Protein AF-A0AAP2W5N2-F1 (afdb_monomer)

Foldseek 3Di:
DDDDDDDDDDPDDDPPPQWDDDDDWDFDADAFDDDDPPDGQGFRGKTKAFDQKTKGFALWKWKDFNLGRLFTFTAFAAKDWAAFGWMWIWGHQQKIKIKTWGATWIWHDDHRIIMIGRPPPRTMIMIGIHHAQAAEAEAAQQLQQLLQLLLAQLLPDFDFFLCLLPLSRFGFTYFYDHDPPVPHDRHHHDPDDQKEWEEASFLQLSQQLSLVSNSLSYGYHYDPFTWMHGHPDDIGGADDPPVRSVVSLLLLVQLSQVSLQLSCCVSPVFGALNDDPCVLQVDHSVVLRPDGSRVVSRRSVPDDSCVVCVSAAWAAAEEADQSGSRSSSCSSPCNSLSHRYHFWWWAFDDPVVLLVVLVPVPDDPDDPVPRVDGTDTQDDAQATEIETPDDTHNAYEYCGGHAYFPHAPEVLAPVRVDPCVSNDPPLALEEEEEAADPVQPVLVVLLVVLVVVFPGHYHYHYQAAPVSVLCVQQVAHQEYEYHAEADPQAGDGNHGHDALVRRPHGRHQEYEYNYAQCPVSQSSSNHRPHQKYKDFNGGDDSVQSSQLSNQLSNCLSVWAANLVSLVLSLLLGSSSSRMHMYHDSLRTRSGHRTGWAKEWEWDDDPQFIKIWIATDDSRWNRWDDDDDLDVSYIYINRGTMDTRDGLVRQLVSFVVDAAWYDYPSDIDRTSNVRSVCVNPPDPPPD

Secondary structure (DSSP, 8-state):
--------------GGGSS-S--PPEE---S-S--SSS-----SEEEEEEESEEEEE-SEEEEEETTEEEEEEEE-SEEEEEEEEEEEEEEESSSEEEEEEEEEEEEEEETTEEEEE-TT--EEEEEEEE-----EEEE-S-HHHHHHHHHHHH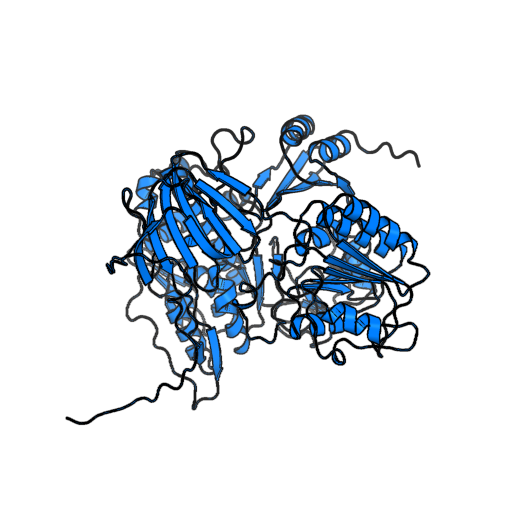TSS---SGGGGSGGGPPP--EEEE--TTT--PPPPPS--SEEEEE-S-HHHHHHHHHHHHHHTPEEEE-SS-EEEETTSPPEE-PPTTHHHHHHHHHHHHHHHHHHHHHHHHHHS-EETTB-HHHHHSS-HHHHHTS-HHHHHHHHTTS-HHHHHTTSPPPSEEEEE-SSGGGGGGHHHHTTTT-EEEE-EEEE--HHHHHHHHGGGG-TT---TT--SPPEES---TT-EEEE---S-SEEEE-SSSEESSSEE-S--TTTT-GGGTT-----SEEEEEE--GGGHHHHHHHHHHHTTSS-EEEEEES--HHHHHHHHHTT-SEEEEES-EETTEEE-SSSEE-GGG-S----SEEEEESTT-HHHHHHHHHHT-SEEEEESS---HHHHHHHHHHHHHHHHTT-BHHHHHHHHHTTSTTGGGEEEEE-TT-B-TT--SSPPEEEEEEEETTEEEEEEEE--SS---EE---TTSTTEEEETTBEEEEEE-HHHHHHHHHH--S-EEETTEEESSHHHHHHHHHH------

Structure (mmCIF, N/CA/C/O backbone):
data_AF-A0AAP2W5N2-F1
#
_entry.id   AF-A0AAP2W5N2-F1
#
loop_
_atom_site.group_PDB
_atom_site.id
_atom_site.type_symbol
_atom_site.label_atom_id
_atom_site.label_alt_id
_atom_site.label_comp_id
_atom_site.label_asym_id
_atom_site.label_entity_id
_atom_site.label_seq_id
_atom_site.pdbx_PDB_ins_code
_atom_site.Cartn_x
_atom_site.Cartn_y
_atom_site.Cartn_z
_atom_site.occupancy
_atom_site.B_iso_or_equiv
_atom_site.auth_seq_id
_atom_site.auth_comp_id
_atom_site.auth_asym_id
_atom_site.auth_atom_id
_atom_site.pdbx_PDB_model_num
ATOM 1 N N . MET A 1 1 ? 23.471 -3.272 49.413 1.00 31.80 1 MET A N 1
ATOM 2 C CA . MET A 1 1 ? 24.845 -3.014 48.924 1.00 31.80 1 MET A CA 1
ATOM 3 C C . MET A 1 1 ? 25.202 -4.093 47.916 1.00 31.80 1 MET A C 1
ATOM 5 O O . MET A 1 1 ? 24.844 -5.231 48.180 1.00 31.80 1 MET A O 1
ATOM 9 N N . LEU A 1 2 ? 25.918 -3.707 46.846 1.00 20.62 2 LEU A N 1
ATOM 10 C CA . LEU A 1 2 ? 26.403 -4.492 45.686 1.00 20.62 2 LEU A CA 1
ATOM 11 C C . LEU A 1 2 ? 25.379 -4.590 44.532 1.00 20.62 2 LEU A C 1
ATOM 13 O O . LEU A 1 2 ? 24.443 -5.374 44.596 1.00 20.62 2 LEU A O 1
ATOM 17 N N . ASN A 1 3 ? 25.330 -3.601 43.629 1.00 23.66 3 ASN A N 1
ATOM 18 C CA . ASN A 1 3 ? 26.130 -3.397 42.397 1.00 23.66 3 ASN A CA 1
ATOM 19 C C . ASN A 1 3 ? 25.965 -4.490 41.325 1.00 23.66 3 ASN A C 1
ATOM 21 O O . ASN A 1 3 ? 26.647 -5.506 41.370 1.00 23.66 3 ASN A O 1
ATOM 25 N N . PHE A 1 4 ? 25.173 -4.181 40.293 1.00 21.83 4 PHE A N 1
ATOM 26 C CA . PHE A 1 4 ? 25.331 -4.719 38.940 1.00 21.83 4 PHE A CA 1
ATOM 27 C C . PHE A 1 4 ? 25.299 -3.553 37.949 1.00 21.83 4 PHE A C 1
ATOM 29 O O . PHE A 1 4 ? 24.250 -2.971 37.682 1.00 21.83 4 PHE A O 1
ATOM 36 N N . GLY A 1 5 ? 26.483 -3.181 37.460 1.00 19.94 5 GLY A N 1
ATOM 37 C CA . GLY A 1 5 ? 26.650 -2.251 36.352 1.00 19.94 5 GLY A CA 1
ATOM 38 C C . GLY A 1 5 ? 26.419 -2.971 35.027 1.00 19.94 5 GLY A C 1
ATOM 39 O O . GLY A 1 5 ? 27.005 -4.024 34.781 1.00 19.94 5 GLY A O 1
ATOM 40 N N . ILE A 1 6 ? 25.574 -2.392 34.178 1.00 23.05 6 ILE A N 1
ATOM 41 C CA . ILE A 1 6 ? 25.467 -2.743 32.762 1.00 23.05 6 ILE A CA 1
ATOM 42 C C . ILE A 1 6 ? 26.085 -1.578 31.993 1.00 23.05 6 ILE A C 1
ATOM 44 O O . ILE A 1 6 ? 25.613 -0.445 32.079 1.00 23.05 6 ILE A O 1
ATOM 48 N N . TYR A 1 7 ? 27.179 -1.869 31.294 1.00 20.64 7 TYR A N 1
ATOM 49 C CA . TYR A 1 7 ? 27.900 -0.939 30.434 1.00 20.64 7 TYR A CA 1
ATOM 50 C C . TYR A 1 7 ? 27.013 -0.517 29.254 1.00 20.64 7 TYR A C 1
ATOM 52 O O . TYR A 1 7 ? 26.678 -1.337 28.401 1.00 20.64 7 TYR A O 1
ATOM 60 N N . TYR A 1 8 ? 26.659 0.767 29.200 1.00 22.66 8 TYR A N 1
ATOM 61 C CA . TYR A 1 8 ? 26.212 1.433 27.980 1.00 22.66 8 TYR A CA 1
ATOM 62 C C . TYR A 1 8 ? 27.451 1.941 27.242 1.00 22.66 8 TYR A C 1
ATOM 64 O O . TYR A 1 8 ? 28.116 2.850 27.727 1.00 22.66 8 TYR A O 1
ATOM 72 N N . ASN A 1 9 ? 27.740 1.381 26.069 1.00 21.56 9 ASN A N 1
ATOM 73 C CA . ASN A 1 9 ? 28.490 2.090 25.036 1.00 21.56 9 ASN A CA 1
ATOM 74 C C . ASN A 1 9 ? 27.492 2.431 23.926 1.00 21.56 9 ASN A C 1
ATOM 76 O O . ASN A 1 9 ? 27.152 1.581 23.107 1.00 21.56 9 ASN A O 1
ATOM 80 N N . GLN A 1 10 ? 26.993 3.664 23.954 1.00 25.28 10 GLN A N 1
ATOM 81 C CA . GLN A 1 10 ? 26.313 4.319 22.840 1.00 25.28 10 GLN A CA 1
ATOM 82 C C . GLN A 1 10 ? 26.896 5.728 22.727 1.00 25.28 10 GLN A C 1
ATOM 84 O O . GLN A 1 10 ? 26.523 6.628 23.475 1.00 25.28 10 GLN A O 1
ATOM 89 N N . GLU A 1 11 ? 27.835 5.898 21.800 1.00 24.34 11 GLU A N 1
ATOM 90 C CA . GLU A 1 11 ? 28.009 7.173 21.113 1.00 24.34 11 GLU A CA 1
ATOM 91 C C . GLU A 1 11 ? 26.897 7.254 20.063 1.00 24.34 11 GLU A C 1
ATOM 93 O O . GLU A 1 11 ? 27.041 6.750 18.958 1.00 24.34 11 GLU A O 1
ATOM 98 N N . ASP A 1 12 ? 25.758 7.824 20.449 1.00 25.17 12 ASP A N 1
ATOM 99 C CA . ASP A 1 12 ? 24.734 8.346 19.544 1.00 25.17 12 ASP A CA 1
ATOM 100 C C . ASP A 1 12 ? 24.106 9.554 20.251 1.00 25.17 12 ASP A C 1
ATOM 102 O O . ASP A 1 12 ? 23.610 9.456 21.377 1.00 25.17 12 ASP A O 1
ATOM 106 N N . MET A 1 13 ? 24.219 10.726 19.626 1.00 23.44 13 MET A N 1
ATOM 107 C CA . MET A 1 13 ? 23.827 12.011 20.209 1.00 23.44 13 MET A CA 1
ATOM 108 C C . MET A 1 13 ? 22.323 12.065 20.558 1.00 23.44 13 MET A C 1
ATOM 110 O O . MET A 1 13 ? 21.494 11.545 19.807 1.00 23.44 13 MET A O 1
ATOM 114 N N . PRO A 1 14 ? 21.928 12.733 21.658 1.00 25.28 14 PRO A N 1
ATOM 115 C CA . PRO A 1 14 ? 20.528 12.849 22.053 1.00 25.28 14 PRO A CA 1
ATOM 116 C C . PRO A 1 14 ? 19.699 13.734 21.101 1.00 25.28 14 PRO A C 1
ATOM 118 O O . PRO A 1 14 ? 20.113 14.805 20.673 1.00 25.28 14 PRO A O 1
ATOM 121 N N . VAL A 1 15 ? 18.449 13.318 20.867 1.00 39.53 15 VAL A N 1
ATOM 122 C CA . VAL A 1 15 ? 17.390 13.979 20.061 1.00 39.53 15 VAL A CA 1
ATOM 123 C C . VAL A 1 15 ? 16.904 15.324 20.663 1.00 39.53 15 VAL A C 1
ATOM 125 O O . VAL A 1 15 ? 15.916 15.899 20.215 1.00 39.53 15 VAL A O 1
ATOM 128 N N . SER A 1 16 ? 17.576 15.874 21.681 1.00 33.97 16 SER A N 1
ATOM 129 C CA . SER A 1 16 ? 17.204 17.158 22.302 1.00 33.97 16 SER A CA 1
ATOM 130 C C . SER A 1 16 ? 17.522 18.386 21.442 1.00 33.97 16 SER A C 1
ATOM 132 O O . SER A 1 16 ? 16.949 19.444 21.690 1.00 33.97 16 SER A O 1
ATOM 134 N N . ASP A 1 17 ? 18.364 18.245 20.415 1.00 31.11 17 ASP A N 1
ATOM 135 C CA . ASP A 1 17 ? 18.854 19.374 19.606 1.00 31.11 17 ASP A CA 1
ATOM 136 C C . ASP A 1 17 ? 18.034 19.642 18.329 1.00 31.11 17 ASP A C 1
ATOM 138 O O . ASP A 1 17 ? 18.317 20.576 17.585 1.00 31.11 17 ASP A O 1
ATOM 142 N N . GLN A 1 18 ? 16.954 18.893 18.076 1.00 39.72 18 GLN A N 1
ATOM 143 C CA . GLN A 1 18 ? 16.118 19.089 16.876 1.00 39.72 18 GLN A CA 1
ATOM 144 C C . GLN A 1 18 ? 15.151 20.288 16.951 1.00 39.72 18 GLN A C 1
ATOM 146 O O . GLN A 1 18 ? 14.358 20.498 16.035 1.00 39.72 18 GLN A O 1
ATOM 151 N N . VAL A 1 19 ? 15.205 21.089 18.022 1.00 37.03 19 VAL A N 1
ATOM 152 C CA . VAL A 1 19 ? 14.393 22.305 18.188 1.00 37.03 19 VAL A CA 1
ATOM 153 C C . VAL A 1 19 ? 15.283 23.472 18.635 1.00 37.03 19 VAL A C 1
ATOM 155 O O . VAL A 1 19 ? 15.241 23.904 19.788 1.00 37.03 19 VAL A O 1
ATOM 158 N N . HIS A 1 20 ? 16.089 24.024 17.729 1.00 34.38 20 HIS A N 1
ATOM 159 C CA . HIS A 1 20 ? 16.928 25.183 18.048 1.00 34.38 20 HIS A CA 1
ATOM 160 C C . HIS A 1 20 ? 16.119 26.491 18.115 1.00 34.38 20 HIS A C 1
ATOM 162 O O . HIS A 1 20 ? 15.598 26.977 17.114 1.00 34.38 20 HIS A O 1
ATOM 168 N N . THR A 1 21 ? 16.004 27.061 19.320 1.00 32.94 21 THR A N 1
ATOM 169 C CA . THR A 1 21 ? 15.756 28.496 19.612 1.00 32.94 21 THR A CA 1
ATOM 170 C C . THR A 1 21 ? 15.869 28.733 21.132 1.00 32.94 21 THR A C 1
ATOM 172 O O . THR A 1 21 ? 15.434 27.866 21.894 1.00 32.94 21 THR A O 1
ATOM 175 N N . PRO A 1 22 ? 16.426 29.867 21.606 1.00 27.20 22 PRO A N 1
ATOM 176 C CA . PRO A 1 22 ? 16.646 30.122 23.032 1.00 27.20 22 PRO A CA 1
ATOM 177 C C . PRO A 1 22 ? 15.330 30.471 23.747 1.00 27.20 22 PRO A C 1
ATOM 179 O O . PRO A 1 22 ? 14.724 31.504 23.482 1.00 27.20 22 PRO A O 1
ATOM 182 N N . GLY A 1 23 ? 14.880 29.620 24.673 1.00 33.06 23 GLY A N 1
ATOM 183 C CA . GLY A 1 23 ? 13.684 29.868 25.483 1.00 33.06 23 GLY A CA 1
ATOM 184 C C . GLY A 1 23 ? 13.454 28.784 26.539 1.00 33.06 23 GLY A C 1
ATOM 185 O O . GLY A 1 23 ? 13.801 27.624 26.326 1.00 33.06 23 GLY A O 1
ATOM 186 N N . LYS A 1 24 ? 12.902 29.166 27.699 1.00 28.44 24 LYS A N 1
ATOM 187 C CA . LYS A 1 24 ? 12.670 28.280 28.856 1.00 28.44 24 LYS A CA 1
ATOM 188 C C . LYS A 1 24 ? 11.714 27.132 28.493 1.00 28.44 24 LYS A C 1
ATOM 190 O O . LYS A 1 24 ? 10.571 27.379 28.121 1.00 28.44 24 LYS A O 1
ATOM 195 N N . VAL A 1 25 ? 12.175 25.892 28.651 1.00 33.34 25 VAL A N 1
ATOM 196 C CA . VAL A 1 25 ? 11.381 24.666 28.471 1.00 33.34 25 VAL A CA 1
ATOM 197 C C . VAL A 1 25 ? 10.793 24.257 29.823 1.00 33.34 25 VAL A C 1
ATOM 199 O O . VAL A 1 25 ? 11.533 24.095 30.791 1.00 33.34 25 VAL A O 1
ATOM 202 N N . ALA A 1 26 ? 9.471 24.095 29.902 1.00 32.06 26 ALA A N 1
ATOM 203 C CA . ALA A 1 26 ? 8.802 23.471 31.042 1.00 32.06 26 ALA A CA 1
ATOM 204 C C . ALA A 1 26 ? 8.433 22.027 30.668 1.00 32.06 26 ALA A C 1
ATOM 206 O O . ALA A 1 26 ? 7.755 21.795 29.664 1.00 32.06 26 ALA A O 1
ATOM 207 N N . HIS A 1 27 ? 8.907 21.059 31.453 1.00 30.19 27 HIS A N 1
ATOM 208 C CA . HIS A 1 27 ? 8.626 19.638 31.259 1.00 30.19 27 HIS A CA 1
ATOM 209 C C . HIS A 1 27 ? 7.431 19.220 32.126 1.00 30.19 27 HIS A C 1
ATOM 211 O O . HIS A 1 27 ? 7.521 19.256 33.349 1.00 30.19 27 HIS A O 1
ATOM 217 N N . GLU A 1 28 ? 6.339 18.781 31.501 1.00 31.19 28 GLU A N 1
ATOM 218 C CA . GLU A 1 28 ? 5.216 18.112 32.172 1.00 31.19 28 GLU A CA 1
ATOM 219 C C . GLU A 1 28 ? 5.007 16.742 31.520 1.00 31.19 28 GLU A C 1
ATOM 221 O O . GLU A 1 28 ? 4.767 16.646 30.318 1.00 31.19 28 GLU A O 1
ATOM 226 N N . VAL A 1 29 ? 5.110 15.666 32.302 1.00 29.58 29 VAL A N 1
ATOM 227 C CA . VAL A 1 29 ? 4.830 14.301 31.836 1.00 29.58 29 VAL A CA 1
ATOM 228 C C . VAL A 1 29 ? 3.319 14.070 31.918 1.00 29.58 29 VAL A C 1
ATOM 230 O O . VAL A 1 29 ? 2.814 13.549 32.905 1.00 29.58 29 VAL A O 1
ATOM 233 N N . GLU A 1 30 ? 2.583 14.495 30.893 1.00 35.34 30 GLU A N 1
ATOM 234 C CA . GLU A 1 30 ? 1.161 14.170 30.719 1.00 35.34 30 GLU A CA 1
ATOM 235 C C . GLU A 1 30 ? 0.956 13.220 29.530 1.00 35.34 30 GLU A C 1
ATOM 237 O O . GLU A 1 30 ? 1.479 13.448 28.436 1.00 35.34 30 GLU A O 1
ATOM 242 N N . ASN A 1 31 ? 0.130 12.187 29.720 1.00 40.38 31 ASN A N 1
ATOM 243 C CA . ASN A 1 31 ? -0.287 11.277 28.654 1.00 40.38 31 ASN A CA 1
ATOM 244 C C . ASN A 1 31 ? -1.365 11.947 27.783 1.00 40.38 31 ASN A C 1
ATOM 246 O O . ASN A 1 31 ? -2.470 12.200 28.254 1.00 40.38 31 ASN A O 1
ATOM 250 N N . GLY A 1 32 ? -1.059 12.198 26.505 1.00 52.16 32 GLY A N 1
ATOM 251 C CA . GLY A 1 32 ? -2.059 12.540 25.484 1.00 52.16 32 GLY A CA 1
ATOM 252 C C . GLY A 1 32 ? -2.101 14.007 25.022 1.00 52.16 32 GLY A C 1
ATOM 253 O O . GLY A 1 32 ? -2.000 14.942 25.817 1.00 52.16 32 GLY A O 1
ATOM 254 N N . LEU A 1 33 ? -2.262 14.219 23.705 1.00 48.44 33 LEU A N 1
ATOM 255 C CA . LEU A 1 33 ? -2.183 15.545 23.057 1.00 48.44 33 LEU A CA 1
ATOM 256 C C . LEU A 1 33 ? -3.541 16.233 22.760 1.00 48.44 33 LEU A C 1
ATOM 258 O O . LEU A 1 33 ? -3.563 17.395 22.352 1.00 48.44 33 LEU A O 1
ATOM 262 N N . ILE A 1 34 ? -4.683 15.566 22.965 1.00 50.25 34 ILE A N 1
ATOM 263 C CA . ILE A 1 34 ? -6.019 16.143 22.716 1.00 50.25 34 ILE A CA 1
ATOM 264 C C . ILE A 1 34 ? -6.961 15.790 23.869 1.00 50.25 34 ILE A C 1
ATOM 266 O O . ILE A 1 34 ? -7.093 14.615 24.193 1.00 50.25 34 ILE A O 1
ATOM 270 N N . ASP A 1 35 ? -7.656 16.790 24.424 1.00 38.50 35 ASP A N 1
ATOM 271 C CA . ASP A 1 35 ? -8.895 16.573 25.173 1.00 38.50 35 ASP A CA 1
ATOM 272 C C . ASP A 1 35 ? -9.972 17.624 24.836 1.00 38.50 35 ASP A C 1
ATOM 274 O O . ASP A 1 35 ? -9.693 18.820 24.704 1.00 38.50 35 ASP A O 1
ATOM 278 N N . LYS A 1 36 ? -11.183 17.087 24.645 1.00 37.66 36 LYS A N 1
ATOM 279 C CA . LYS A 1 36 ? -12.532 17.595 24.962 1.00 37.66 36 LYS A CA 1
ATOM 280 C C . LYS A 1 36 ? -13.618 16.583 24.535 1.00 37.66 36 LYS A C 1
ATOM 282 O O . LYS A 1 36 ? -14.792 16.803 24.813 1.00 37.66 36 LYS A O 1
ATOM 287 N N . LYS A 1 37 ? -13.241 15.473 23.875 1.00 41.47 37 LYS A N 1
ATOM 288 C CA . LYS A 1 37 ? -14.121 14.344 23.497 1.00 41.47 37 LYS A CA 1
ATOM 289 C C . LYS A 1 37 ? -13.445 12.957 23.603 1.00 41.47 37 LYS A C 1
ATOM 291 O O . LYS A 1 37 ? -13.738 12.072 22.809 1.00 41.47 37 LYS A O 1
ATOM 296 N N . GLY A 1 38 ? -12.536 12.756 24.563 1.00 44.28 38 GLY A N 1
ATOM 297 C CA . GLY A 1 38 ? -12.161 11.399 24.998 1.00 44.28 38 GLY A CA 1
ATOM 298 C C . GLY A 1 38 ? -11.176 10.597 24.133 1.00 44.28 38 GLY A C 1
ATOM 299 O O . GLY A 1 38 ? -11.036 9.402 24.362 1.00 44.28 38 GLY A O 1
ATOM 300 N N . SER A 1 39 ? -10.452 11.207 23.189 1.00 51.44 39 SER A N 1
ATOM 301 C CA . SER A 1 39 ? -9.322 10.536 22.527 1.00 51.44 39 SER A CA 1
ATOM 302 C C . SER A 1 39 ? -8.118 11.443 22.385 1.00 51.44 39 SER A C 1
ATOM 304 O O . SER A 1 39 ? -8.186 12.492 21.741 1.00 51.44 39 SER A O 1
ATOM 306 N N . SER A 1 40 ? -6.997 10.990 22.926 1.00 67.31 40 SER A N 1
ATOM 307 C CA . SER A 1 40 ? -5.709 11.650 22.814 1.00 67.31 40 SER A CA 1
ATOM 308 C C . SER A 1 40 ? -4.764 10.782 21.996 1.00 67.31 40 SER A C 1
ATOM 310 O O . SER A 1 40 ? -4.667 9.585 22.266 1.00 67.31 40 SER A O 1
ATOM 312 N N . PHE A 1 41 ? -4.018 11.363 21.053 1.00 75.25 41 PHE A N 1
ATOM 313 C CA . PHE A 1 41 ? -2.901 10.640 20.445 1.00 75.25 41 PHE A CA 1
ATOM 314 C C . PHE A 1 41 ? -1.940 10.195 21.549 1.00 75.25 41 PHE A C 1
ATOM 316 O O . PHE A 1 41 ? -1.436 11.033 22.303 1.00 75.25 41 PHE A O 1
ATOM 323 N N . SER A 1 42 ? -1.710 8.886 21.659 1.00 76.38 42 SER A N 1
ATOM 324 C CA . SER A 1 42 ? -0.752 8.334 22.611 1.00 76.38 42 SER A CA 1
ATOM 325 C C . SER A 1 42 ? 0.647 8.812 22.239 1.00 76.38 42 SER A C 1
ATOM 327 O O . SER A 1 42 ? 1.119 8.567 21.128 1.00 76.38 42 SER A O 1
ATOM 329 N N . VAL A 1 43 ? 1.301 9.505 23.164 1.00 82.12 43 VAL A N 1
ATOM 330 C CA . VAL A 1 43 ? 2.656 10.044 23.006 1.00 82.12 43 VAL A CA 1
ATOM 331 C C . VAL A 1 43 ? 3.496 9.607 24.197 1.00 82.12 43 VAL A C 1
ATOM 333 O O . VAL A 1 43 ? 2.988 9.500 25.308 1.00 82.12 43 VAL A O 1
ATOM 336 N N . ASN A 1 44 ? 4.780 9.342 23.967 1.00 84.75 44 ASN A N 1
ATOM 337 C CA . ASN A 1 44 ? 5.720 8.970 25.025 1.00 84.75 44 ASN A CA 1
ATOM 338 C C . ASN A 1 44 ? 6.177 10.191 25.825 1.00 84.75 44 ASN A C 1
ATOM 340 O O . ASN A 1 44 ? 6.525 10.075 26.996 1.00 84.75 44 ASN A O 1
ATOM 344 N N . ARG A 1 45 ? 6.228 11.356 25.172 1.00 84.31 45 ARG A N 1
ATOM 345 C CA . ARG A 1 45 ? 6.644 12.630 25.762 1.00 84.31 45 ARG A CA 1
ATOM 346 C C . ARG A 1 45 ? 5.702 13.731 25.303 1.00 84.31 45 ARG A C 1
ATOM 348 O O . ARG A 1 45 ? 5.302 13.743 24.141 1.00 84.31 45 ARG A O 1
ATOM 355 N N . LYS A 1 46 ? 5.399 14.666 26.198 1.00 86.38 46 LYS A N 1
ATOM 356 C CA . LYS A 1 46 ? 4.603 15.865 25.934 1.00 86.38 46 LYS A CA 1
ATOM 357 C C . LYS A 1 46 ? 5.279 17.060 26.600 1.00 86.38 46 LYS A C 1
ATOM 359 O O . LYS A 1 46 ? 5.875 16.910 27.659 1.00 86.38 46 LYS A O 1
ATOM 364 N N . TYR A 1 47 ? 5.238 18.226 25.971 1.00 86.06 47 TYR A N 1
ATOM 365 C CA . TYR A 1 47 ? 5.669 19.487 26.579 1.00 86.06 47 TYR A CA 1
ATOM 366 C C . TYR A 1 47 ? 5.029 20.675 25.858 1.00 86.06 47 TYR A C 1
ATOM 368 O O . TYR A 1 47 ? 4.479 20.533 24.763 1.00 86.06 47 TYR A O 1
ATOM 376 N N . LYS A 1 48 ? 5.086 21.858 26.474 1.00 89.44 48 LYS A N 1
ATOM 377 C CA . LYS A 1 48 ? 4.636 23.114 25.863 1.00 89.44 48 LYS A CA 1
ATOM 378 C C . LYS A 1 48 ? 5.837 23.988 25.523 1.00 89.44 48 LYS A C 1
ATOM 380 O O . LYS A 1 48 ? 6.795 24.058 26.291 1.00 89.44 48 LYS A O 1
ATOM 385 N N . LYS A 1 49 ? 5.773 24.671 24.384 1.00 88.75 49 LYS A N 1
ATOM 386 C CA . LYS A 1 49 ? 6.765 25.659 23.953 1.00 88.75 49 LYS A CA 1
ATOM 387 C C . LYS A 1 49 ? 6.049 26.898 23.428 1.00 88.75 49 LYS A C 1
ATOM 389 O O . LYS A 1 49 ? 5.030 26.772 22.762 1.00 88.75 49 LYS A O 1
ATOM 394 N N . ILE A 1 50 ? 6.585 28.076 23.726 1.00 91.69 50 ILE A N 1
ATOM 395 C CA . ILE A 1 50 ? 6.162 29.333 23.103 1.00 91.69 50 ILE A CA 1
ATOM 396 C C . ILE A 1 50 ? 7.146 29.631 21.978 1.00 91.69 50 ILE A C 1
ATOM 398 O O . ILE A 1 50 ? 8.358 29.566 22.201 1.00 91.69 50 ILE A O 1
ATOM 402 N N . ALA A 1 51 ? 6.642 29.898 20.778 1.00 89.44 51 ALA A N 1
ATOM 403 C CA . ALA A 1 51 ? 7.483 30.249 19.644 1.00 89.44 51 ALA A CA 1
ATOM 404 C C . ALA A 1 51 ? 6.751 31.167 18.661 1.00 89.44 51 ALA A C 1
ATOM 406 O O . ALA A 1 51 ? 5.570 30.975 18.374 1.00 89.44 51 ALA A O 1
ATOM 407 N N . ASP A 1 52 ? 7.495 32.120 18.104 1.00 90.75 52 ASP A N 1
ATOM 408 C CA . ASP A 1 52 ? 7.090 32.866 16.908 1.00 90.75 52 ASP A CA 1
ATOM 409 C C . ASP A 1 52 ? 7.393 32.081 15.635 1.00 90.75 52 ASP A C 1
ATOM 411 O O . ASP A 1 52 ? 6.706 32.222 14.631 1.00 90.75 52 ASP A O 1
ATOM 415 N N . LYS A 1 53 ? 8.431 31.244 15.683 1.00 92.00 53 LYS A N 1
ATOM 416 C CA . LYS A 1 53 ? 8.917 30.479 14.545 1.00 92.00 53 LYS A CA 1
ATOM 417 C C . LYS A 1 53 ? 9.487 29.142 14.999 1.00 92.00 53 LYS A C 1
ATOM 419 O O . LYS A 1 53 ? 10.162 29.070 16.028 1.00 92.00 53 LYS A O 1
ATOM 424 N N . LEU A 1 54 ? 9.221 28.081 14.244 1.00 92.06 54 LEU A N 1
ATOM 425 C CA . LEU A 1 54 ? 9.794 26.754 14.459 1.00 92.06 54 LEU A CA 1
ATOM 426 C C . LEU A 1 54 ? 10.504 26.272 13.200 1.00 92.06 54 LEU A C 1
ATOM 428 O O . LEU A 1 54 ? 9.955 26.360 12.107 1.00 92.06 54 LEU A O 1
ATOM 432 N N . HIS A 1 55 ? 11.685 25.693 13.391 1.00 91.38 55 HIS A N 1
ATOM 433 C CA . HIS A 1 55 ? 12.404 24.941 12.371 1.00 91.38 55 HIS A CA 1
ATOM 434 C C . HIS A 1 55 ? 12.505 23.493 12.828 1.00 91.38 55 HIS A C 1
ATOM 436 O O . HIS A 1 55 ? 12.895 23.219 13.965 1.00 91.38 55 HIS A O 1
ATOM 442 N N . LEU A 1 56 ? 12.102 22.581 11.956 1.00 89.62 56 LEU A N 1
ATOM 443 C CA . LEU A 1 56 ? 11.991 21.156 12.222 1.00 89.62 56 LEU A CA 1
ATOM 444 C C . LEU A 1 56 ? 12.522 20.386 11.020 1.00 89.62 56 LEU A C 1
ATOM 446 O O . LEU A 1 56 ? 12.608 20.918 9.912 1.00 89.62 56 LEU A O 1
ATOM 450 N N . THR A 1 57 ? 12.841 19.115 11.240 1.00 85.38 57 THR A N 1
ATOM 451 C CA . THR A 1 57 ? 13.158 18.193 10.152 1.00 85.38 57 THR A CA 1
ATOM 452 C C . THR A 1 57 ? 12.131 17.072 10.090 1.00 85.38 57 THR A C 1
ATOM 454 O O . THR A 1 57 ? 11.619 16.628 11.118 1.00 85.38 57 THR A O 1
ATOM 457 N N . GLY A 1 58 ? 11.784 16.641 8.882 1.00 78.38 58 GLY A N 1
ATOM 458 C CA . GLY A 1 58 ? 10.719 15.682 8.624 1.00 78.38 58 GLY A CA 1
ATOM 459 C C . GLY A 1 58 ? 10.754 15.146 7.207 1.00 78.38 58 GLY A C 1
ATOM 460 O O . GLY A 1 58 ? 11.248 15.786 6.297 1.00 78.38 58 GLY A O 1
ATOM 461 N N . ASN A 1 59 ? 10.206 13.956 7.015 1.00 73.38 59 ASN A N 1
ATOM 462 C CA . ASN A 1 59 ? 10.128 13.274 5.724 1.00 73.38 59 ASN A CA 1
ATOM 463 C C . ASN A 1 59 ? 8.717 13.312 5.144 1.00 73.38 59 ASN A C 1
ATOM 465 O O . ASN A 1 59 ? 8.522 13.183 3.936 1.00 73.38 59 ASN A O 1
ATOM 469 N N . ARG A 1 60 ? 7.717 13.438 6.017 1.00 78.81 60 ARG A N 1
ATOM 470 C CA . ARG A 1 60 ? 6.306 13.590 5.670 1.00 78.81 60 ARG A CA 1
ATOM 471 C C . ARG A 1 60 ? 5.654 14.507 6.685 1.00 78.81 60 ARG A C 1
ATOM 473 O O . ARG A 1 60 ? 5.977 14.449 7.871 1.00 78.81 60 ARG A O 1
ATOM 480 N N . VAL A 1 61 ? 4.729 15.318 6.193 1.00 84.44 61 VAL A N 1
ATOM 481 C CA . VAL A 1 61 ? 3.950 16.245 7.003 1.00 84.44 61 VAL A CA 1
ATOM 482 C C . VAL A 1 61 ? 2.479 15.994 6.726 1.00 84.44 61 VAL A C 1
ATOM 484 O O . VAL A 1 61 ? 2.056 15.922 5.571 1.00 84.44 61 VAL A O 1
ATOM 487 N N . PHE A 1 62 ? 1.697 15.864 7.787 1.00 87.25 62 PHE A N 1
ATOM 488 C CA . PHE A 1 62 ? 0.248 15.787 7.717 1.00 87.25 62 PHE A CA 1
ATOM 489 C C . PHE A 1 62 ? -0.362 16.902 8.548 1.00 87.25 62 PHE A C 1
ATOM 491 O O . PHE A 1 62 ? 0.100 17.198 9.646 1.00 87.25 62 PHE A O 1
ATOM 498 N N . LEU A 1 63 ? -1.426 17.498 8.033 1.00 88.31 63 LEU A N 1
ATOM 499 C CA . LEU A 1 63 ? -2.196 18.524 8.709 1.00 88.31 63 LEU A CA 1
ATOM 500 C C . LEU A 1 63 ? -3.579 17.979 9.049 1.00 88.31 63 LEU A C 1
ATOM 502 O O . LEU A 1 63 ? -4.274 17.430 8.192 1.00 88.31 63 LEU A O 1
ATOM 506 N N . LEU A 1 64 ? -3.985 18.185 10.295 1.00 89.56 64 LEU A N 1
ATOM 507 C CA . LEU A 1 64 ? -5.322 17.901 10.786 1.00 89.56 64 LEU A CA 1
ATOM 508 C C . LEU A 1 64 ? -5.902 19.164 11.414 1.00 89.56 64 LEU A C 1
ATOM 510 O O . LEU A 1 64 ? -5.178 19.983 11.984 1.00 89.56 64 LEU A O 1
ATOM 514 N N . LYS A 1 65 ? -7.226 19.293 11.364 1.00 85.81 65 LYS A N 1
ATOM 515 C CA . LYS A 1 65 ? -7.940 20.243 12.219 1.00 85.81 65 LYS A CA 1
ATOM 516 C C . LYS A 1 65 ? -8.294 19.536 13.517 1.00 85.81 65 LYS A C 1
ATOM 518 O O . LYS A 1 65 ? -8.838 18.438 13.478 1.00 85.81 65 LYS A O 1
ATOM 523 N N . ALA A 1 66 ? -8.060 20.157 14.669 1.00 82.62 66 ALA A N 1
ATOM 524 C CA . ALA A 1 66 ? -8.317 19.509 15.959 1.00 82.62 66 ALA A CA 1
ATOM 525 C C . ALA A 1 66 ? -9.799 19.126 16.157 1.00 82.62 66 ALA A C 1
ATOM 527 O O . ALA A 1 66 ? -10.103 18.182 16.881 1.00 82.62 66 ALA A O 1
ATOM 528 N N . ARG A 1 67 ? -10.719 19.837 15.488 1.00 79.19 67 ARG A N 1
ATOM 529 C CA . ARG A 1 67 ? -12.162 19.536 15.465 1.00 79.19 67 ARG A CA 1
ATOM 530 C C . ARG A 1 67 ? -12.567 18.372 14.553 1.00 79.19 67 ARG A C 1
ATOM 532 O O . ARG A 1 67 ? -13.671 17.865 14.708 1.00 79.19 67 ARG A O 1
ATOM 539 N N . ASP A 1 68 ? -11.714 17.984 13.609 1.00 77.75 68 ASP A N 1
ATOM 540 C CA . ASP A 1 68 ? -11.959 16.908 12.643 1.00 77.75 68 ASP A CA 1
ATOM 541 C C . ASP A 1 68 ? -10.648 16.163 12.372 1.00 77.75 68 ASP A C 1
ATOM 543 O O . ASP A 1 68 ? -9.955 16.376 11.374 1.00 77.75 68 ASP A O 1
ATOM 547 N N . ILE A 1 69 ? -10.293 15.297 13.318 1.00 79.06 69 ILE A N 1
ATOM 548 C CA . ILE A 1 69 ? -9.067 14.502 13.245 1.00 79.06 69 ILE A CA 1
ATOM 549 C C . ILE A 1 69 ? -9.174 13.326 12.271 1.00 79.06 69 ILE A C 1
ATOM 551 O O . ILE A 1 69 ? -8.184 12.642 12.060 1.00 79.06 69 ILE A O 1
ATOM 555 N N . ASN A 1 70 ? -10.341 13.072 11.673 1.00 77.06 70 ASN A N 1
ATOM 556 C CA . ASN A 1 70 ? -10.497 12.005 10.684 1.00 77.06 70 ASN A CA 1
ATOM 557 C C . ASN A 1 70 ? -9.925 12.388 9.322 1.00 77.06 70 ASN A C 1
ATOM 559 O O . ASN A 1 70 ? -9.527 11.516 8.539 1.00 77.06 70 ASN A O 1
ATOM 563 N N . ARG A 1 71 ? -9.906 13.691 9.044 1.00 76.12 71 ARG A N 1
ATOM 564 C CA . ARG A 1 71 ? -9.406 14.252 7.804 1.00 76.12 71 ARG A CA 1
ATOM 565 C C . ARG A 1 71 ? -7.923 14.564 7.936 1.00 76.12 71 ARG A C 1
ATOM 567 O O . ARG A 1 71 ? -7.521 15.637 8.382 1.00 76.12 71 ARG A O 1
ATOM 574 N N . VAL A 1 72 ? -7.112 13.614 7.489 1.00 79.69 72 VAL A N 1
ATOM 575 C CA . VAL A 1 72 ? -5.659 13.764 7.402 1.00 79.69 72 VAL A CA 1
ATOM 576 C C . VAL A 1 72 ? -5.306 14.351 6.046 1.00 79.69 72 VAL A C 1
ATOM 578 O O . VAL A 1 72 ? -5.569 13.747 5.008 1.00 79.69 72 VAL A O 1
ATOM 581 N N . ILE A 1 73 ? -4.717 15.542 6.040 1.00 80.19 73 ILE A N 1
ATOM 582 C CA . ILE A 1 73 ? -4.300 16.208 4.809 1.00 80.19 73 ILE A CA 1
ATOM 583 C C . ILE A 1 73 ? -2.789 16.024 4.668 1.00 80.19 73 ILE A C 1
ATOM 585 O O . ILE A 1 73 ? -2.047 16.638 5.434 1.00 80.19 73 ILE A O 1
ATOM 589 N N . PRO A 1 74 ? -2.297 15.206 3.721 1.00 76.94 74 PRO A N 1
ATOM 590 C CA . PRO A 1 74 ? -0.873 15.187 3.420 1.00 76.94 74 PRO A CA 1
ATOM 591 C C . PRO A 1 74 ? -0.465 16.559 2.876 1.00 76.94 74 PRO A C 1
ATOM 593 O O . PRO A 1 74 ? -1.090 17.079 1.947 1.00 76.94 74 PRO A O 1
ATOM 596 N N . VAL A 1 75 ? 0.567 17.148 3.471 1.00 80.12 75 VAL A N 1
ATOM 597 C CA . VAL A 1 75 ? 1.107 18.443 3.060 1.00 80.12 75 VAL A CA 1
ATOM 598 C C . VAL A 1 75 ? 2.361 18.196 2.234 1.00 80.12 75 VAL A C 1
ATOM 600 O O . VAL A 1 75 ? 3.256 17.451 2.639 1.00 80.12 75 VAL A O 1
ATOM 603 N N . GLY A 1 76 ? 2.383 18.771 1.036 1.00 73.56 76 GLY A N 1
ATOM 604 C CA . GLY A 1 76 ? 3.546 18.731 0.162 1.00 73.56 76 GLY A CA 1
ATOM 605 C C . GLY A 1 76 ? 4.533 19.853 0.418 1.00 73.56 76 GLY A C 1
ATOM 606 O O . GLY A 1 76 ? 4.299 20.719 1.255 1.00 73.56 76 GLY A O 1
ATOM 607 N N . GLU A 1 77 ? 5.626 19.816 -0.337 1.00 76.31 77 GLU A N 1
ATOM 608 C CA . GLU A 1 77 ? 6.580 20.919 -0.400 1.00 76.31 77 GLU A CA 1
ATOM 609 C C . GLU A 1 77 ? 5.928 22.179 -0.978 1.00 76.31 77 GLU A C 1
ATOM 611 O O . GLU A 1 77 ? 5.015 22.108 -1.808 1.00 76.31 77 GLU A O 1
ATOM 616 N N . GLY A 1 78 ? 6.425 23.331 -0.544 1.00 83.38 78 GLY A N 1
ATOM 617 C CA . GLY A 1 78 ? 5.907 24.647 -0.879 1.00 83.38 78 GLY A CA 1
ATOM 618 C C . GLY A 1 78 ? 5.418 25.410 0.347 1.00 83.38 78 GLY A C 1
ATOM 619 O O . GLY A 1 78 ? 5.680 25.043 1.494 1.00 83.38 78 GLY A O 1
ATOM 620 N N . ILE A 1 79 ? 4.704 26.500 0.074 1.00 89.19 79 ILE A N 1
ATOM 621 C CA . ILE A 1 79 ? 4.207 27.424 1.091 1.00 89.19 79 ILE A CA 1
ATOM 622 C C . ILE A 1 79 ? 2.700 27.230 1.250 1.00 89.19 79 ILE A C 1
ATOM 624 O O . ILE A 1 79 ? 1.949 27.280 0.274 1.00 89.19 79 ILE A O 1
ATOM 628 N N . LEU A 1 80 ? 2.253 27.025 2.487 1.00 91.38 80 LEU A N 1
ATOM 629 C CA . LEU A 1 80 ? 0.848 26.899 2.848 1.00 91.38 80 LEU A CA 1
ATOM 630 C C . LEU A 1 80 ? 0.500 27.902 3.948 1.00 91.38 80 LEU A C 1
ATOM 632 O O . LEU A 1 80 ? 1.030 27.835 5.054 1.00 91.38 80 LEU A O 1
ATOM 636 N N . HIS A 1 81 ? -0.442 28.794 3.656 1.00 93.44 81 HIS A N 1
ATOM 637 C CA . HIS A 1 81 ? -0.991 29.720 4.641 1.00 93.44 81 HIS A CA 1
ATOM 638 C C . HIS A 1 81 ? -2.201 29.093 5.336 1.00 93.44 81 HIS A C 1
ATOM 640 O O . HIS A 1 81 ? -3.169 28.687 4.686 1.00 93.44 81 HIS A O 1
ATOM 646 N N . LEU A 1 82 ? -2.147 29.021 6.662 1.00 92.94 82 LEU A N 1
ATOM 647 C CA . LEU A 1 82 ? -3.220 28.536 7.516 1.00 92.94 82 LEU A CA 1
ATOM 648 C C . LEU A 1 82 ? -3.874 29.717 8.225 1.00 92.94 82 LEU A C 1
ATOM 650 O O . LEU A 1 82 ? -3.234 30.414 9.005 1.00 92.94 82 LEU A O 1
ATOM 654 N N . ALA A 1 83 ? -5.165 29.922 7.968 1.00 92.94 83 ALA A N 1
ATOM 655 C CA . ALA A 1 83 ? -5.973 30.886 8.711 1.00 92.94 83 ALA A CA 1
ATOM 656 C C . ALA A 1 83 ? -6.150 30.440 10.168 1.00 92.94 83 ALA A C 1
ATOM 658 O O . ALA A 1 83 ? -6.078 29.245 10.450 1.00 92.94 83 ALA A O 1
ATOM 659 N N . HIS A 1 84 ? -6.454 31.376 11.064 1.00 92.44 84 HIS A N 1
ATOM 660 C CA . HIS A 1 84 ? -6.618 31.108 12.492 1.00 92.44 84 HIS A CA 1
ATOM 661 C C . HIS A 1 84 ? -7.654 29.999 12.775 1.00 92.44 84 HIS A C 1
ATOM 663 O O . HIS A 1 84 ? -8.847 30.156 12.513 1.00 92.44 84 HIS A O 1
ATOM 669 N N . ASP A 1 85 ? -7.189 28.863 13.297 1.00 91.81 85 ASP A N 1
ATOM 670 C CA . ASP A 1 85 ? -7.987 27.699 13.709 1.00 91.81 85 ASP A CA 1
ATOM 671 C C . ASP A 1 85 ? -7.127 26.836 14.659 1.00 91.81 85 ASP A C 1
ATOM 673 O O . ASP A 1 85 ? -5.947 27.120 14.889 1.00 91.81 85 ASP A O 1
ATOM 677 N N . SER A 1 86 ? -7.708 25.762 15.192 1.00 90.62 86 SER A N 1
ATOM 678 C CA . SER A 1 86 ? -6.978 24.759 15.972 1.00 90.62 86 SER A CA 1
ATOM 679 C C . SER A 1 86 ? -6.442 23.662 15.056 1.00 90.62 86 SER A C 1
ATOM 681 O O . SER A 1 86 ? -7.217 22.893 14.467 1.00 90.62 86 SER A O 1
ATOM 683 N N . TYR A 1 87 ? -5.119 23.563 14.943 1.00 91.44 87 TYR A N 1
ATOM 684 C CA . TYR A 1 87 ? -4.446 22.609 14.065 1.00 91.44 87 TYR A CA 1
ATOM 685 C C . TYR A 1 87 ? -3.612 21.599 14.837 1.00 91.44 87 TYR A C 1
ATOM 687 O O . TYR A 1 87 ? -3.139 21.850 15.946 1.00 91.44 87 TYR A O 1
ATOM 695 N N . ILE A 1 88 ? -3.411 20.447 14.202 1.00 92.69 88 ILE A N 1
ATOM 696 C CA . ILE A 1 88 ? -2.429 19.450 14.605 1.00 92.69 88 ILE A CA 1
ATOM 697 C C . ILE A 1 88 ? -1.573 19.136 13.386 1.00 92.69 88 ILE A C 1
ATOM 699 O O . ILE A 1 88 ? -2.066 18.586 12.399 1.00 92.69 88 ILE A O 1
ATOM 703 N N . LEU A 1 89 ? -0.295 19.490 13.457 1.00 92.50 89 LEU A N 1
ATOM 704 C CA . LEU A 1 89 ? 0.702 19.097 12.474 1.00 92.50 89 LEU A CA 1
ATOM 705 C C . LEU A 1 89 ? 1.370 17.803 12.936 1.00 92.50 89 LEU A C 1
ATOM 707 O O . LEU A 1 89 ? 1.808 17.706 14.080 1.00 92.50 89 LEU A O 1
ATOM 711 N N . VAL A 1 90 ? 1.448 16.813 12.057 1.00 90.88 90 VAL A N 1
ATOM 712 C CA . VAL A 1 90 ? 2.103 15.529 12.317 1.00 90.88 90 VAL A CA 1
ATOM 713 C C . VAL A 1 90 ? 3.296 15.407 11.393 1.00 90.88 90 VAL A C 1
ATOM 715 O O . VAL A 1 90 ? 3.147 15.503 10.178 1.00 90.88 90 VAL A O 1
ATOM 718 N N . ILE A 1 91 ? 4.474 15.211 11.971 1.00 88.88 91 ILE A N 1
ATOM 719 C CA . ILE A 1 91 ? 5.747 15.161 11.259 1.00 88.88 91 ILE A CA 1
ATOM 720 C C . ILE A 1 91 ? 6.387 13.797 11.500 1.00 88.88 91 ILE A C 1
ATOM 722 O O . ILE A 1 91 ? 6.537 13.371 12.646 1.00 88.88 91 ILE A O 1
ATOM 726 N N . GLU A 1 92 ? 6.777 13.131 10.416 1.00 83.50 92 GLU A N 1
ATOM 727 C CA . GLU A 1 92 ? 7.486 11.848 10.450 1.00 83.50 92 GLU A CA 1
ATOM 728 C C . GLU A 1 92 ? 8.985 12.065 10.200 1.00 83.50 92 GLU A C 1
ATOM 730 O O . GLU A 1 92 ? 9.382 12.316 9.062 1.00 83.50 92 GLU A O 1
ATOM 735 N N . SER A 1 93 ? 9.835 11.945 11.221 1.00 70.62 93 SER A N 1
ATOM 736 C CA . SER A 1 93 ? 11.305 12.115 11.118 1.00 70.62 93 SER A CA 1
ATOM 737 C C . SER A 1 93 ? 12.107 10.956 11.720 1.00 70.62 93 SER A C 1
ATOM 739 O O . SER A 1 93 ? 13.308 11.071 11.949 1.00 70.62 93 SER A O 1
ATOM 741 N N . GLY A 1 94 ? 11.454 9.815 11.941 1.00 72.44 94 GLY A N 1
ATOM 742 C CA . GLY A 1 94 ? 11.981 8.652 12.659 1.00 72.44 94 GLY A CA 1
ATOM 743 C C . GLY A 1 94 ? 11.056 8.335 13.824 1.00 72.44 94 GLY A C 1
ATOM 744 O O . GLY A 1 94 ? 10.410 7.290 13.821 1.00 72.44 94 GLY A O 1
ATOM 745 N N . ASP A 1 95 ? 10.911 9.302 14.725 1.00 82.12 95 ASP A N 1
ATOM 746 C CA . ASP A 1 95 ? 9.780 9.399 15.645 1.00 82.12 95 ASP A CA 1
ATOM 747 C C . ASP A 1 95 ? 8.629 10.175 14.982 1.00 82.12 95 ASP A C 1
ATOM 749 O O . ASP A 1 95 ? 8.830 10.941 14.031 1.00 82.12 95 ASP A O 1
ATOM 753 N N . ARG A 1 96 ? 7.412 9.997 15.504 1.00 87.62 96 ARG A N 1
ATOM 754 C CA . ARG A 1 96 ? 6.234 10.757 15.075 1.00 87.62 96 ARG A CA 1
ATOM 755 C C . ARG A 1 96 ? 6.017 11.926 16.023 1.00 87.62 96 ARG A C 1
ATOM 757 O O . ARG A 1 96 ? 5.703 11.730 17.199 1.00 87.62 96 ARG A O 1
ATOM 764 N N . THR A 1 97 ? 6.155 13.139 15.504 1.00 90.00 97 THR A N 1
ATOM 765 C CA . THR A 1 97 ? 5.967 14.374 16.269 1.00 90.00 97 THR A CA 1
ATOM 766 C C . THR A 1 97 ? 4.611 14.986 15.956 1.00 90.00 97 THR A C 1
ATOM 768 O O . THR A 1 97 ? 4.262 15.168 14.796 1.00 90.00 97 THR A O 1
ATOM 771 N N . PHE A 1 98 ? 3.857 15.330 16.993 1.00 91.81 98 PHE A N 1
ATOM 772 C CA . PHE A 1 98 ? 2.577 16.020 16.921 1.00 91.81 98 PHE A CA 1
ATOM 773 C C . PHE A 1 98 ? 2.741 17.432 17.483 1.00 91.81 98 PHE A C 1
ATOM 775 O O . PHE A 1 98 ? 3.185 17.597 18.619 1.00 91.81 98 PHE A O 1
ATOM 782 N N . LEU A 1 99 ? 2.352 18.443 16.716 1.00 92.62 99 LEU A N 1
ATOM 783 C CA . LEU A 1 99 ? 2.352 19.843 17.128 1.00 92.62 99 LEU A CA 1
ATOM 784 C C . LEU A 1 99 ? 0.922 20.350 17.104 1.00 92.62 99 LEU A C 1
ATOM 786 O O . LEU A 1 99 ? 0.343 20.499 16.031 1.00 92.62 99 LEU A O 1
ATOM 790 N N . LYS A 1 100 ? 0.355 20.623 18.275 1.00 92.56 100 LYS A N 1
ATOM 791 C CA . LYS A 1 100 ? -0.949 21.272 18.388 1.00 92.56 100 LYS A CA 1
ATOM 792 C C . LYS A 1 100 ? -0.770 22.750 18.700 1.00 92.56 100 LYS A C 1
ATOM 794 O O . LYS A 1 100 ? -0.062 23.092 19.648 1.00 92.56 100 LYS A O 1
ATOM 799 N N . PHE A 1 101 ? -1.448 23.596 17.938 1.00 91.88 101 PHE A N 1
ATOM 800 C CA . PHE A 1 101 ? -1.450 25.044 18.115 1.00 91.88 101 PHE A CA 1
ATOM 801 C C . PHE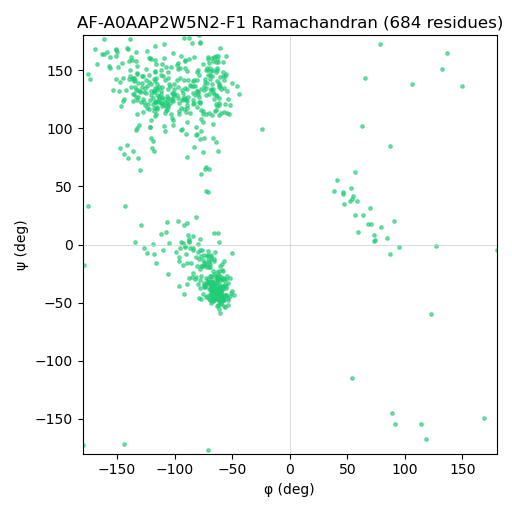 A 1 101 ? -2.790 25.641 17.674 1.00 91.88 101 PHE A C 1
ATOM 803 O O . PHE A 1 101 ? -3.471 25.087 16.810 1.00 91.88 101 PHE A O 1
ATOM 810 N N . ASP A 1 102 ? -3.141 26.778 18.270 1.00 92.62 102 ASP A N 1
ATOM 811 C CA . ASP A 1 102 ? -4.369 27.530 18.004 1.00 92.62 102 ASP A CA 1
ATOM 812 C C . ASP A 1 102 ? -3.978 28.908 17.457 1.00 92.62 102 ASP A C 1
ATOM 814 O O . ASP A 1 102 ? -3.842 29.874 18.208 1.00 92.62 102 ASP A O 1
ATOM 818 N N . SER A 1 103 ? -3.661 28.978 16.164 1.00 92.12 103 SER A N 1
ATOM 819 C CA . SER A 1 103 ? -3.122 30.196 15.551 1.00 92.12 103 SER A CA 1
ATOM 820 C C . SER A 1 103 ? -3.226 30.165 14.030 1.00 92.12 103 SER A C 1
ATOM 822 O O . SER A 1 103 ? -3.416 29.107 13.425 1.00 92.12 103 SER A O 1
ATOM 824 N N . GLU A 1 104 ? -3.085 31.337 13.415 1.00 93.62 104 GLU A N 1
ATOM 825 C CA . GLU A 1 104 ? -2.710 31.418 12.005 1.00 93.62 104 GLU A CA 1
ATOM 826 C C . GLU A 1 104 ? -1.204 31.184 11.868 1.00 93.62 104 GLU A C 1
ATOM 828 O O . GLU A 1 104 ? -0.423 31.548 12.750 1.00 93.62 104 GLU A O 1
ATOM 833 N N . CYS A 1 105 ? -0.783 30.555 10.777 1.00 94.31 105 CYS A N 1
ATOM 834 C CA . CYS A 1 105 ? 0.637 30.381 10.503 1.00 94.31 105 CYS A CA 1
ATOM 835 C C . CYS A 1 105 ? 0.913 30.193 9.015 1.00 94.31 105 CYS A C 1
ATOM 837 O O . CYS A 1 105 ? 0.033 29.838 8.227 1.00 94.31 105 CYS A O 1
ATOM 839 N N . THR A 1 106 ? 2.166 30.407 8.638 1.00 95.12 106 THR A N 1
ATOM 840 C CA . THR A 1 106 ? 2.692 30.032 7.331 1.00 95.12 106 THR A CA 1
ATOM 841 C C . THR A 1 106 ? 3.591 28.816 7.501 1.00 95.12 106 THR A C 1
ATOM 843 O O . THR A 1 106 ? 4.562 28.851 8.252 1.00 95.12 106 THR A O 1
ATOM 846 N N . LEU A 1 107 ? 3.257 27.731 6.808 1.00 93.56 107 LEU A N 1
ATOM 847 C CA . LEU A 1 107 ? 4.097 26.546 6.697 1.00 93.56 107 LEU A CA 1
ATOM 848 C C . LEU A 1 107 ? 4.935 26.667 5.429 1.00 93.56 107 LEU A C 1
ATOM 850 O O . LEU A 1 107 ? 4.375 26.812 4.345 1.00 93.56 107 LEU A O 1
ATOM 854 N N . ASN A 1 108 ? 6.252 26.576 5.556 1.00 92.12 108 ASN A N 1
ATOM 855 C CA . ASN A 1 108 ? 7.174 26.475 4.434 1.00 92.12 108 ASN A CA 1
ATOM 856 C C . ASN A 1 108 ? 7.883 25.119 4.513 1.00 92.12 108 ASN A C 1
ATOM 858 O O . ASN A 1 108 ? 8.621 24.844 5.459 1.00 92.12 108 ASN A O 1
ATOM 862 N N . ILE A 1 109 ? 7.590 24.243 3.556 1.00 86.19 109 ILE A N 1
ATOM 863 C CA . ILE A 1 109 ? 8.049 22.856 3.552 1.00 86.19 109 ILE A CA 1
ATOM 864 C C . ILE A 1 109 ? 8.986 22.662 2.363 1.00 86.19 109 ILE A C 1
ATOM 866 O O . ILE A 1 109 ? 8.561 22.744 1.214 1.00 86.19 109 ILE A O 1
ATOM 870 N N . ASP A 1 110 ? 10.243 22.353 2.653 1.00 84.12 110 ASP A N 1
ATOM 871 C CA . ASP A 1 110 ? 11.275 21.972 1.689 1.00 84.12 110 ASP A CA 1
ATOM 872 C C . ASP A 1 110 ? 12.029 20.770 2.265 1.00 84.12 110 ASP A C 1
ATOM 874 O O . ASP A 1 110 ? 13.045 20.910 2.951 1.00 84.12 110 ASP A O 1
ATOM 878 N N . LEU A 1 111 ? 11.436 19.582 2.109 1.00 77.31 111 LEU A N 1
ATOM 879 C CA . LEU A 1 111 ? 11.828 18.399 2.867 1.00 77.31 111 LEU A CA 1
ATOM 880 C C . LEU A 1 111 ? 13.328 18.072 2.659 1.00 77.31 111 LEU A C 1
ATOM 882 O O . LEU A 1 111 ? 13.813 18.044 1.530 1.00 77.31 111 LEU A O 1
ATOM 886 N N . PRO A 1 112 ? 14.073 17.765 3.737 1.00 75.88 112 PRO A N 1
ATOM 887 C CA . PRO A 1 112 ? 13.548 17.468 5.059 1.00 75.88 112 PRO A CA 1
ATOM 888 C C . PRO A 1 112 ? 13.251 18.694 5.930 1.00 75.88 112 PRO A C 1
ATOM 890 O O . PRO A 1 112 ? 12.764 18.521 7.038 1.00 75.88 112 PRO A O 1
ATOM 893 N N . ASN A 1 113 ? 13.530 19.914 5.479 1.00 86.19 113 ASN A N 1
ATOM 894 C CA . ASN A 1 113 ? 13.365 21.127 6.272 1.00 86.19 113 ASN A CA 1
ATOM 895 C C . ASN A 1 113 ? 11.898 21.578 6.308 1.00 86.19 113 ASN A C 1
ATOM 897 O O . ASN A 1 113 ? 11.219 21.668 5.286 1.00 86.19 113 ASN A O 1
ATOM 901 N N . ILE A 1 114 ? 11.403 21.873 7.507 1.00 90.56 114 ILE A N 1
ATOM 902 C CA . ILE A 1 114 ? 10.045 22.360 7.742 1.00 90.56 114 ILE A CA 1
ATOM 903 C C . ILE A 1 114 ? 10.146 23.606 8.606 1.00 90.56 114 ILE A C 1
ATOM 905 O O . ILE A 1 114 ? 10.677 23.565 9.716 1.00 90.56 114 ILE A O 1
ATOM 909 N N . GLU A 1 115 ? 9.605 24.705 8.110 1.00 94.25 115 GLU A N 1
ATOM 910 C CA . GLU A 1 115 ? 9.522 25.970 8.816 1.00 94.25 115 GLU A CA 1
ATOM 911 C C . GLU A 1 115 ? 8.056 26.326 9.076 1.00 94.25 115 GLU A C 1
ATOM 913 O O . GLU A 1 115 ? 7.198 26.194 8.203 1.00 94.25 115 GLU A O 1
ATOM 918 N N . ILE A 1 116 ? 7.768 26.764 10.299 1.00 94.62 116 ILE A N 1
ATOM 919 C CA . ILE A 1 116 ? 6.451 27.239 10.722 1.00 94.62 116 ILE A CA 1
ATOM 920 C C . ILE A 1 116 ? 6.629 28.650 11.257 1.00 94.62 116 ILE A C 1
ATOM 922 O O . ILE A 1 116 ? 7.318 28.830 12.259 1.00 94.62 116 ILE A O 1
ATOM 926 N N . ASP A 1 117 ? 6.003 29.627 10.614 1.00 94.50 117 ASP A N 1
ATOM 927 C CA . ASP A 1 117 ? 6.019 31.029 11.026 1.00 94.50 117 ASP A CA 1
ATOM 928 C C . ASP A 1 117 ? 4.642 31.432 11.568 1.00 94.50 117 ASP A C 1
ATOM 930 O O . ASP A 1 117 ? 3.635 31.325 10.867 1.00 94.50 117 ASP A O 1
ATOM 934 N N . PHE A 1 118 ? 4.591 31.862 12.827 1.00 93.19 118 PHE A N 1
ATOM 935 C CA . PHE A 1 118 ? 3.384 32.307 13.526 1.00 93.19 118 PHE A CA 1
ATOM 936 C C . PHE A 1 118 ? 3.217 33.833 13.502 1.00 93.19 118 PHE A C 1
ATOM 938 O O . PHE A 1 118 ? 2.509 34.375 14.352 1.00 93.19 118 PHE A O 1
ATOM 945 N N . ASN A 1 119 ? 3.871 34.541 12.575 1.00 87.50 119 ASN A N 1
ATOM 946 C CA . ASN A 1 119 ? 3.726 35.986 12.367 1.00 87.50 119 ASN A CA 1
ATOM 947 C C . ASN A 1 119 ? 3.960 36.816 13.651 1.00 87.50 119 ASN A C 1
ATOM 949 O O . ASN A 1 119 ? 3.250 37.786 13.903 1.00 87.50 119 ASN A O 1
ATOM 953 N N . HIS A 1 120 ? 4.940 36.432 14.479 1.00 79.12 120 HIS A N 1
ATOM 954 C CA . HIS A 1 120 ? 5.271 37.087 15.762 1.00 79.12 120 HIS A CA 1
ATOM 955 C C . HIS A 1 120 ? 4.175 37.047 16.852 1.00 79.12 120 HIS A C 1
ATOM 957 O O . HIS A 1 120 ? 4.150 37.891 17.751 1.00 79.12 120 HIS A O 1
ATOM 963 N N . ASN A 1 121 ? 3.274 36.060 16.806 1.00 79.19 121 ASN A N 1
ATOM 964 C CA . ASN A 1 121 ? 2.162 35.939 17.755 1.00 79.19 121 ASN A CA 1
ATOM 965 C C . ASN A 1 121 ? 2.499 35.227 19.087 1.00 79.19 121 ASN A C 1
ATOM 967 O O . ASN A 1 121 ? 1.579 34.946 19.853 1.00 79.19 121 ASN A O 1
ATOM 971 N N . ASN A 1 122 ? 3.765 34.897 19.384 1.00 84.31 122 ASN A N 1
ATOM 972 C CA . ASN A 1 122 ? 4.206 34.137 20.568 1.00 84.31 122 ASN A CA 1
ATOM 973 C C . ASN A 1 122 ? 3.271 32.959 20.890 1.00 84.31 122 ASN A C 1
ATOM 975 O O . ASN A 1 122 ? 2.706 32.841 21.981 1.00 84.31 122 ASN A O 1
ATOM 979 N N . THR A 1 123 ? 3.067 32.087 19.903 1.00 89.75 123 THR A N 1
ATOM 980 C CA . THR A 1 123 ? 2.041 31.044 19.976 1.00 89.75 123 THR A CA 1
ATOM 981 C C . THR A 1 123 ? 2.458 29.945 20.956 1.00 89.75 123 THR A C 1
ATOM 983 O O . THR A 1 123 ? 3.594 29.469 20.925 1.00 89.75 123 THR A O 1
ATOM 986 N N . VAL A 1 124 ? 1.530 29.515 21.820 1.00 91.38 124 VAL A N 1
ATOM 987 C CA . VAL A 1 124 ? 1.713 28.338 22.683 1.00 91.38 124 VAL A CA 1
ATOM 988 C C . VAL A 1 124 ? 1.479 27.075 21.858 1.00 91.38 124 VAL A C 1
ATOM 990 O O . VAL A 1 124 ? 0.402 26.864 21.304 1.00 91.38 124 VAL A O 1
ATOM 993 N N . ILE A 1 125 ? 2.480 26.206 21.820 1.00 91.69 125 ILE A N 1
ATOM 994 C CA . ILE A 1 125 ? 2.498 24.986 21.019 1.00 91.69 125 ILE A CA 1
ATOM 995 C C . ILE A 1 125 ? 2.629 23.804 21.970 1.00 91.69 125 ILE A C 1
ATOM 997 O O . ILE A 1 125 ? 3.548 23.748 22.789 1.00 91.69 125 ILE A O 1
ATOM 1001 N N . THR A 1 126 ? 1.712 22.847 21.864 1.00 92.31 126 THR A N 1
ATOM 1002 C CA . THR A 1 126 ? 1.825 21.563 22.562 1.00 92.31 126 THR A CA 1
ATOM 1003 C C . THR A 1 126 ? 2.528 20.578 21.645 1.00 92.31 126 THR A C 1
ATOM 1005 O O . THR A 1 126 ? 2.008 20.239 20.582 1.00 92.31 126 THR A O 1
ATOM 1008 N N . VAL A 1 127 ? 3.697 20.113 22.066 1.00 91.00 127 VAL A N 1
ATOM 1009 C CA . VAL A 1 127 ? 4.495 19.127 21.343 1.00 91.00 127 VAL A CA 1
ATOM 1010 C C . VAL A 1 127 ? 4.305 17.771 21.996 1.00 91.00 127 VAL A C 1
ATOM 1012 O O . VAL A 1 127 ? 4.456 17.639 23.210 1.00 91.00 127 VAL A O 1
ATOM 1015 N N . GLY A 1 128 ? 3.990 16.759 21.198 1.00 90.88 128 GLY A N 1
ATOM 1016 C CA . GLY A 1 128 ? 3.955 15.369 21.624 1.00 90.88 128 GLY A CA 1
ATOM 1017 C C . GLY A 1 128 ? 4.830 14.523 20.723 1.00 90.88 128 GLY A C 1
ATOM 1018 O O . GLY A 1 128 ? 4.773 14.651 19.506 1.00 90.88 128 GLY A O 1
ATOM 1019 N N . ILE A 1 129 ? 5.639 13.657 21.315 1.00 87.75 129 ILE A N 1
ATOM 1020 C CA . ILE A 1 129 ? 6.549 12.776 20.587 1.00 87.75 129 ILE A CA 1
ATOM 1021 C C . ILE A 1 129 ? 6.130 11.346 20.870 1.00 87.75 129 ILE A C 1
ATOM 1023 O O . ILE A 1 129 ? 6.088 10.914 22.027 1.00 87.75 129 ILE A O 1
ATOM 1027 N N . ARG A 1 130 ? 5.828 10.611 19.803 1.00 86.81 130 ARG A N 1
ATOM 1028 C CA . ARG A 1 130 ? 5.682 9.165 19.844 1.00 86.81 130 ARG A CA 1
ATOM 1029 C C . ARG A 1 130 ? 6.933 8.529 19.262 1.00 86.81 130 ARG A C 1
ATOM 1031 O O . ARG A 1 130 ? 7.196 8.644 18.065 1.00 86.81 130 ARG A O 1
ATOM 1038 N N . ASN A 1 131 ? 7.674 7.863 20.134 1.00 83.56 131 ASN A N 1
ATOM 1039 C CA . ASN A 1 131 ? 8.898 7.179 19.783 1.00 83.56 131 ASN A CA 1
ATOM 1040 C C . ASN A 1 131 ? 8.588 5.961 18.912 1.00 83.56 131 ASN A C 1
ATOM 1042 O O . ASN A 1 131 ? 7.591 5.260 19.115 1.00 83.56 131 ASN A O 1
ATOM 1046 N N . LYS A 1 132 ? 9.486 5.676 17.981 1.00 79.06 132 LYS A N 1
ATOM 1047 C CA . LYS A 1 132 ? 9.482 4.422 17.237 1.00 79.06 132 LYS A CA 1
ATOM 1048 C C . LYS A 1 132 ? 9.970 3.256 18.102 1.00 79.06 132 LYS A C 1
ATOM 1050 O O . LYS A 1 132 ? 10.916 3.405 18.878 1.00 79.06 132 LYS A O 1
ATOM 1055 N N . ASP A 1 133 ? 9.363 2.079 17.947 1.00 81.31 133 ASP A N 1
ATOM 1056 C CA . ASP A 1 133 ? 9.850 0.864 18.600 1.00 81.31 133 ASP A CA 1
ATOM 1057 C C . ASP A 1 133 ? 11.030 0.257 17.827 1.00 81.31 133 ASP A C 1
ATOM 1059 O O . ASP A 1 133 ? 10.865 -0.504 16.878 1.00 81.31 133 ASP A O 1
ATOM 1063 N N . ASN A 1 134 ? 12.248 0.604 18.244 1.00 81.12 134 ASN A N 1
ATOM 1064 C CA . ASN A 1 134 ? 13.481 0.090 17.642 1.00 81.12 134 ASN A CA 1
ATOM 1065 C C . ASN A 1 134 ? 13.966 -1.225 18.281 1.00 81.12 134 ASN A C 1
ATOM 1067 O O . ASN A 1 134 ? 15.081 -1.676 18.000 1.00 81.12 134 ASN A O 1
ATOM 1071 N N . ARG A 1 135 ? 13.176 -1.853 19.164 1.00 87.50 135 ARG A N 1
ATOM 1072 C CA . ARG A 1 135 ? 13.560 -3.130 19.777 1.00 87.50 135 ARG A CA 1
ATOM 1073 C C . ARG A 1 135 ? 13.566 -4.236 18.725 1.00 87.50 135 ARG A C 1
ATOM 1075 O O . ARG A 1 135 ? 12.781 -4.233 17.782 1.00 87.50 135 ARG A O 1
ATOM 1082 N N . THR A 1 136 ? 14.443 -5.217 18.926 1.00 89.81 136 THR A N 1
ATOM 1083 C CA . THR A 1 136 ? 14.439 -6.472 18.166 1.00 89.81 136 THR A CA 1
ATOM 1084 C C . THR A 1 136 ? 14.194 -7.628 19.120 1.00 89.81 136 THR A C 1
ATOM 1086 O O . THR A 1 136 ? 14.993 -7.884 20.024 1.00 89.81 136 THR A O 1
ATOM 1089 N N . ILE A 1 137 ? 13.083 -8.320 18.913 1.00 91.50 137 ILE A N 1
ATOM 1090 C CA . ILE A 1 137 ? 12.736 -9.558 19.588 1.00 91.50 137 ILE A CA 1
ATOM 1091 C C . ILE A 1 137 ? 13.411 -10.710 18.843 1.00 91.50 137 ILE A C 1
ATOM 1093 O O . ILE A 1 137 ? 13.212 -10.878 17.644 1.00 91.50 137 ILE A O 1
ATOM 1097 N N . ARG A 1 138 ? 14.209 -11.505 19.559 1.00 92.62 138 ARG A N 1
ATOM 1098 C CA . ARG A 1 138 ? 14.894 -12.679 19.007 1.00 92.62 138 ARG A CA 1
ATOM 1099 C C . ARG A 1 138 ? 14.247 -13.953 19.527 1.00 92.62 138 ARG A C 1
ATOM 1101 O O . ARG A 1 138 ? 14.254 -14.184 20.737 1.00 92.62 138 ARG A O 1
ATOM 1108 N N . ILE A 1 139 ? 13.725 -14.766 18.619 1.00 93.31 139 ILE A N 1
ATOM 1109 C CA . ILE A 1 139 ? 13.033 -16.028 18.916 1.00 93.31 139 ILE A CA 1
ATOM 1110 C C . ILE A 1 139 ? 13.682 -17.202 18.187 1.00 93.31 139 ILE A C 1
ATOM 1112 O O . ILE A 1 139 ? 14.515 -17.004 17.300 1.00 93.31 139 ILE A O 1
ATOM 1116 N N . SER A 1 140 ? 13.324 -18.420 18.589 1.00 93.19 140 SER A N 1
ATOM 1117 C CA . SER A 1 140 ? 13.722 -19.627 17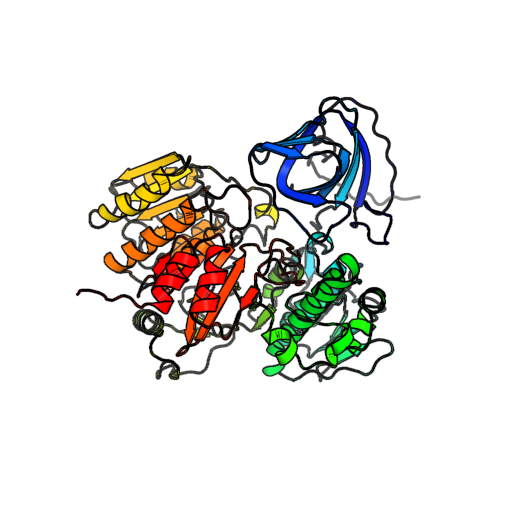.867 1.00 93.19 140 SER A CA 1
ATOM 1118 C C . SER A 1 140 ? 12.849 -19.835 16.620 1.00 93.19 140 SER A C 1
ATOM 1120 O O . SER A 1 140 ? 11.869 -19.125 16.397 1.00 93.19 140 SER A O 1
ATOM 1122 N N . GLU A 1 141 ? 13.201 -20.824 15.801 1.00 93.75 141 GLU A N 1
ATOM 1123 C CA . GLU A 1 141 ? 12.398 -21.249 14.648 1.00 93.75 141 GLU A CA 1
ATOM 1124 C C . GLU A 1 141 ? 11.206 -22.153 15.017 1.00 93.75 141 GLU A C 1
ATOM 1126 O O . GLU A 1 141 ? 10.459 -22.574 14.134 1.00 93.75 141 GLU A O 1
ATOM 1131 N N . ASN A 1 142 ? 11.014 -22.457 16.307 1.00 93.69 142 ASN A N 1
ATOM 1132 C CA . ASN A 1 142 ? 9.900 -23.271 16.781 1.00 93.69 142 ASN A CA 1
ATOM 1133 C C . ASN A 1 142 ? 8.561 -22.537 16.572 1.00 93.69 142 ASN A C 1
ATOM 1135 O O . ASN A 1 142 ? 8.414 -21.366 16.926 1.00 93.69 142 ASN A O 1
ATOM 1139 N N . THR A 1 143 ? 7.563 -23.248 16.041 1.00 95.50 143 THR A N 1
ATOM 1140 C CA . THR A 1 143 ? 6.225 -22.701 15.765 1.00 95.50 143 THR A CA 1
ATOM 1141 C C . THR A 1 143 ? 5.550 -22.153 17.026 1.00 95.50 143 THR A C 1
ATOM 1143 O O . THR A 1 143 ? 4.928 -21.094 16.956 1.00 95.50 143 THR A O 1
ATOM 1146 N N . ALA A 1 144 ? 5.725 -22.797 18.183 1.00 92.69 144 ALA A N 1
ATOM 1147 C CA . ALA A 1 144 ? 5.198 -22.314 19.457 1.00 92.69 144 ALA A CA 1
ATOM 1148 C C . ALA A 1 144 ? 5.830 -20.977 19.888 1.00 92.69 144 ALA A C 1
ATOM 1150 O O . ALA A 1 144 ? 5.117 -20.066 20.308 1.00 92.69 144 ALA A O 1
ATOM 1151 N N . ASP A 1 145 ? 7.149 -20.815 19.729 1.00 93.31 145 ASP A N 1
ATOM 1152 C CA . ASP A 1 145 ? 7.834 -19.551 20.044 1.00 93.31 145 ASP A CA 1
ATOM 1153 C C . ASP A 1 145 ? 7.392 -18.423 19.098 1.00 93.31 145 ASP A C 1
ATOM 1155 O O . ASP A 1 145 ? 7.213 -17.280 19.529 1.00 93.31 145 ASP A O 1
ATOM 1159 N N . ILE A 1 146 ? 7.163 -18.740 17.820 1.00 95.44 146 ILE A N 1
ATOM 1160 C CA . ILE A 1 146 ? 6.617 -17.801 16.831 1.00 95.44 146 ILE A CA 1
ATOM 1161 C C . ILE A 1 146 ? 5.191 -17.389 17.203 1.00 95.44 146 ILE A C 1
ATOM 1163 O O . ILE A 1 146 ? 4.895 -16.193 17.226 1.00 95.44 146 ILE A O 1
ATOM 1167 N N . LEU A 1 147 ? 4.322 -18.349 17.534 1.00 95.94 147 LEU A N 1
ATOM 1168 C CA . LEU A 1 147 ? 2.952 -18.081 17.971 1.00 95.94 147 LEU A CA 1
ATOM 1169 C C . LEU A 1 147 ? 2.940 -17.181 19.206 1.00 95.94 147 LEU A C 1
ATOM 1171 O O . LEU A 1 147 ? 2.240 -16.172 19.210 1.00 95.94 147 LEU A O 1
ATOM 1175 N N . ASN A 1 148 ? 3.754 -17.491 20.216 1.00 93.88 148 ASN A N 1
ATOM 1176 C CA . ASN A 1 148 ? 3.842 -16.695 21.437 1.00 93.88 148 ASN A CA 1
ATOM 1177 C C . ASN A 1 148 ? 4.364 -15.279 21.174 1.00 93.88 148 ASN A C 1
ATOM 1179 O O . ASN A 1 148 ? 3.853 -14.313 21.742 1.00 93.88 148 ASN A O 1
ATOM 1183 N N . CYS A 1 149 ? 5.351 -15.133 20.287 1.00 94.75 149 CYS A N 1
ATOM 1184 C CA . CYS A 1 149 ? 5.853 -13.826 19.880 1.00 94.75 149 CYS A CA 1
ATOM 1185 C C . CYS A 1 149 ? 4.762 -12.991 19.205 1.00 94.75 149 CYS A C 1
ATOM 1187 O O . CYS A 1 149 ? 4.561 -11.838 19.587 1.00 94.75 149 CYS A O 1
ATOM 1189 N N . ILE A 1 150 ? 4.031 -13.578 18.251 1.00 95.50 150 ILE A N 1
ATOM 1190 C CA . ILE A 1 150 ? 2.928 -12.914 17.545 1.00 95.50 150 ILE A CA 1
ATOM 1191 C C . ILE A 1 150 ? 1.799 -12.568 18.517 1.00 95.50 150 ILE A C 1
ATOM 1193 O O . ILE A 1 150 ? 1.306 -11.443 18.493 1.00 95.50 150 ILE A O 1
ATOM 1197 N N . SER A 1 151 ? 1.437 -13.496 19.404 1.00 95.31 151 SER A N 1
ATOM 1198 C CA . SER A 1 151 ? 0.463 -13.288 20.477 1.00 95.31 151 SER A CA 1
ATOM 1199 C C . SER A 1 151 ? 0.840 -12.060 21.312 1.00 95.31 151 SER A C 1
ATOM 1201 O O . SER A 1 151 ? 0.059 -11.116 21.407 1.00 95.31 151 SER A O 1
ATOM 1203 N N . TYR A 1 152 ? 2.088 -12.004 21.792 1.00 93.50 152 TYR A N 1
ATOM 1204 C CA . TYR A 1 152 ? 2.620 -10.892 22.580 1.00 93.50 152 TYR A CA 1
ATOM 1205 C C . TYR A 1 152 ? 2.586 -9.549 21.841 1.00 93.50 152 TYR A C 1
ATOM 1207 O O . TYR A 1 152 ? 2.133 -8.554 22.410 1.00 93.50 152 TYR A O 1
ATOM 1215 N N . ILE A 1 153 ? 3.058 -9.490 20.586 1.00 92.06 153 ILE A N 1
ATOM 1216 C CA . ILE A 1 153 ? 3.091 -8.224 19.833 1.00 92.06 153 ILE A CA 1
ATOM 1217 C C . ILE A 1 153 ? 1.690 -7.735 19.444 1.00 92.06 153 ILE A C 1
ATOM 1219 O O . ILE A 1 153 ? 1.460 -6.526 19.417 1.00 92.06 153 ILE A O 1
ATOM 1223 N N . CYS A 1 154 ? 0.748 -8.647 19.183 1.00 93.00 154 CYS A N 1
ATOM 1224 C CA . CYS A 1 154 ? -0.634 -8.301 18.859 1.00 93.00 154 CYS A CA 1
ATOM 1225 C C . CYS A 1 154 ? -1.408 -7.839 20.096 1.00 93.00 154 CYS A C 1
ATOM 1227 O O . CYS A 1 154 ? -2.242 -6.947 19.985 1.00 93.00 154 CYS A O 1
ATOM 1229 N N . SER A 1 155 ? -1.111 -8.388 21.276 1.00 89.31 155 SER A N 1
ATOM 1230 C CA . SER A 1 155 ? -1.795 -8.052 22.527 1.00 89.31 155 SER A CA 1
ATOM 1231 C C . SER A 1 155 ? -1.203 -6.856 23.279 1.00 89.31 155 SER A C 1
ATOM 1233 O O . SER A 1 155 ? -1.649 -6.559 24.390 1.00 89.31 155 SER A O 1
ATOM 1235 N N . MET A 1 156 ? -0.182 -6.183 22.737 1.00 86.75 156 MET A N 1
ATOM 1236 C CA . MET A 1 156 ? 0.404 -5.006 23.385 1.00 86.75 156 MET A CA 1
ATOM 1237 C C . MET A 1 156 ? -0.666 -3.931 23.657 1.00 86.75 156 MET A C 1
ATOM 1239 O O . MET A 1 156 ? -1.583 -3.752 22.843 1.00 86.75 156 MET A O 1
ATOM 1243 N N . PRO A 1 157 ? -0.558 -3.182 24.776 1.00 82.62 157 PRO A N 1
ATOM 1244 C CA . PRO A 1 157 ? -1.458 -2.071 25.059 1.00 82.62 157 PRO A CA 1
ATOM 1245 C C . PRO A 1 157 ? -1.534 -1.108 23.871 1.00 82.62 157 PRO A C 1
ATOM 1247 O O . PRO A 1 157 ? -0.527 -0.551 23.434 1.00 82.62 157 PRO A O 1
ATOM 1250 N N . SER A 1 158 ? -2.738 -0.939 23.335 1.00 84.44 158 SER A N 1
ATOM 1251 C CA . SER A 1 158 ? -3.001 -0.176 22.117 1.00 84.44 158 SER A CA 1
ATOM 1252 C C . SER A 1 158 ? -4.400 0.432 22.150 1.00 84.44 158 SER A C 1
ATOM 1254 O O . SER A 1 158 ? -5.219 0.078 22.999 1.00 84.44 158 SER A O 1
ATOM 1256 N N . GLU A 1 159 ? -4.674 1.358 21.229 1.00 89.19 159 GLU A N 1
ATOM 1257 C CA . GLU A 1 159 ? -6.022 1.882 20.998 1.00 89.19 159 GLU A CA 1
ATOM 1258 C C . GLU A 1 159 ? -7.001 0.726 20.724 1.00 89.19 159 GLU A C 1
ATOM 1260 O O . GLU A 1 159 ? -6.707 -0.159 19.918 1.00 89.19 159 GLU A O 1
ATOM 1265 N N . ARG A 1 160 ? -8.158 0.728 21.398 1.00 88.88 160 ARG A N 1
ATOM 1266 C CA . ARG A 1 160 ? -9.192 -0.323 21.293 1.00 88.88 160 ARG A CA 1
ATOM 1267 C C . ARG A 1 160 ? -10.571 0.214 20.899 1.00 88.88 160 ARG A C 1
ATOM 1269 O O . ARG A 1 160 ? -11.484 -0.574 20.640 1.00 88.88 160 ARG A O 1
ATOM 1276 N N . SER A 1 161 ? -10.745 1.528 20.831 1.00 91.38 161 SER A N 1
ATOM 1277 C CA . SER A 1 161 ? -11.941 2.154 20.263 1.00 91.38 161 SER A CA 1
ATOM 1278 C C . SER A 1 161 ? -11.894 2.128 18.724 1.00 91.38 161 SER A C 1
ATOM 1280 O O . SER A 1 161 ? -10.859 1.776 18.141 1.00 91.38 161 SER A O 1
ATOM 1282 N N . PRO A 1 162 ? -12.967 2.555 18.030 1.00 94.00 162 PRO A N 1
ATOM 1283 C CA . PRO A 1 162 ? -12.951 2.702 16.574 1.00 94.00 162 PRO A CA 1
ATOM 1284 C C . PRO A 1 162 ? -11.850 3.631 16.037 1.00 94.00 162 PRO A C 1
ATOM 1286 O O . PRO A 1 162 ? -11.543 3.590 14.843 1.00 94.00 162 PRO A O 1
ATOM 1289 N N . PHE A 1 163 ? -11.201 4.439 16.889 1.00 91.38 163 PHE A N 1
ATOM 1290 C CA . PHE A 1 163 ? -10.012 5.203 16.505 1.00 91.38 163 PHE A CA 1
ATOM 1291 C C . PHE A 1 163 ? -8.859 4.340 16.010 1.00 91.38 163 PHE A C 1
ATOM 1293 O O . PHE A 1 163 ? -8.047 4.844 15.240 1.00 91.38 163 PHE A O 1
ATOM 1300 N N . LYS A 1 164 ? -8.797 3.049 16.353 1.00 91.69 164 LYS A N 1
ATOM 1301 C CA . LYS A 1 164 ? -7.754 2.152 15.837 1.00 91.69 164 LYS A CA 1
ATOM 1302 C C . LYS A 1 164 ? -7.757 2.047 14.306 1.00 91.69 164 LYS A C 1
ATOM 1304 O O . LYS A 1 164 ? -6.700 1.854 13.707 1.00 91.69 164 LYS A O 1
ATOM 1309 N N . SER A 1 165 ? -8.919 2.233 13.669 1.00 93.06 165 SER A N 1
ATOM 1310 C CA . SER A 1 165 ? -9.036 2.318 12.206 1.00 93.06 165 SER A CA 1
ATOM 1311 C C . SER A 1 165 ? -8.291 3.521 11.619 1.00 93.06 165 SER A C 1
ATOM 1313 O O . SER A 1 165 ? -7.910 3.496 10.456 1.00 93.06 165 SER A O 1
ATOM 1315 N N . HIS A 1 166 ? -8.044 4.573 12.404 1.00 89.94 166 HIS A N 1
ATOM 1316 C CA . HIS A 1 166 ? -7.329 5.760 11.962 1.00 89.94 166 HIS A CA 1
ATOM 1317 C C . HIS A 1 166 ? -5.803 5.536 12.025 1.00 89.94 166 HIS A C 1
ATOM 1319 O O . HIS A 1 166 ? -5.270 5.196 13.088 1.00 89.94 166 HIS A O 1
ATOM 1325 N N . PRO A 1 167 ? -5.047 5.806 10.941 1.00 85.88 167 PRO A N 1
ATOM 1326 C CA . PRO A 1 167 ? -3.628 5.454 10.839 1.00 85.88 167 PRO A CA 1
ATOM 1327 C C . PRO A 1 167 ? -2.760 6.032 11.962 1.00 85.88 167 PRO A C 1
ATOM 1329 O O . PRO A 1 167 ? -1.831 5.380 12.437 1.00 85.88 167 PRO A O 1
ATOM 1332 N N . LEU A 1 168 ? -3.095 7.230 12.447 1.00 85.75 168 LEU A N 1
ATOM 1333 C CA . LEU A 1 168 ? -2.343 7.885 13.517 1.00 85.75 168 LEU A CA 1
ATOM 1334 C C . LEU A 1 168 ? -2.479 7.240 14.904 1.00 85.75 168 LEU A C 1
ATOM 1336 O O . LEU A 1 168 ? -1.642 7.522 15.757 1.00 85.75 168 LEU A O 1
ATOM 1340 N N . PHE A 1 169 ? -3.459 6.367 15.141 1.00 87.12 169 PHE A N 1
ATOM 1341 C CA . PHE A 1 169 ? -3.647 5.687 16.434 1.00 87.12 169 PHE A CA 1
ATOM 1342 C C . PHE A 1 169 ? -3.012 4.295 16.485 1.00 87.12 169 PHE A C 1
ATOM 1344 O O . PHE A 1 169 ? -2.873 3.717 17.561 1.00 87.12 169 PHE A O 1
ATOM 1351 N N . ARG A 1 170 ? -2.575 3.767 15.338 1.00 86.31 170 ARG A N 1
ATOM 1352 C CA . ARG A 1 170 ? -1.841 2.501 15.276 1.00 86.31 170 ARG A CA 1
ATOM 1353 C C . ARG A 1 170 ? -0.414 2.701 15.786 1.00 86.31 170 ARG A C 1
ATOM 1355 O O . ARG A 1 170 ? 0.211 3.734 15.519 1.00 86.31 170 ARG A O 1
ATOM 1362 N N . HIS A 1 171 ? 0.079 1.730 16.549 1.00 78.69 171 HIS A N 1
ATOM 1363 C CA . HIS A 1 171 ? 1.437 1.740 17.087 1.00 78.69 171 HIS A CA 1
ATOM 1364 C C . HIS A 1 171 ? 2.386 0.953 16.182 1.00 78.69 171 HIS A C 1
ATOM 1366 O O . HIS A 1 171 ? 1.971 0.010 15.506 1.00 78.69 171 HIS A O 1
ATOM 1372 N N . SER A 1 172 ? 3.662 1.334 16.197 1.00 81.62 172 SER A N 1
ATOM 1373 C CA . SER A 1 172 ? 4.725 0.538 15.589 1.00 81.62 172 SER A CA 1
ATOM 1374 C C . SER A 1 172 ? 4.967 -0.739 16.391 1.00 81.62 172 SER A C 1
ATOM 1376 O O . SER A 1 172 ? 4.629 -0.833 17.576 1.00 81.62 172 SER A O 1
ATOM 1378 N N . LEU A 1 173 ? 5.518 -1.740 15.714 1.00 88.75 173 LEU A N 1
ATOM 1379 C CA . LEU A 1 173 ? 5.844 -3.035 16.290 1.00 88.75 173 LEU A CA 1
ATOM 1380 C C . LEU A 1 173 ? 7.362 -3.209 16.355 1.00 88.75 173 LEU A C 1
ATOM 1382 O O . LEU A 1 173 ? 8.059 -2.737 15.455 1.00 88.75 173 LEU A O 1
ATOM 1386 N N . PRO A 1 174 ? 7.885 -3.902 17.380 1.00 90.12 174 PRO A N 1
ATOM 1387 C CA . PRO A 1 174 ? 9.299 -4.240 17.417 1.00 90.12 174 PRO A CA 1
ATOM 1388 C C . PRO A 1 174 ? 9.649 -5.166 16.248 1.00 90.12 174 PRO A C 1
ATOM 1390 O O . PRO A 1 174 ? 8.828 -5.971 15.797 1.00 90.12 174 PRO A O 1
ATOM 1393 N N . ARG A 1 175 ? 10.902 -5.109 15.793 1.00 90.44 175 ARG A N 1
ATOM 1394 C CA . ARG A 1 175 ? 11.418 -6.073 14.814 1.00 90.44 175 ARG A CA 1
ATOM 1395 C C . ARG A 1 175 ? 11.428 -7.470 15.420 1.00 90.44 175 ARG A C 1
ATOM 1397 O O . ARG A 1 175 ? 11.677 -7.629 16.615 1.00 90.44 175 ARG A O 1
ATOM 1404 N N . ILE A 1 176 ? 11.222 -8.479 14.583 1.00 91.25 176 ILE A N 1
ATOM 1405 C CA . ILE A 1 176 ? 11.347 -9.885 14.969 1.00 91.25 176 ILE A CA 1
ATOM 1406 C C . ILE A 1 176 ? 12.480 -10.485 14.154 1.00 91.25 176 ILE A C 1
ATOM 1408 O O . ILE A 1 176 ? 12.545 -10.273 12.944 1.00 91.25 176 ILE A O 1
ATOM 1412 N N . ASP A 1 177 ? 13.354 -11.236 14.812 1.00 90.81 177 ASP A N 1
ATOM 1413 C CA . ASP A 1 177 ? 14.422 -11.982 14.167 1.00 90.81 177 ASP A CA 1
ATOM 1414 C C . ASP A 1 177 ? 14.491 -13.427 14.686 1.00 90.81 177 ASP A C 1
ATOM 1416 O O . ASP A 1 177 ? 14.212 -13.704 15.856 1.00 90.81 177 ASP A O 1
ATOM 1420 N N . ILE A 1 178 ? 14.871 -14.344 13.795 1.00 89.00 178 ILE A N 1
ATOM 1421 C CA . ILE A 1 178 ? 15.118 -15.750 14.117 1.00 89.00 178 ILE A CA 1
ATOM 1422 C C . ILE A 1 178 ? 16.585 -15.890 14.515 1.00 89.00 178 ILE A C 1
ATOM 1424 O O . ILE A 1 178 ? 17.484 -15.614 13.717 1.00 89.00 178 ILE A O 1
ATOM 1428 N N . ALA A 1 179 ? 16.826 -16.339 15.743 1.00 86.19 179 ALA A N 1
ATOM 1429 C CA . ALA A 1 179 ? 18.154 -16.515 16.309 1.00 86.19 179 ALA A CA 1
ATOM 1430 C C . ALA A 1 179 ? 18.386 -17.961 16.766 1.00 86.19 179 ALA A C 1
ATOM 1432 O O . ALA A 1 179 ? 17.454 -18.727 17.004 1.00 86.19 179 ALA A O 1
ATOM 1433 N N . LYS A 1 180 ? 19.664 -18.325 16.924 1.00 79.75 180 LYS A N 1
ATOM 1434 C CA . LYS A 1 180 ? 20.059 -19.591 17.555 1.00 79.75 180 LYS A CA 1
ATOM 1435 C C . LYS A 1 180 ? 19.588 -19.644 19.016 1.00 79.75 180 LYS A C 1
ATOM 1437 O O . LYS A 1 180 ? 19.400 -18.604 19.648 1.00 79.75 180 LYS A O 1
ATOM 1442 N N . ALA A 1 181 ? 19.445 -20.862 19.543 1.00 72.38 181 ALA A N 1
ATOM 1443 C CA . ALA A 1 181 ? 18.857 -21.138 20.858 1.00 72.38 181 ALA A CA 1
ATOM 1444 C C . ALA A 1 181 ? 19.505 -20.365 22.028 1.00 72.38 181 ALA A C 1
ATOM 1446 O O . ALA A 1 181 ? 18.821 -19.970 22.966 1.00 72.38 181 ALA A O 1
ATOM 1447 N N . ASP A 1 182 ? 20.811 -20.097 21.958 1.00 72.25 182 ASP A N 1
ATOM 1448 C CA . ASP A 1 182 ? 21.576 -19.341 22.960 1.00 72.25 182 ASP A CA 1
ATOM 1449 C C . ASP A 1 182 ? 21.228 -17.841 23.002 1.00 72.25 182 ASP A C 1
ATOM 1451 O O . ASP A 1 182 ? 21.516 -17.156 23.985 1.00 72.25 182 ASP A O 1
ATOM 1455 N N . ARG A 1 183 ? 20.614 -17.318 21.935 1.00 69.12 183 ARG A N 1
ATOM 1456 C CA . ARG A 1 183 ? 20.256 -15.900 21.759 1.00 69.12 183 ARG A CA 1
ATOM 1457 C C . ARG A 1 183 ? 18.752 -15.666 21.631 1.00 69.12 183 ARG A C 1
ATOM 1459 O O . ARG A 1 183 ? 18.329 -14.508 21.614 1.00 69.12 183 ARG A O 1
ATOM 1466 N N . SER A 1 184 ? 17.960 -16.730 21.529 1.00 64.75 184 SER A N 1
ATOM 1467 C CA . SER A 1 184 ? 16.500 -16.669 21.538 1.00 64.75 184 SER A CA 1
ATOM 1468 C C . SER A 1 184 ? 15.960 -16.546 22.959 1.00 64.75 184 SER A C 1
ATOM 1470 O O . SER A 1 184 ? 16.532 -17.096 23.900 1.00 64.75 184 SER A O 1
ATOM 1472 N N . ARG A 1 185 ? 14.830 -15.860 23.121 1.00 72.25 185 ARG A N 1
ATOM 1473 C CA . ARG A 1 185 ? 14.073 -15.848 24.376 1.00 72.25 185 ARG A CA 1
ATOM 1474 C C . ARG A 1 185 ? 12.677 -16.388 24.118 1.00 72.25 185 ARG A C 1
ATOM 1476 O O . ARG A 1 185 ? 12.024 -15.937 23.181 1.00 72.25 185 ARG A O 1
ATOM 1483 N N . SER A 1 186 ? 12.224 -17.306 24.969 1.00 66.12 186 SER A N 1
ATOM 1484 C CA . SER A 1 186 ? 10.811 -17.669 24.986 1.00 66.12 186 SER A CA 1
ATOM 1485 C C . SER A 1 186 ? 10.025 -16.491 25.551 1.00 66.12 186 SER A C 1
ATOM 1487 O O . SER A 1 186 ? 10.398 -15.908 26.575 1.00 66.12 186 SER A O 1
ATOM 1489 N N . ILE A 1 187 ? 8.987 -16.094 24.829 1.00 75.56 187 ILE A N 1
ATOM 1490 C CA . ILE A 1 187 ? 8.065 -15.044 25.240 1.00 75.56 187 ILE A CA 1
ATOM 1491 C C . ILE A 1 187 ? 6.829 -15.740 25.776 1.00 75.56 187 ILE A C 1
ATOM 1493 O O . ILE A 1 187 ? 6.325 -16.668 25.152 1.00 75.56 187 ILE A O 1
ATOM 1497 N N . LEU A 1 188 ? 6.348 -15.294 26.929 1.00 67.75 188 LEU A N 1
ATOM 1498 C CA . LEU A 1 188 ? 5.038 -15.698 27.409 1.00 67.75 188 LEU A CA 1
ATOM 1499 C C . LEU A 1 188 ? 3.994 -14.765 26.795 1.00 67.75 188 LEU A C 1
ATOM 1501 O O . LEU A 1 188 ? 4.209 -13.551 26.713 1.00 67.75 188 LEU A O 1
ATOM 1505 N N . GLY A 1 189 ? 2.887 -15.348 26.336 1.00 59.91 189 GLY A N 1
ATOM 1506 C CA . GLY A 1 189 ? 1.710 -14.584 25.938 1.00 59.91 189 GLY A CA 1
ATOM 1507 C C . GLY A 1 189 ? 1.145 -13.772 27.113 1.00 59.91 189 GLY A C 1
ATOM 1508 O O . GLY A 1 189 ? 1.566 -13.954 28.256 1.00 59.91 189 GLY A O 1
ATOM 1509 N N . PRO A 1 190 ? 0.211 -12.848 26.854 1.00 65.31 190 PRO A N 1
ATOM 1510 C CA . PRO A 1 190 ? -0.446 -12.093 27.918 1.00 65.31 190 PRO A CA 1
ATOM 1511 C C . PRO A 1 190 ? -1.220 -13.031 28.860 1.00 65.31 190 PRO A C 1
ATOM 1513 O O . PRO A 1 190 ? -1.927 -13.920 28.394 1.00 65.31 190 PRO A O 1
ATOM 1516 N N . ASP A 1 191 ? -1.153 -12.789 30.173 1.00 63.06 191 ASP A N 1
ATOM 1517 C CA . ASP A 1 191 ? -1.844 -13.627 31.170 1.00 63.06 191 ASP A CA 1
ATOM 1518 C C . ASP A 1 191 ? -3.377 -13.589 31.019 1.00 63.06 191 ASP A C 1
ATOM 1520 O O . ASP A 1 191 ? -4.069 -14.560 31.329 1.00 63.06 191 ASP A O 1
ATOM 1524 N N . HIS A 1 192 ? -3.922 -12.470 30.523 1.00 69.38 192 HIS A N 1
ATOM 1525 C CA . HIS A 1 192 ? -5.355 -12.274 30.309 1.00 69.38 192 HIS A CA 1
ATOM 1526 C C . HIS A 1 192 ? -5.626 -11.438 29.049 1.00 69.38 192 HIS A C 1
ATOM 1528 O O . HIS A 1 192 ? -5.161 -10.302 28.937 1.00 69.38 192 HIS A O 1
ATOM 1534 N N . ALA A 1 193 ? -6.435 -11.970 28.129 1.00 84.44 193 ALA A N 1
ATOM 1535 C CA . ALA A 1 193 ? -6.948 -11.253 26.964 1.00 84.44 193 ALA A CA 1
ATOM 1536 C C . ALA A 1 193 ? -8.475 -11.395 26.875 1.00 84.44 193 ALA A C 1
ATOM 1538 O O . ALA A 1 193 ? -9.018 -12.472 27.099 1.00 84.44 193 ALA A O 1
ATOM 1539 N N . ASP A 1 194 ? -9.178 -10.309 26.534 1.00 93.31 194 ASP A N 1
ATOM 1540 C CA . ASP A 1 194 ? -10.639 -10.345 26.338 1.00 93.31 194 ASP A CA 1
ATOM 1541 C C . ASP A 1 194 ? -11.039 -11.027 25.014 1.00 93.31 194 ASP A C 1
ATOM 1543 O O . ASP A 1 194 ? -12.203 -11.385 24.828 1.00 93.31 194 ASP A O 1
ATOM 1547 N N . ILE A 1 195 ? -10.073 -11.185 24.101 1.00 96.38 195 ILE A N 1
ATOM 1548 C CA . ILE A 1 195 ? -10.211 -11.852 22.806 1.00 96.38 195 ILE A CA 1
ATOM 1549 C C . ILE A 1 195 ? -9.034 -12.816 22.639 1.00 96.38 195 ILE A C 1
ATOM 1551 O O . ILE A 1 195 ? -7.874 -12.391 22.695 1.00 96.38 195 ILE A O 1
ATOM 1555 N N . VAL A 1 196 ? -9.334 -14.091 22.396 1.00 97.12 196 VAL A N 1
ATOM 1556 C CA . VAL A 1 196 ? -8.339 -15.142 22.134 1.00 97.12 196 VAL A CA 1
ATOM 1557 C C . VAL A 1 196 ? -8.684 -15.841 20.824 1.00 97.12 196 VAL A C 1
ATOM 1559 O O . VAL A 1 196 ? -9.776 -16.387 20.677 1.00 97.12 196 VAL A O 1
ATOM 1562 N N . ILE A 1 197 ? -7.759 -15.844 19.866 1.00 97.62 197 ILE A N 1
ATOM 1563 C CA . ILE A 1 197 ? -7.890 -16.609 18.623 1.00 97.62 197 ILE A CA 1
ATOM 1564 C C . ILE A 1 197 ? -7.152 -17.935 18.810 1.00 97.62 197 ILE A C 1
ATOM 1566 O O . ILE A 1 197 ? -5.926 -17.979 18.923 1.00 97.62 197 ILE A O 1
ATOM 1570 N N . ARG A 1 198 ? -7.916 -19.024 18.838 1.00 97.62 198 ARG A N 1
ATOM 1571 C CA . ARG A 1 198 ? -7.408 -20.391 18.944 1.00 97.62 198 ARG A CA 1
ATOM 1572 C C . ARG A 1 198 ? -7.132 -20.948 17.553 1.00 97.62 198 ARG A C 1
ATOM 1574 O O . ARG A 1 198 ? -8.024 -20.908 16.707 1.00 97.62 198 ARG A O 1
ATOM 1581 N N . LEU A 1 199 ? -5.926 -21.457 17.311 1.00 97.50 199 LEU A N 1
ATOM 1582 C CA . LEU A 1 199 ? -5.446 -21.867 15.985 1.00 97.50 199 LEU A CA 1
ATOM 1583 C C . LEU A 1 199 ? -4.663 -23.184 16.034 1.00 97.50 199 LEU A C 1
ATOM 1585 O O . LEU A 1 199 ? -3.962 -23.433 17.014 1.00 97.50 199 LEU A O 1
ATOM 1589 N N . PRO A 1 200 ? -4.677 -23.995 14.962 1.00 96.94 200 PRO A N 1
ATOM 1590 C CA . PRO A 1 200 ? -3.718 -25.086 14.817 1.00 96.94 200 PRO A CA 1
ATOM 1591 C C . PRO A 1 200 ? -2.278 -24.576 14.910 1.00 96.94 200 PRO A C 1
ATOM 1593 O O . PRO A 1 200 ? -1.979 -23.474 14.447 1.00 96.94 200 PRO A O 1
ATOM 1596 N N . GLU A 1 201 ? -1.379 -25.393 15.464 1.00 95.19 201 GLU A N 1
ATOM 1597 C CA . GLU A 1 201 ? 0.063 -25.112 15.517 1.00 95.19 201 GLU A CA 1
ATOM 1598 C C . GLU A 1 201 ? 0.698 -25.279 14.122 1.00 95.19 201 GLU A C 1
ATOM 1600 O O . GLU A 1 201 ? 1.442 -26.213 13.839 1.00 95.19 201 GLU A O 1
ATOM 1605 N N . ASP A 1 202 ? 0.317 -24.391 13.207 1.00 96.50 202 ASP A N 1
ATOM 1606 C CA . ASP A 1 202 ? 0.713 -24.379 11.804 1.00 96.50 202 ASP A CA 1
ATOM 1607 C C . ASP A 1 202 ? 0.854 -22.919 11.349 1.00 96.50 202 ASP A C 1
ATOM 1609 O O . ASP A 1 202 ? -0.080 -22.113 11.449 1.00 96.50 202 ASP A O 1
ATOM 1613 N N . LEU A 1 203 ? 2.039 -22.576 10.836 1.00 96.69 203 LEU A N 1
ATOM 1614 C CA . LEU A 1 203 ? 2.408 -21.213 10.455 1.00 96.69 203 LEU A CA 1
ATOM 1615 C C . LEU A 1 203 ? 1.451 -20.592 9.434 1.00 96.69 203 LEU A C 1
ATOM 1617 O O . LEU A 1 203 ? 1.261 -19.377 9.463 1.00 96.69 203 LEU A O 1
ATOM 1621 N N . LYS A 1 204 ? 0.800 -21.386 8.572 1.00 96.38 204 LYS A N 1
ATOM 1622 C CA . LYS A 1 204 ? -0.176 -20.832 7.619 1.00 96.38 204 LYS A CA 1
ATOM 1623 C C . LYS A 1 204 ? -1.412 -20.257 8.319 1.00 96.38 204 LYS A C 1
ATOM 1625 O O . LYS A 1 204 ? -1.908 -19.215 7.908 1.00 96.38 204 LYS A O 1
ATOM 1630 N N . TYR A 1 205 ? -1.871 -20.885 9.406 1.00 98.12 205 TYR A N 1
ATOM 1631 C CA . TYR A 1 205 ? -2.976 -20.362 10.213 1.00 98.12 205 TYR A CA 1
ATOM 1632 C C . TYR A 1 205 ? -2.524 -19.149 11.026 1.00 98.12 205 TYR A C 1
ATOM 1634 O O . TYR A 1 205 ? -3.200 -18.121 11.033 1.00 98.12 205 TYR A O 1
ATOM 1642 N N . ILE A 1 206 ? -1.354 -19.248 11.665 1.00 98.00 206 ILE A N 1
ATOM 1643 C CA . ILE A 1 206 ? -0.795 -18.190 12.516 1.00 98.00 206 ILE A CA 1
ATOM 1644 C C . ILE A 1 206 ? -0.580 -16.900 11.711 1.00 98.00 206 ILE A C 1
ATOM 1646 O O . ILE A 1 206 ? -1.033 -15.828 12.119 1.00 98.00 206 ILE A O 1
ATOM 1650 N N . TYR A 1 207 ? 0.062 -16.985 10.543 1.00 97.62 207 TYR A N 1
ATOM 1651 C CA . TYR A 1 207 ? 0.341 -15.818 9.706 1.00 97.62 207 TYR A CA 1
ATOM 1652 C C . TYR A 1 207 ? -0.932 -15.199 9.123 1.00 97.62 207 TYR A C 1
ATOM 1654 O O . TYR A 1 207 ? -1.075 -13.979 9.185 1.00 97.62 207 TYR A O 1
ATOM 1662 N N . SER A 1 208 ? -1.885 -16.000 8.632 1.00 97.69 208 SER A N 1
ATOM 1663 C CA . SER A 1 208 ? -3.152 -15.470 8.107 1.00 97.69 208 SER A CA 1
ATOM 1664 C C . SER A 1 208 ? -4.029 -14.818 9.181 1.00 97.69 208 SER A C 1
ATOM 1666 O O . SER A 1 208 ? -4.705 -13.836 8.889 1.00 97.69 208 SER A O 1
ATOM 1668 N N . ALA A 1 209 ? -3.990 -15.296 10.430 1.00 98.31 209 ALA A N 1
ATOM 1669 C CA . ALA A 1 209 ? -4.730 -14.694 11.543 1.00 98.31 209 ALA A CA 1
ATOM 1670 C C . ALA A 1 209 ? -4.079 -13.417 12.105 1.00 98.31 209 ALA A C 1
ATOM 1672 O O . ALA A 1 209 ? -4.750 -12.611 12.751 1.00 98.31 209 ALA A O 1
ATOM 1673 N N . SER A 1 210 ? -2.776 -13.220 11.874 1.00 98.06 210 SER A N 1
ATOM 1674 C CA . SER A 1 210 ? -1.993 -12.151 12.507 1.00 98.06 210 SER A CA 1
ATOM 1675 C C . SER A 1 210 ? -2.550 -10.732 12.268 1.00 98.06 210 SER A C 1
ATOM 1677 O O . SER A 1 210 ? -2.619 -9.975 13.238 1.00 98.06 210 SER A O 1
ATOM 1679 N N . PRO A 1 211 ? -2.994 -10.330 11.052 1.00 97.62 211 PRO A N 1
ATOM 1680 C CA . PRO A 1 211 ? -3.555 -8.991 10.821 1.00 97.62 211 PRO A CA 1
ATOM 1681 C C . PRO A 1 211 ? -4.810 -8.721 11.653 1.00 97.62 211 PRO A C 1
ATOM 1683 O O . PRO A 1 211 ? -4.941 -7.656 12.260 1.00 97.62 211 PRO A O 1
ATOM 1686 N N . LEU A 1 212 ? -5.706 -9.711 11.729 1.00 97.88 212 LEU A N 1
ATOM 1687 C CA . LEU A 1 212 ? -6.911 -9.629 12.545 1.00 97.88 212 LEU A CA 1
ATOM 1688 C C . LEU A 1 212 ? -6.555 -9.581 14.036 1.00 97.88 212 LEU A C 1
ATOM 1690 O O . LEU A 1 212 ? -7.068 -8.725 14.753 1.00 97.88 212 LEU A O 1
ATOM 1694 N N . ALA A 1 213 ? -5.631 -10.431 14.494 1.00 97.44 213 ALA A N 1
ATOM 1695 C CA . ALA A 1 213 ? -5.175 -10.444 15.882 1.00 97.44 213 ALA A CA 1
ATOM 1696 C C . ALA A 1 213 ? -4.595 -9.087 16.313 1.00 97.44 213 ALA A C 1
ATOM 1698 O O . ALA A 1 213 ? -4.984 -8.550 17.353 1.00 97.44 213 ALA A O 1
ATOM 1699 N N . TYR A 1 214 ? -3.733 -8.492 15.483 1.00 96.12 214 TYR A N 1
ATOM 1700 C CA . TYR A 1 214 ? -3.166 -7.164 15.721 1.00 96.12 214 TYR A CA 1
ATOM 1701 C C . TYR A 1 214 ? -4.251 -6.087 15.809 1.00 96.12 214 TYR A C 1
ATOM 1703 O O . TYR A 1 214 ? -4.240 -5.264 16.730 1.00 96.12 214 TYR A O 1
ATOM 1711 N N . TYR A 1 215 ? -5.225 -6.095 14.892 1.00 96.50 215 TYR A N 1
ATOM 1712 C CA . TYR A 1 215 ? -6.323 -5.129 14.921 1.00 96.50 215 TYR A CA 1
ATOM 1713 C C . TYR A 1 215 ? -7.204 -5.293 16.164 1.00 96.50 215 TYR A C 1
ATOM 1715 O O . TYR A 1 215 ? -7.519 -4.315 16.836 1.00 96.50 215 TYR A O 1
ATOM 1723 N N . LEU A 1 216 ? -7.532 -6.519 16.553 1.00 95.88 216 LEU A N 1
ATOM 1724 C CA . LEU A 1 216 ? -8.363 -6.779 17.729 1.00 95.88 216 LEU A CA 1
ATOM 1725 C C . LEU A 1 216 ? -7.616 -6.571 19.054 1.00 95.88 216 LEU A C 1
ATOM 1727 O O . LEU A 1 216 ? -8.243 -6.388 20.095 1.00 95.88 216 LEU A O 1
ATOM 1731 N N . GLY A 1 217 ? -6.282 -6.570 19.036 1.00 94.44 217 GLY A N 1
ATOM 1732 C CA . GLY A 1 217 ? -5.507 -6.646 20.272 1.00 94.44 217 GLY A CA 1
ATOM 1733 C C . GLY A 1 217 ? -5.630 -8.020 20.941 1.00 94.44 217 GLY A C 1
ATOM 1734 O O . GLY A 1 217 ? -5.660 -8.091 22.171 1.00 94.44 217 GLY A O 1
ATOM 1735 N N . ALA A 1 218 ? -5.800 -9.075 20.138 1.00 95.25 218 ALA A N 1
ATOM 1736 C CA . ALA A 1 218 ? -6.113 -10.428 20.586 1.00 95.25 218 ALA A CA 1
ATOM 1737 C C . ALA A 1 218 ? -4.852 -11.251 20.872 1.00 95.25 218 ALA A C 1
ATOM 1739 O O . ALA A 1 218 ? -3.829 -11.092 20.201 1.00 95.25 218 ALA A O 1
ATOM 1740 N N . ALA A 1 219 ? -4.962 -12.172 21.828 1.00 95.25 219 ALA A N 1
ATOM 1741 C CA . ALA A 1 219 ? -3.967 -13.220 22.023 1.00 95.25 219 ALA A CA 1
ATOM 1742 C C . ALA A 1 219 ? -4.179 -14.357 21.013 1.00 95.25 219 ALA A C 1
ATOM 1744 O O . ALA A 1 219 ? -5.306 -14.635 20.600 1.00 95.25 219 ALA A O 1
ATOM 1745 N N . LEU A 1 220 ? -3.092 -15.027 20.638 1.00 96.00 220 LEU A N 1
ATOM 1746 C CA . LEU A 1 220 ? -3.121 -16.291 19.906 1.00 96.00 220 LEU A CA 1
ATOM 1747 C C . LEU A 1 220 ? -2.802 -17.446 20.856 1.00 96.00 220 LEU A C 1
ATOM 1749 O O . LEU A 1 220 ? -1.853 -17.351 21.635 1.00 96.00 220 LEU A O 1
ATOM 1753 N N . GLU A 1 221 ? -3.558 -18.536 20.742 1.00 95.56 221 GLU A N 1
ATOM 1754 C CA . GLU A 1 221 ? -3.351 -19.787 21.482 1.00 95.56 221 GLU A CA 1
ATOM 1755 C C . GLU A 1 221 ? -3.532 -21.001 20.560 1.00 95.56 221 GLU A C 1
ATOM 1757 O O . GLU A 1 221 ? -4.182 -20.914 19.516 1.00 95.56 221 GLU A O 1
ATOM 1762 N N . THR A 1 222 ? -2.972 -22.153 20.936 1.00 95.31 222 THR A N 1
ATOM 1763 C CA . THR A 1 222 ? -3.075 -23.380 20.138 1.00 95.31 222 THR A CA 1
ATOM 1764 C C . THR A 1 222 ? -4.375 -24.151 20.405 1.00 95.31 222 THR A C 1
ATOM 1766 O O . THR A 1 222 ? -4.788 -24.342 21.546 1.00 95.31 222 THR A O 1
ATOM 1769 N N . ASP A 1 223 ? -5.025 -24.629 19.342 1.00 96.06 223 ASP A N 1
ATOM 1770 C CA . ASP A 1 223 ? -6.156 -25.570 19.367 1.00 96.06 223 ASP A CA 1
ATOM 1771 C C . ASP A 1 223 ? -6.242 -26.307 18.019 1.00 96.06 223 ASP A C 1
ATOM 1773 O O . ASP A 1 223 ? -5.845 -25.795 16.979 1.00 96.06 223 ASP A O 1
ATOM 1777 N N . LYS A 1 224 ? -6.798 -27.517 17.992 1.00 92.88 224 LYS A N 1
ATOM 1778 C CA . LYS A 1 224 ? -7.021 -28.260 16.742 1.00 92.88 224 LYS A CA 1
ATOM 1779 C C . LYS A 1 224 ? -8.102 -27.631 15.861 1.00 92.88 224 LYS A C 1
ATOM 1781 O O . LYS A 1 224 ? -8.094 -27.856 14.650 1.00 92.88 224 LYS A O 1
ATOM 1786 N N . THR A 1 225 ? -9.059 -26.918 16.454 1.00 94.69 225 THR A N 1
ATOM 1787 C CA . THR A 1 225 ? -10.185 -26.316 15.732 1.00 94.69 225 THR A CA 1
ATOM 1788 C C . THR A 1 225 ? -10.107 -24.795 15.813 1.00 94.69 225 THR A C 1
ATOM 1790 O O . THR A 1 225 ? -10.197 -24.249 16.914 1.00 94.69 225 THR A O 1
ATOM 1793 N N . PRO A 1 226 ? -9.974 -24.097 14.670 1.00 97.56 226 PRO A N 1
ATOM 1794 C CA . PRO A 1 226 ? -9.828 -22.654 14.681 1.00 97.56 226 PRO A CA 1
ATOM 1795 C C . PRO A 1 226 ? -11.108 -21.975 15.188 1.00 97.56 226 PRO A C 1
ATOM 1797 O O . PRO A 1 226 ? -12.222 -22.312 14.775 1.00 97.56 226 PRO A O 1
ATOM 1800 N N . SER A 1 227 ? -10.961 -21.040 16.124 1.00 97.69 227 SER A N 1
ATOM 1801 C CA . SER A 1 227 ? -12.085 -20.298 16.707 1.00 97.69 227 SER A CA 1
ATOM 1802 C C . SER A 1 227 ? -11.642 -19.004 17.385 1.00 97.69 227 SER A C 1
ATOM 1804 O O . SER A 1 227 ? -10.462 -18.825 17.674 1.00 97.69 227 SER A O 1
ATOM 1806 N N . ILE A 1 228 ? -12.593 -18.108 17.652 1.00 97.81 228 ILE A N 1
ATOM 1807 C CA . ILE A 1 228 ? -12.370 -16.889 18.433 1.00 97.81 228 ILE A CA 1
ATOM 1808 C C . ILE A 1 228 ? -13.208 -16.962 19.705 1.00 97.81 228 ILE A C 1
ATOM 1810 O O . ILE A 1 228 ? -14.431 -17.104 19.651 1.00 97.81 228 ILE A O 1
ATOM 1814 N N . GLU A 1 229 ? -12.545 -16.866 20.850 1.00 96.81 229 GLU A N 1
ATOM 1815 C CA . GLU A 1 229 ? -13.173 -16.709 22.155 1.00 96.81 229 GLU A CA 1
ATOM 1816 C C . GLU A 1 229 ? -13.268 -15.231 22.504 1.00 96.81 229 GLU A C 1
ATOM 1818 O O . GLU A 1 229 ? -12.300 -14.479 22.368 1.00 96.81 229 GLU A O 1
ATOM 1823 N N . LEU A 1 230 ? -14.452 -14.832 22.958 1.00 95.94 230 LEU A N 1
ATOM 1824 C CA . LEU A 1 230 ? -14.803 -13.459 23.272 1.00 95.94 230 LEU A CA 1
ATOM 1825 C C . LEU A 1 230 ? -15.360 -13.417 24.686 1.00 95.94 230 LEU A C 1
ATOM 1827 O O . LEU A 1 230 ? -16.318 -14.117 25.016 1.00 95.94 230 LEU A O 1
ATOM 1831 N N . LYS A 1 231 ? -14.777 -12.585 25.541 1.00 94.38 231 LYS A N 1
ATOM 1832 C CA . LYS A 1 231 ? -15.270 -12.432 26.906 1.00 94.38 231 LYS A CA 1
ATOM 1833 C C . LYS A 1 231 ? -16.706 -11.901 26.900 1.00 94.38 231 LYS A C 1
ATOM 1835 O O . LYS A 1 231 ? -16.952 -10.793 26.435 1.00 94.38 231 LYS A O 1
ATOM 1840 N N . GLY A 1 232 ? -17.624 -12.676 27.476 1.00 94.25 232 GLY A N 1
ATOM 1841 C CA . GLY A 1 232 ? -19.039 -12.310 27.590 1.00 94.25 232 GLY A CA 1
ATOM 1842 C C . GLY A 1 232 ? -19.899 -12.642 26.367 1.00 94.25 232 GLY A C 1
ATOM 1843 O O . GLY A 1 232 ? -21.077 -12.303 26.383 1.00 94.25 232 GLY A O 1
ATOM 1844 N N . HIS A 1 233 ? -19.350 -13.319 25.351 1.00 96.31 233 HIS A N 1
ATOM 1845 C CA . HIS A 1 233 ? -20.073 -13.712 24.136 1.00 96.31 233 HIS A CA 1
ATOM 1846 C C . HIS A 1 233 ? -19.812 -15.172 23.771 1.00 96.31 233 HIS A C 1
ATOM 1848 O O . HIS A 1 233 ? -18.872 -15.801 24.264 1.00 96.31 233 HIS A O 1
ATOM 1854 N N . ASP A 1 234 ? -20.639 -15.704 22.875 1.00 95.12 234 ASP A N 1
ATOM 1855 C CA . ASP A 1 234 ? -20.436 -17.035 22.320 1.00 95.12 234 ASP A CA 1
ATOM 1856 C C . ASP A 1 234 ? -19.172 -17.104 21.455 1.00 95.12 234 ASP A C 1
ATOM 1858 O O . ASP A 1 234 ? -18.751 -16.141 20.807 1.00 95.12 234 ASP A O 1
ATOM 1862 N N . ARG A 1 235 ? -18.564 -18.292 21.427 1.00 95.69 235 ARG A N 1
ATOM 1863 C CA . ARG A 1 235 ? -17.389 -18.571 20.599 1.00 95.69 235 ARG A CA 1
ATOM 1864 C C . ARG A 1 235 ? -17.754 -18.491 19.114 1.00 95.69 235 ARG A C 1
ATOM 1866 O O . ARG A 1 235 ? -18.639 -19.211 18.652 1.00 95.69 235 ARG A O 1
ATOM 1873 N N . ILE A 1 236 ? -16.975 -17.734 18.344 1.00 96.06 236 ILE A N 1
ATOM 1874 C CA . ILE A 1 236 ? -17.075 -17.703 16.881 1.00 96.06 236 ILE A CA 1
ATOM 1875 C C . ILE A 1 236 ? -16.287 -18.887 16.314 1.00 96.06 236 ILE A C 1
ATOM 1877 O O . ILE A 1 236 ? -15.089 -19.035 16.571 1.00 96.06 236 ILE A O 1
ATOM 1881 N N . ARG A 1 237 ? -16.950 -19.756 15.544 1.00 95.12 237 ARG A N 1
ATOM 1882 C CA . ARG A 1 237 ? -16.283 -20.848 14.819 1.00 95.12 237 ARG A CA 1
ATOM 1883 C C . ARG A 1 237 ? -15.709 -20.320 13.512 1.00 95.12 237 ARG A C 1
ATOM 1885 O O . ARG A 1 237 ? -16.392 -19.595 12.801 1.00 95.12 237 ARG A O 1
ATOM 1892 N N . LEU A 1 238 ? -14.482 -20.722 13.199 1.00 95.69 238 LEU A N 1
ATOM 1893 C CA . LEU A 1 238 ? -13.817 -20.366 11.951 1.00 95.69 238 LEU A CA 1
ATOM 1894 C C . LEU A 1 238 ? -13.754 -21.583 11.028 1.00 95.69 238 LEU A C 1
ATOM 1896 O O . LEU A 1 238 ? -13.727 -22.730 11.494 1.00 95.69 238 LEU A O 1
ATOM 1900 N N . SER A 1 239 ? -13.706 -21.335 9.722 1.00 96.00 239 SER A N 1
ATOM 1901 C CA . SER A 1 239 ? -13.494 -22.397 8.742 1.00 96.00 239 SER A CA 1
ATOM 1902 C C . SER A 1 239 ? -12.124 -23.046 8.921 1.00 96.00 239 SER A C 1
ATOM 1904 O O . SER A 1 239 ? -11.204 -22.490 9.523 1.00 96.00 239 SER A O 1
ATOM 1906 N N . LYS A 1 240 ? -11.969 -24.259 8.392 1.00 96.00 240 LYS A N 1
ATOM 1907 C CA . LYS A 1 240 ? -10.650 -24.887 8.269 1.00 96.00 240 LYS A CA 1
ATOM 1908 C C . LYS A 1 240 ? -9.974 -24.407 6.984 1.00 96.00 240 LYS A C 1
ATOM 1910 O O . LYS A 1 240 ? -10.555 -23.681 6.188 1.00 96.00 240 LYS A O 1
ATOM 1915 N N . TRP A 1 241 ? -8.716 -24.780 6.802 1.00 94.00 241 TRP A N 1
ATOM 1916 C CA . TRP A 1 241 ? -8.005 -24.548 5.547 1.00 94.00 241 TRP A CA 1
ATOM 1917 C C . TRP A 1 241 ? -8.667 -25.309 4.381 1.00 94.00 241 TRP A C 1
ATOM 1919 O O . TRP A 1 241 ? -8.986 -26.487 4.582 1.00 94.00 241 TRP A O 1
ATOM 1929 N N . PRO A 1 242 ? -8.760 -24.727 3.166 1.00 90.19 242 PRO A N 1
ATOM 1930 C CA . PRO A 1 242 ? -8.203 -23.434 2.735 1.00 90.19 242 PRO A CA 1
ATOM 1931 C C . PRO A 1 242 ? -9.062 -22.193 3.018 1.00 90.19 242 PRO A C 1
ATOM 1933 O O . PRO A 1 242 ? -8.521 -21.093 2.984 1.00 90.19 242 PRO A O 1
ATOM 1936 N N . GLU A 1 243 ? -10.349 -22.333 3.330 1.00 94.31 243 GLU A N 1
ATOM 1937 C CA . GLU A 1 243 ? -11.286 -21.206 3.487 1.00 94.31 243 GLU A CA 1
ATOM 1938 C C . GLU A 1 243 ? -10.893 -20.262 4.637 1.00 94.31 243 GLU A C 1
ATOM 1940 O O . GLU A 1 243 ? -11.136 -19.058 4.583 1.00 94.31 243 GLU A O 1
ATOM 1945 N N . PHE A 1 244 ? -10.189 -20.786 5.644 1.00 96.19 244 PHE A N 1
ATOM 1946 C CA . PHE A 1 244 ? -9.666 -20.009 6.768 1.00 96.19 244 PHE A CA 1
ATOM 1947 C C . PHE A 1 244 ? -8.917 -18.728 6.350 1.00 96.19 244 PHE A C 1
ATOM 1949 O O . PHE A 1 244 ? -9.100 -17.680 6.968 1.00 96.19 244 PHE A O 1
ATOM 1956 N N . GLU A 1 245 ? -8.059 -18.777 5.320 1.00 93.44 245 GLU A N 1
ATOM 1957 C CA . GLU A 1 245 ? -7.250 -17.604 4.949 1.00 93.44 245 GLU A CA 1
ATOM 1958 C C . GLU A 1 245 ? -8.095 -16.482 4.326 1.00 93.44 245 GLU A C 1
ATOM 1960 O O . GLU A 1 245 ? -7.808 -15.301 4.531 1.00 93.44 245 GLU A O 1
ATOM 1965 N N . THR A 1 246 ? -9.154 -16.840 3.595 1.00 93.31 246 THR A N 1
ATOM 1966 C CA . THR A 1 246 ? -10.108 -15.875 3.040 1.00 93.31 246 THR A CA 1
ATOM 1967 C C . THR A 1 246 ? -11.024 -15.312 4.116 1.00 93.31 246 THR A C 1
ATOM 1969 O O . THR A 1 246 ? -11.285 -14.110 4.097 1.00 93.31 246 THR A O 1
ATOM 1972 N N . ASP A 1 247 ? -11.421 -16.125 5.098 1.00 94.31 247 ASP A N 1
ATOM 1973 C CA . ASP A 1 247 ? -12.228 -15.677 6.237 1.00 94.31 247 ASP A CA 1
ATOM 1974 C C . ASP A 1 247 ? -11.468 -14.640 7.071 1.00 94.31 247 ASP A C 1
ATOM 1976 O O . ASP A 1 247 ? -12.002 -13.574 7.369 1.00 94.31 247 ASP A O 1
ATOM 1980 N N . MET A 1 248 ? -10.191 -14.888 7.389 1.00 96.56 248 MET A N 1
ATOM 1981 C CA . MET A 1 248 ? -9.363 -13.924 8.130 1.00 96.56 248 MET A CA 1
ATOM 1982 C C . MET A 1 248 ? -9.213 -12.599 7.382 1.00 96.56 248 MET A C 1
ATOM 1984 O O . MET A 1 248 ? -9.350 -11.533 7.989 1.00 96.56 248 MET A O 1
ATOM 1988 N N . ALA A 1 249 ? -8.986 -12.654 6.065 1.00 95.50 249 ALA A N 1
ATOM 1989 C CA . ALA A 1 249 ? -8.933 -11.467 5.217 1.00 95.50 249 ALA A CA 1
ATOM 1990 C C . ALA A 1 249 ? -10.288 -10.732 5.164 1.00 95.50 249 ALA A C 1
ATOM 1992 O O . ALA A 1 249 ? -10.325 -9.503 5.220 1.00 95.50 249 ALA A O 1
ATOM 1993 N N . GLY A 1 250 ? -11.406 -11.457 5.101 1.00 95.25 250 GLY A N 1
ATOM 1994 C CA . GLY A 1 250 ? -12.755 -10.890 5.146 1.00 95.25 250 GLY A CA 1
ATOM 1995 C C . GLY A 1 250 ? -13.065 -10.212 6.482 1.00 95.25 250 GLY A C 1
ATOM 1996 O O . GLY A 1 250 ? -13.538 -9.076 6.504 1.00 95.25 250 GLY A O 1
ATOM 1997 N N . MET A 1 251 ? -12.722 -10.854 7.600 1.00 96.19 251 MET A N 1
ATOM 1998 C CA . MET A 1 251 ? -12.968 -10.334 8.946 1.00 96.19 251 MET A CA 1
ATOM 1999 C C . MET A 1 251 ? -12.165 -9.065 9.243 1.00 96.19 251 MET A C 1
ATOM 2001 O O . MET A 1 251 ? -12.730 -8.116 9.787 1.00 96.19 251 MET A O 1
ATOM 2005 N N . ILE A 1 252 ? -10.880 -8.987 8.859 1.00 95.81 252 ILE A N 1
ATOM 2006 C CA . ILE A 1 252 ? -10.109 -7.743 9.048 1.00 95.81 252 ILE A CA 1
ATOM 2007 C C . ILE A 1 252 ? -10.680 -6.601 8.202 1.00 95.81 252 ILE A C 1
ATOM 2009 O O . ILE A 1 252 ? -10.805 -5.476 8.690 1.00 95.81 252 ILE A O 1
ATOM 2013 N N . ARG A 1 253 ? -11.099 -6.890 6.961 1.00 95.38 253 ARG A N 1
ATOM 2014 C CA . ARG A 1 253 ? -11.762 -5.916 6.084 1.00 95.38 253 ARG A CA 1
ATOM 2015 C C . ARG A 1 253 ? -13.063 -5.414 6.697 1.00 95.38 253 ARG A C 1
ATOM 2017 O O . ARG A 1 253 ? -13.291 -4.205 6.696 1.00 95.38 253 ARG A O 1
ATOM 2024 N N . LEU A 1 254 ? -13.891 -6.317 7.221 1.00 95.19 254 LEU A N 1
ATOM 2025 C CA . LEU A 1 254 ? -15.144 -5.971 7.886 1.00 95.19 254 LEU A CA 1
ATOM 2026 C C . LEU A 1 254 ? -14.874 -5.086 9.108 1.00 95.19 254 LEU A C 1
ATOM 2028 O O . LEU A 1 254 ? -15.334 -3.948 9.143 1.00 95.19 254 LEU A O 1
ATOM 2032 N N . MET A 1 255 ? -14.081 -5.572 10.068 1.00 96.44 255 MET A N 1
ATOM 2033 C CA . MET A 1 255 ? -13.786 -4.858 11.316 1.00 96.44 255 MET A CA 1
ATOM 2034 C C . MET A 1 255 ? -13.259 -3.445 11.060 1.00 96.44 255 MET A C 1
ATOM 2036 O O . MET A 1 255 ? -13.753 -2.477 11.640 1.00 96.44 255 MET A O 1
ATOM 2040 N N . PHE A 1 256 ? -12.289 -3.316 10.153 1.00 95.69 256 PHE A N 1
ATOM 2041 C CA . PHE A 1 256 ? -11.682 -2.034 9.818 1.00 95.69 256 PHE A CA 1
ATOM 2042 C C . PHE A 1 256 ? -12.684 -1.049 9.204 1.00 95.69 256 PHE A C 1
ATOM 2044 O O . PHE A 1 256 ? -12.722 0.121 9.589 1.00 95.69 256 PHE A O 1
ATOM 2051 N N . ASN A 1 257 ? -13.501 -1.497 8.246 1.00 94.62 257 ASN A N 1
ATOM 2052 C CA . ASN A 1 257 ? -14.453 -0.614 7.574 1.00 94.62 257 ASN A CA 1
ATOM 2053 C C . ASN A 1 257 ? -15.640 -0.240 8.463 1.00 94.62 257 ASN A C 1
ATOM 2055 O O . ASN A 1 257 ? -16.091 0.902 8.405 1.00 94.62 257 AS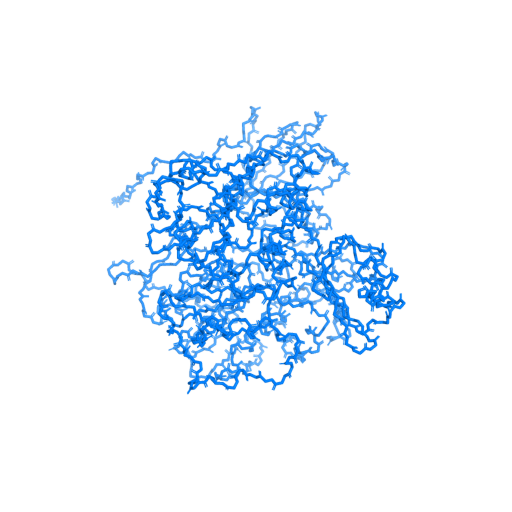N A O 1
ATOM 2059 N N . MET A 1 258 ? -16.109 -1.154 9.313 1.00 95.88 258 MET A N 1
ATOM 2060 C CA . MET A 1 258 ? -17.172 -0.856 10.271 1.00 95.88 258 MET A CA 1
ATOM 2061 C C . MET A 1 258 ? -16.707 0.154 11.321 1.00 95.88 258 MET A C 1
ATOM 2063 O O . MET A 1 258 ? -17.422 1.114 11.599 1.00 95.88 258 MET A O 1
ATOM 2067 N N . ASP A 1 259 ? -15.476 0.039 11.828 1.00 96.00 259 ASP A N 1
ATOM 2068 C CA . ASP A 1 259 ? -14.916 1.054 12.729 1.00 96.00 259 ASP A CA 1
ATOM 2069 C C . ASP A 1 259 ? -14.681 2.405 12.018 1.00 96.00 259 ASP A C 1
ATOM 2071 O O . ASP A 1 259 ? -14.900 3.460 12.621 1.00 96.00 259 ASP A O 1
ATOM 2075 N N . CYS A 1 260 ? -14.313 2.410 10.727 1.00 94.06 260 CYS A N 1
ATOM 2076 C CA . CYS A 1 260 ? -14.312 3.633 9.912 1.00 94.06 260 CYS A CA 1
ATOM 2077 C C . CYS A 1 260 ? -15.717 4.247 9.803 1.00 94.06 260 CYS A C 1
ATOM 2079 O O . CYS A 1 260 ? -15.857 5.460 9.970 1.00 94.06 260 CYS A O 1
ATOM 2081 N N . ALA A 1 261 ? -16.752 3.433 9.573 1.00 94.00 261 ALA A N 1
ATOM 2082 C CA . ALA A 1 261 ? -18.135 3.892 9.487 1.00 94.00 261 ALA A CA 1
ATOM 2083 C C . ALA A 1 261 ? -18.627 4.479 10.812 1.00 94.00 261 ALA A C 1
ATOM 2085 O O . ALA A 1 261 ? -19.169 5.583 10.832 1.00 94.00 261 ALA A O 1
ATOM 2086 N N . VAL A 1 262 ? -18.360 3.798 11.929 1.00 94.88 262 VAL A N 1
ATOM 2087 C CA . VAL A 1 262 ? -18.708 4.265 13.278 1.00 94.88 262 VAL A CA 1
ATOM 2088 C C . VAL A 1 262 ? -18.021 5.590 13.582 1.00 94.88 262 VAL A C 1
ATOM 2090 O O . VAL A 1 262 ? -18.674 6.539 14.012 1.00 94.88 262 VAL A O 1
ATOM 2093 N N . ARG A 1 263 ? -16.721 5.704 13.294 1.00 91.81 263 ARG A N 1
ATOM 2094 C CA . ARG A 1 263 ? -15.965 6.945 13.491 1.00 91.81 263 ARG A CA 1
ATOM 2095 C C . ARG A 1 263 ? -16.449 8.080 12.584 1.00 91.81 263 ARG A C 1
ATOM 2097 O O . ARG A 1 263 ? -16.520 9.220 13.039 1.00 91.81 263 ARG A O 1
ATOM 2104 N N . CYS A 1 264 ? -16.798 7.787 11.332 1.00 89.50 264 CYS A N 1
ATOM 2105 C CA . CYS A 1 264 ? -17.369 8.763 10.407 1.00 89.50 264 CYS A CA 1
ATOM 2106 C C . CYS A 1 264 ? -18.702 9.307 10.933 1.00 89.50 264 CYS A C 1
ATOM 2108 O O . CYS A 1 264 ? -18.847 10.518 11.140 1.00 89.50 264 CYS A O 1
ATOM 2110 N N . ALA A 1 265 ? -19.641 8.406 11.213 1.00 90.44 265 ALA A N 1
ATOM 2111 C CA . ALA A 1 265 ? -21.000 8.747 11.592 1.00 90.44 265 ALA A CA 1
ATOM 2112 C C . ALA A 1 265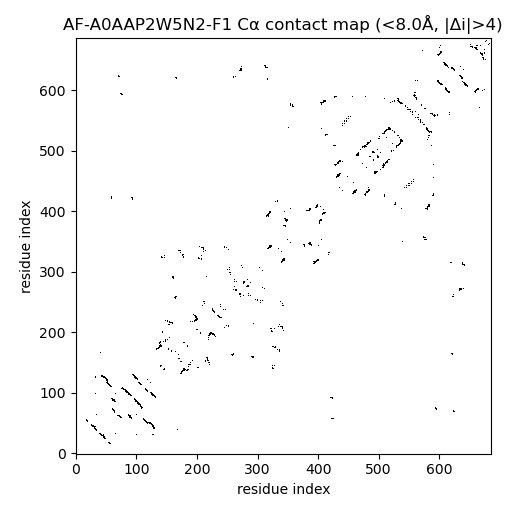 ? -21.057 9.417 12.971 1.00 90.44 265 ALA A C 1
ATOM 2114 O O . ALA A 1 265 ? -21.699 10.454 13.117 1.00 90.44 265 ALA A O 1
ATOM 2115 N N . ALA A 1 266 ? -20.317 8.911 13.964 1.00 88.25 266 ALA A N 1
ATOM 2116 C CA . ALA A 1 266 ? -20.303 9.488 15.311 1.00 88.25 266 ALA A CA 1
ATOM 2117 C C . ALA A 1 266 ? -19.718 10.912 15.360 1.00 88.25 266 ALA A C 1
ATOM 2119 O O . ALA A 1 266 ? -20.071 11.691 16.245 1.00 88.25 266 ALA A O 1
ATOM 2120 N N . MET A 1 267 ? -18.823 11.269 14.431 1.00 82.31 267 MET A N 1
ATOM 2121 C CA . MET A 1 267 ? -18.182 12.589 14.415 1.00 82.31 267 MET A CA 1
ATOM 2122 C C . MET A 1 267 ? -18.851 13.599 13.496 1.00 82.31 267 MET A C 1
ATOM 2124 O O . MET A 1 267 ? -18.855 14.789 13.807 1.00 82.31 267 MET A O 1
ATOM 2128 N N . THR A 1 268 ? -19.363 13.138 12.356 1.00 82.44 268 THR A N 1
ATOM 2129 C CA . THR A 1 268 ? -19.835 14.017 11.276 1.00 82.44 268 THR A CA 1
ATOM 2130 C C . THR A 1 268 ? -21.332 13.898 11.009 1.00 82.44 268 THR A C 1
ATOM 2132 O O . THR A 1 268 ? -21.888 14.767 10.344 1.00 82.44 268 THR A O 1
ATOM 2135 N N . GLY A 1 269 ? -21.984 12.838 11.498 1.00 85.62 269 GLY A N 1
ATOM 2136 C CA . GLY A 1 269 ? -23.373 12.503 11.170 1.00 85.62 269 GLY A CA 1
ATOM 2137 C C . GLY A 1 269 ? -23.579 11.943 9.756 1.00 85.62 269 GLY A C 1
ATOM 2138 O O . GLY A 1 269 ? -24.717 11.691 9.376 1.00 85.62 269 GLY A O 1
ATOM 2139 N N . LYS A 1 270 ? -22.507 11.754 8.977 1.00 87.31 270 LYS A N 1
ATOM 2140 C CA . LYS A 1 270 ? -22.557 11.248 7.599 1.00 87.31 270 LYS A CA 1
ATOM 2141 C C . LYS A 1 270 ? -22.433 9.730 7.544 1.00 87.31 270 LYS A C 1
ATOM 2143 O O . LYS A 1 270 ? -21.844 9.110 8.430 1.00 87.31 270 LYS A O 1
ATOM 2148 N N . TYR A 1 271 ? -22.918 9.152 6.450 1.00 89.19 271 TYR A N 1
ATOM 2149 C CA . TYR A 1 271 ? -22.661 7.757 6.112 1.00 89.19 271 TYR A CA 1
ATOM 2150 C C . TYR A 1 271 ? -21.232 7.574 5.591 1.00 89.19 271 TYR A C 1
ATOM 2152 O O . TYR A 1 271 ? -20.634 8.498 5.040 1.00 89.19 271 TYR A O 1
ATOM 2160 N N . PHE A 1 272 ? -20.686 6.369 5.725 1.00 89.50 272 PHE A N 1
ATOM 2161 C CA . PHE A 1 272 ? -19.390 5.990 5.161 1.00 89.50 272 PHE A CA 1
ATOM 2162 C C . PHE A 1 272 ? -19.610 4.890 4.131 1.00 89.50 272 PHE A C 1
ATOM 2164 O O . PHE A 1 272 ? -20.126 3.836 4.491 1.00 89.50 272 PHE A O 1
ATOM 2171 N N . HIS A 1 273 ? -19.276 5.135 2.860 1.00 87.50 273 HIS A N 1
ATOM 2172 C CA . HIS A 1 273 ? -19.589 4.211 1.751 1.00 87.50 273 HIS A CA 1
ATOM 2173 C C . HIS A 1 273 ? -21.050 3.705 1.752 1.00 87.50 273 HIS A C 1
ATOM 2175 O O . HIS A 1 273 ? -21.328 2.560 1.414 1.00 87.50 273 HIS A O 1
ATOM 2181 N N . GLY A 1 274 ? -21.996 4.554 2.172 1.00 86.31 274 GLY A N 1
ATOM 2182 C CA . GLY A 1 274 ? -23.424 4.220 2.257 1.00 86.31 274 GLY A CA 1
ATOM 2183 C C . GLY A 1 274 ? -23.821 3.281 3.405 1.00 86.31 274 GLY A C 1
ATOM 2184 O O . GLY A 1 274 ? -24.969 2.851 3.454 1.00 86.31 274 GLY A O 1
ATOM 2185 N N . ILE A 1 275 ? -22.910 2.959 4.329 1.00 90.06 275 ILE A N 1
ATOM 2186 C CA . ILE A 1 275 ? -23.196 2.089 5.477 1.00 90.06 275 ILE A CA 1
ATOM 2187 C C . ILE A 1 275 ? -24.075 2.833 6.490 1.00 90.06 275 ILE A C 1
ATOM 2189 O O . ILE A 1 275 ? -23.611 3.766 7.149 1.00 90.06 275 ILE A O 1
ATOM 2193 N N . ASP A 1 276 ? -25.322 2.380 6.645 1.00 91.12 276 ASP A N 1
ATOM 2194 C CA . ASP A 1 276 ? -26.262 2.856 7.665 1.00 91.12 276 ASP A CA 1
ATOM 2195 C C . ASP A 1 276 ? -26.215 1.959 8.912 1.00 91.12 276 ASP A C 1
ATOM 2197 O O . ASP A 1 276 ? -26.814 0.885 8.962 1.00 91.12 276 ASP A O 1
ATOM 2201 N N . LEU A 1 277 ? -25.476 2.407 9.929 1.00 93.56 277 LEU A N 1
ATOM 2202 C CA . LEU A 1 277 ? -25.274 1.662 11.176 1.00 93.56 277 LEU A CA 1
ATOM 2203 C C . LEU A 1 277 ? -26.559 1.483 11.991 1.00 93.56 277 LEU A C 1
ATOM 2205 O O . LEU A 1 277 ? -26.712 0.453 12.646 1.00 93.56 277 LEU A O 1
ATOM 2209 N N . LEU A 1 278 ? -27.467 2.464 11.951 1.00 92.81 278 LEU A N 1
ATOM 2210 C CA . LEU A 1 278 ? -28.723 2.388 12.690 1.00 92.81 278 LEU A CA 1
ATOM 2211 C C . LEU A 1 278 ? -29.620 1.322 12.068 1.00 92.81 278 LEU A C 1
ATOM 2213 O O . LEU A 1 278 ? -30.147 0.481 12.783 1.00 92.81 278 LEU A O 1
ATOM 2217 N N . ASN A 1 279 ? -29.732 1.304 10.740 1.00 92.44 279 ASN A N 1
ATOM 2218 C CA . ASN A 1 279 ? -30.511 0.279 10.050 1.00 92.44 279 ASN A CA 1
ATOM 2219 C C . ASN A 1 279 ? -29.886 -1.125 10.168 1.00 92.44 279 ASN A C 1
ATOM 2221 O O . ASN A 1 279 ? -30.608 -2.115 10.225 1.00 92.44 279 ASN A O 1
ATOM 2225 N N . LEU A 1 280 ? -28.553 -1.225 10.203 1.00 93.19 280 LEU A N 1
ATOM 2226 C CA . LEU A 1 280 ? -27.862 -2.514 10.317 1.00 93.19 280 LEU A CA 1
ATOM 2227 C C . LEU A 1 280 ? -27.945 -3.130 11.719 1.00 93.19 280 LEU A C 1
ATOM 2229 O O . LEU A 1 280 ? -28.008 -4.352 11.830 1.00 93.19 280 LEU A O 1
ATOM 2233 N N . PHE A 1 281 ? -27.911 -2.313 12.776 1.00 95.06 281 PHE A N 1
ATOM 2234 C CA . PHE A 1 281 ? -27.746 -2.808 14.149 1.00 95.06 281 PHE A CA 1
ATOM 2235 C C . PHE A 1 281 ? -28.801 -2.344 15.148 1.00 95.06 281 PHE A C 1
ATOM 2237 O O . PHE A 1 281 ? -28.717 -2.746 16.308 1.00 95.06 281 PHE A O 1
ATOM 2244 N N . ASP A 1 282 ? -29.740 -1.488 14.741 1.00 94.19 282 ASP A N 1
ATOM 2245 C CA . ASP A 1 282 ? -30.696 -0.814 15.631 1.00 94.19 282 ASP A CA 1
ATOM 2246 C C . ASP A 1 282 ? -29.999 -0.101 16.807 1.00 94.19 282 ASP A C 1
ATOM 2248 O O . ASP A 1 282 ? -30.427 -0.131 17.960 1.00 94.19 282 ASP A O 1
ATOM 2252 N N . ARG A 1 283 ? -28.832 0.493 16.524 1.00 95.62 283 ARG A N 1
ATOM 2253 C CA . ARG A 1 283 ? -27.997 1.206 17.498 1.00 95.62 283 ARG A CA 1
ATOM 2254 C C . ARG A 1 283 ? -27.419 2.467 16.886 1.00 95.62 283 ARG A C 1
ATOM 2256 O O . ARG A 1 283 ? -27.005 2.488 15.726 1.00 95.62 283 ARG A O 1
ATOM 2263 N N . SER A 1 284 ? -27.340 3.522 17.684 1.00 94.81 284 SER A N 1
ATOM 2264 C CA . SER A 1 284 ? -26.730 4.773 17.253 1.00 94.81 284 SER A CA 1
ATOM 2265 C C . SER A 1 284 ? -25.207 4.627 17.089 1.00 94.81 284 SER A C 1
ATOM 2267 O O . SER A 1 284 ? -24.561 3.864 17.819 1.00 94.81 284 SER A O 1
ATOM 2269 N N . PRO A 1 285 ? -24.577 5.413 16.195 1.00 93.00 285 PRO A N 1
ATOM 2270 C CA . PRO A 1 285 ? -23.124 5.410 16.043 1.00 93.00 285 PRO A CA 1
ATOM 2271 C C . PRO A 1 285 ? -22.366 5.684 17.348 1.00 93.00 285 PRO A C 1
ATOM 2273 O O . PRO A 1 285 ? -21.316 5.094 17.574 1.00 93.00 285 PRO A O 1
ATOM 2276 N N . THR A 1 286 ? -22.888 6.548 18.226 1.00 91.94 286 THR A N 1
ATOM 2277 C CA . THR A 1 286 ? -22.252 6.892 19.510 1.00 91.94 286 THR A CA 1
ATOM 2278 C C . THR A 1 286 ? -22.290 5.738 20.516 1.00 91.94 286 THR A C 1
ATOM 2280 O O . THR A 1 286 ? -21.332 5.553 21.271 1.00 91.94 286 THR A O 1
ATOM 2283 N N . GLU A 1 287 ? -23.355 4.932 20.507 1.00 94.75 287 GLU A N 1
ATOM 2284 C CA . GLU A 1 287 ? -23.440 3.720 21.331 1.00 94.75 287 GLU A CA 1
ATOM 2285 C C . GLU A 1 287 ? -22.413 2.687 20.877 1.00 94.75 287 GLU A C 1
ATOM 2287 O O . GLU A 1 287 ? -21.645 2.198 21.703 1.00 94.75 287 GLU A O 1
ATOM 2292 N N . ILE A 1 288 ? -22.334 2.415 19.567 1.00 96.75 288 ILE A N 1
ATOM 2293 C CA . ILE A 1 288 ? -21.344 1.481 19.007 1.00 96.75 288 ILE A CA 1
ATOM 2294 C C . ILE A 1 288 ? -19.922 1.995 19.261 1.00 96.75 288 ILE A C 1
ATOM 2296 O O . ILE A 1 288 ? -19.029 1.222 19.602 1.00 96.75 288 ILE A O 1
ATOM 2300 N N . PHE A 1 289 ? -19.706 3.310 19.166 1.00 94.00 289 PHE A N 1
ATOM 2301 C CA . PHE A 1 289 ? -18.410 3.928 19.439 1.00 94.00 289 PHE A CA 1
ATOM 2302 C C . PHE A 1 289 ? -17.893 3.630 20.853 1.00 94.00 289 PHE A C 1
ATOM 2304 O O . PHE A 1 289 ? -16.693 3.432 21.046 1.00 94.00 289 PHE A O 1
ATOM 2311 N N . SER A 1 290 ? -18.800 3.584 21.829 1.00 94.19 290 SER A N 1
ATOM 2312 C CA . SER A 1 290 ? -18.480 3.383 23.247 1.00 94.19 290 SER A CA 1
ATOM 2313 C C . SER A 1 290 ? -18.326 1.906 23.640 1.00 94.19 290 SER A C 1
ATOM 2315 O O . SER A 1 290 ? -17.972 1.613 24.781 1.00 94.19 290 SER A O 1
ATOM 2317 N N . MET A 1 291 ? -18.590 0.971 22.723 1.00 96.38 291 MET A N 1
ATOM 2318 C CA . MET A 1 291 ? -18.473 -0.466 22.976 1.00 96.38 291 MET A CA 1
ATOM 2319 C C . MET A 1 291 ? -17.019 -0.925 23.093 1.00 96.38 291 MET A C 1
ATOM 2321 O O . MET A 1 291 ? -16.114 -0.393 22.439 1.00 96.38 291 MET A O 1
ATOM 2325 N N . SER A 1 292 ? -16.806 -1.992 23.865 1.00 95.75 292 SER A N 1
ATOM 2326 C CA . SER A 1 292 ? -15.520 -2.689 23.902 1.00 95.75 292 SER A CA 1
ATOM 2327 C C . SER A 1 292 ? -15.204 -3.361 22.556 1.00 95.75 292 SER A C 1
ATOM 2329 O O . SER A 1 292 ? -16.092 -3.582 21.732 1.00 95.75 292 SER A O 1
ATOM 2331 N N . MET A 1 293 ? -13.933 -3.698 22.309 1.00 95.50 293 MET A N 1
ATOM 2332 C CA . MET A 1 293 ? -13.525 -4.347 21.053 1.00 95.50 293 MET A CA 1
ATOM 2333 C C . MET A 1 293 ? -14.244 -5.690 20.839 1.00 95.50 293 MET A C 1
ATOM 2335 O O . MET A 1 293 ? -14.675 -5.978 19.725 1.00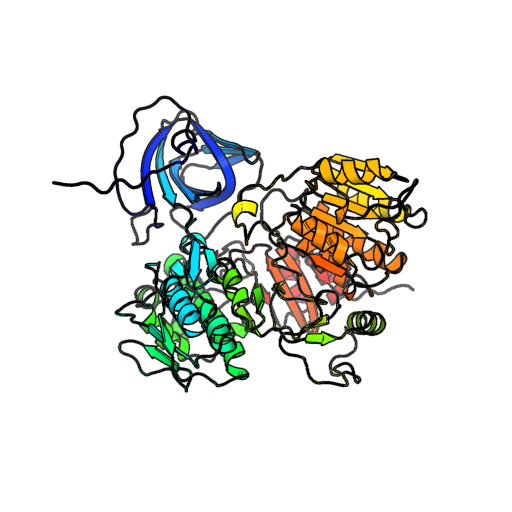 95.50 293 MET A O 1
ATOM 2339 N N . GLN A 1 294 ? -14.408 -6.493 21.895 1.00 96.25 294 GLN A N 1
ATOM 2340 C CA . GLN A 1 294 ? -15.083 -7.790 21.828 1.00 96.25 294 GLN A CA 1
ATOM 2341 C C . GLN A 1 294 ? -16.587 -7.657 21.561 1.00 96.25 294 GLN A C 1
ATOM 2343 O O . GLN A 1 294 ? -17.123 -8.442 20.784 1.00 96.25 294 GLN A O 1
ATOM 2348 N N . ASP A 1 295 ? -17.246 -6.634 22.120 1.00 97.62 295 ASP A N 1
ATOM 2349 C CA . ASP A 1 295 ? -18.666 -6.368 21.855 1.00 97.62 295 ASP A CA 1
ATOM 2350 C C . ASP A 1 295 ? -18.878 -5.924 20.403 1.00 97.62 295 ASP A C 1
ATOM 2352 O O . ASP A 1 295 ? -19.812 -6.384 19.748 1.00 97.62 295 ASP A O 1
ATOM 2356 N N . ARG A 1 296 ? -17.987 -5.071 19.868 1.00 97.44 296 ARG A N 1
ATOM 2357 C CA . ARG A 1 296 ? -18.037 -4.663 18.453 1.00 97.44 296 ARG A CA 1
ATOM 2358 C C . ARG A 1 296 ? -17.778 -5.840 17.520 1.00 97.44 296 ARG A C 1
ATOM 2360 O O . ARG A 1 296 ? -18.495 -5.993 16.540 1.00 97.44 296 ARG A O 1
ATOM 2367 N N . LEU A 1 297 ? -16.800 -6.691 17.832 1.00 97.38 297 LEU A N 1
ATOM 2368 C CA . LEU A 1 297 ? -16.537 -7.896 17.048 1.00 97.38 297 LEU A CA 1
ATOM 2369 C C . LEU A 1 297 ? -17.743 -8.844 17.050 1.00 97.38 297 LEU A C 1
ATOM 2371 O O . LEU A 1 297 ? -18.126 -9.320 15.984 1.00 97.38 297 LEU A O 1
ATOM 2375 N N . ALA A 1 298 ? -18.367 -9.083 18.205 1.00 97.06 298 ALA A N 1
ATOM 2376 C CA . ALA A 1 298 ? -19.583 -9.890 18.291 1.00 97.06 298 ALA A CA 1
ATOM 2377 C C . ALA A 1 298 ? -20.731 -9.278 17.467 1.00 97.06 298 ALA A C 1
ATOM 2379 O O . ALA A 1 298 ? -21.375 -9.987 16.697 1.00 97.06 298 ALA A O 1
ATOM 2380 N N . LEU A 1 299 ? -20.933 -7.957 17.565 1.00 96.50 299 LEU A N 1
ATOM 2381 C CA . LEU A 1 299 ? -21.953 -7.227 16.809 1.00 96.50 299 LEU A CA 1
ATOM 2382 C C . LEU A 1 299 ? -21.730 -7.331 15.294 1.00 96.50 299 LEU A C 1
ATOM 2384 O O . LEU A 1 299 ? -22.645 -7.683 14.554 1.00 96.50 299 LEU A O 1
ATOM 2388 N N . TYR A 1 300 ? -20.515 -7.041 14.823 1.00 96.12 300 TYR A N 1
ATOM 2389 C CA . TYR A 1 300 ? -20.210 -7.037 13.394 1.00 96.12 300 TYR A CA 1
ATOM 2390 C C . TYR A 1 300 ? -20.203 -8.450 12.808 1.00 96.12 300 TYR A C 1
ATOM 2392 O O . TYR A 1 300 ? -20.593 -8.619 11.663 1.00 96.12 300 TYR A O 1
ATOM 2400 N N . SER A 1 301 ? -19.822 -9.474 13.577 1.00 93.19 301 SER A N 1
ATOM 2401 C CA . SER A 1 301 ? -19.809 -10.865 13.093 1.00 93.19 301 SER A CA 1
ATOM 2402 C C . SER A 1 301 ? -21.204 -11.420 12.776 1.00 93.19 301 SER A C 1
ATOM 2404 O O . SER A 1 301 ? -21.306 -12.474 12.158 1.00 93.19 301 SER A O 1
ATOM 2406 N N . GLY A 1 302 ? -22.276 -10.730 13.183 1.00 89.12 302 GLY A N 1
ATOM 2407 C CA . GLY A 1 302 ? -23.654 -11.091 12.848 1.00 89.12 302 GLY A CA 1
ATOM 2408 C C . GLY A 1 302 ? -24.111 -10.672 11.445 1.00 89.12 302 GLY A C 1
ATOM 2409 O O . GLY A 1 302 ? -25.222 -11.028 11.058 1.00 89.12 302 GLY A O 1
ATOM 2410 N N . VAL A 1 303 ? -23.305 -9.917 10.687 1.00 90.81 303 VAL A N 1
ATOM 2411 C CA . VAL A 1 303 ? -23.667 -9.455 9.333 1.00 90.81 303 VAL A CA 1
ATOM 2412 C C . VAL A 1 303 ? -23.078 -10.354 8.248 1.00 90.81 303 VAL A C 1
ATOM 2414 O O . VAL A 1 303 ? -21.989 -10.905 8.401 1.00 90.81 303 VAL A O 1
ATOM 2417 N N . GLU A 1 304 ? -23.757 -10.440 7.104 1.00 89.81 304 GLU A N 1
ATOM 2418 C CA . GLU A 1 304 ? -23.179 -11.054 5.904 1.00 89.81 304 GLU A CA 1
ATOM 2419 C C . GLU A 1 304 ? -22.065 -10.155 5.344 1.00 89.81 304 GLU A C 1
ATOM 2421 O O . GLU A 1 304 ? -22.319 -9.036 4.879 1.00 89.81 304 GLU A O 1
ATOM 2426 N N . ILE A 1 305 ? -20.820 -10.644 5.404 1.00 87.19 305 ILE A N 1
ATOM 2427 C CA . ILE A 1 305 ? -19.609 -9.897 5.030 1.00 87.19 305 ILE A CA 1
ATOM 2428 C C . ILE A 1 305 ? -19.720 -9.375 3.594 1.00 87.19 305 ILE A C 1
ATOM 2430 O O . ILE A 1 305 ? -19.413 -8.212 3.326 1.00 87.19 305 ILE A O 1
ATOM 2434 N N . GLU A 1 306 ? -20.198 -10.204 2.669 1.00 86.25 306 GLU A N 1
ATOM 2435 C CA . GLU A 1 306 ? -20.310 -9.889 1.246 1.00 86.25 306 GLU A CA 1
ATOM 2436 C C . GLU A 1 306 ? -21.223 -8.684 0.993 1.00 86.25 306 GLU A C 1
ATOM 2438 O O . GLU A 1 306 ? -20.903 -7.835 0.156 1.00 86.25 306 GLU A O 1
ATOM 2443 N N . ASN A 1 307 ? -22.322 -8.565 1.745 1.00 86.62 307 ASN A N 1
ATOM 2444 C CA . ASN A 1 307 ? -23.272 -7.463 1.596 1.00 86.62 307 ASN A CA 1
ATOM 2445 C C . ASN A 1 307 ? -22.653 -6.128 2.012 1.00 86.62 307 ASN A C 1
ATOM 2447 O O . ASN A 1 307 ? -22.841 -5.123 1.324 1.00 86.62 307 ASN A O 1
ATOM 2451 N N . VAL A 1 308 ? -21.872 -6.123 3.096 1.00 84.88 308 VAL A N 1
ATOM 2452 C CA . VAL A 1 308 ? -21.164 -4.923 3.559 1.00 84.88 308 VAL A CA 1
ATOM 2453 C C . VAL A 1 308 ? -20.035 -4.563 2.594 1.00 84.88 308 VAL A C 1
ATOM 2455 O O . VAL A 1 308 ? -19.910 -3.411 2.180 1.00 84.88 308 VAL A O 1
ATOM 2458 N N . LEU A 1 309 ? -19.222 -5.541 2.186 1.00 85.06 309 LEU A N 1
ATOM 2459 C CA . LEU A 1 309 ? -18.047 -5.288 1.351 1.00 85.06 309 LEU A CA 1
ATOM 2460 C C . LEU A 1 309 ? -18.393 -4.910 -0.100 1.00 85.06 309 LEU A C 1
ATOM 2462 O O . LEU A 1 309 ? -17.561 -4.294 -0.764 1.00 85.06 309 LEU A O 1
ATOM 2466 N N . LYS A 1 310 ? -19.601 -5.211 -0.602 1.00 83.75 310 LYS A N 1
ATOM 2467 C CA . LYS A 1 310 ? -20.030 -4.876 -1.977 1.00 83.75 310 LYS A CA 1
ATOM 2468 C C . LYS A 1 310 ? -19.969 -3.374 -2.289 1.00 83.75 310 LYS A C 1
ATOM 2470 O O . LYS A 1 310 ? -19.664 -3.007 -3.429 1.00 83.75 310 LYS A O 1
ATOM 2475 N N . GLY A 1 311 ? -20.272 -2.530 -1.299 1.00 78.25 311 GLY A N 1
ATOM 2476 C CA . GLY A 1 311 ? -20.247 -1.065 -1.404 1.00 78.25 311 GLY A CA 1
ATOM 2477 C C . GLY A 1 311 ? -18.881 -0.431 -1.119 1.00 78.25 311 GLY A C 1
ATOM 2478 O O . GLY A 1 311 ? -18.732 0.781 -1.234 1.00 78.25 311 GLY A O 1
ATOM 2479 N N . ILE A 1 312 ? -17.881 -1.234 -0.754 1.00 85.38 312 ILE A N 1
ATOM 2480 C CA . ILE A 1 312 ? -16.570 -0.771 -0.296 1.00 85.38 312 ILE A CA 1
ATOM 2481 C C . ILE A 1 312 ? -15.539 -1.004 -1.412 1.00 85.38 312 ILE A C 1
ATOM 2483 O O . ILE A 1 312 ? -15.622 -2.006 -2.129 1.00 85.38 312 ILE A O 1
ATOM 2487 N N . PRO A 1 313 ? -14.555 -0.103 -1.596 1.00 85.31 313 PRO A N 1
ATOM 2488 C CA . PRO A 1 313 ? -13.468 -0.324 -2.545 1.00 85.31 313 PRO A CA 1
ATOM 2489 C C . PRO A 1 313 ? -12.682 -1.613 -2.253 1.00 85.31 313 PRO A C 1
ATOM 2491 O O . PRO A 1 313 ? -12.621 -2.104 -1.122 1.00 85.31 313 PRO A O 1
ATOM 2494 N N . VAL A 1 314 ? -12.021 -2.122 -3.296 1.00 88.56 314 VAL A N 1
ATOM 2495 C CA . VAL A 1 314 ? -11.064 -3.236 -3.201 1.00 88.56 314 VAL A CA 1
ATOM 2496 C C . VAL A 1 314 ? -10.042 -2.961 -2.096 1.00 88.56 314 VAL A C 1
ATOM 2498 O O . VAL A 1 314 ? -9.552 -1.833 -1.964 1.00 88.56 314 VAL A O 1
ATOM 2501 N N . TRP A 1 315 ? -9.709 -3.997 -1.318 1.00 92.81 315 TRP A N 1
ATOM 2502 C CA . TRP A 1 315 ? -8.762 -3.882 -0.210 1.00 92.81 315 TRP A CA 1
ATOM 2503 C C . TRP A 1 315 ? -7.410 -3.365 -0.695 1.00 92.81 315 TRP A C 1
ATOM 2505 O O . TRP A 1 315 ? -6.951 -3.709 -1.781 1.00 92.81 315 TRP A O 1
ATOM 2515 N N . HIS A 1 316 ? -6.753 -2.510 0.078 1.00 90.50 316 HIS A N 1
ATOM 2516 C CA . HIS A 1 316 ? -5.572 -1.797 -0.408 1.00 90.50 316 HIS A CA 1
ATOM 2517 C C . HIS A 1 316 ? -4.342 -2.698 -0.572 1.00 90.50 316 HIS A C 1
ATOM 2519 O O . HIS A 1 316 ? -3.504 -2.414 -1.429 1.00 90.50 316 HIS A O 1
ATOM 2525 N N . MET A 1 317 ? -4.203 -3.761 0.225 1.00 92.75 317 MET A N 1
ATOM 2526 C CA . MET A 1 317 ? -2.961 -4.536 0.260 1.00 92.75 317 MET A CA 1
ATOM 2527 C C . MET A 1 317 ? -3.159 -5.995 0.684 1.00 92.75 317 MET A C 1
ATOM 2529 O O . MET A 1 317 ? -3.790 -6.276 1.704 1.00 92.75 317 MET A O 1
ATOM 2533 N N . ALA A 1 318 ? -2.544 -6.907 -0.070 1.00 95.44 318 ALA A N 1
ATOM 2534 C CA . ALA A 1 318 ? -2.388 -8.317 0.275 1.00 95.44 318 ALA A CA 1
ATOM 2535 C C . ALA A 1 318 ? -0.915 -8.741 0.179 1.00 95.44 318 ALA A C 1
ATOM 2537 O O . ALA A 1 318 ? -0.164 -8.261 -0.673 1.00 95.44 318 ALA A O 1
ATOM 2538 N N . SER A 1 319 ? -0.478 -9.642 1.054 1.00 95.88 319 SER A N 1
ATOM 2539 C CA . SER A 1 319 ? 0.881 -10.184 1.113 1.00 95.88 319 SER A CA 1
ATOM 2540 C C . SER A 1 319 ? 0.870 -11.707 1.136 1.00 95.88 319 SER A C 1
ATOM 2542 O O . SER A 1 319 ? 0.109 -12.321 1.879 1.00 95.88 319 SER A O 1
ATOM 2544 N N . TYR A 1 320 ? 1.752 -12.309 0.344 1.00 95.25 320 TYR A N 1
ATOM 2545 C CA . TYR A 1 320 ? 1.808 -13.752 0.121 1.00 95.25 320 TYR A CA 1
ATOM 2546 C C . TYR A 1 320 ? 3.054 -14.315 0.794 1.00 95.25 320 TYR A C 1
ATOM 2548 O O . TYR A 1 320 ? 4.170 -14.155 0.296 1.00 95.25 320 TYR A O 1
ATOM 2556 N N . LEU A 1 321 ? 2.876 -14.933 1.960 1.00 93.62 321 LEU A N 1
ATOM 2557 C CA . LEU A 1 321 ? 3.980 -15.454 2.762 1.00 93.62 321 LEU A CA 1
ATOM 2558 C C . LEU A 1 321 ? 4.129 -16.961 2.564 1.00 93.62 321 LEU A C 1
ATOM 2560 O O . LEU A 1 321 ? 3.150 -17.707 2.570 1.00 93.62 321 LEU A O 1
ATOM 2564 N N . ASN A 1 322 ? 5.374 -17.420 2.449 1.00 91.44 322 ASN A N 1
ATOM 2565 C CA . ASN A 1 322 ? 5.680 -18.834 2.637 1.00 91.44 322 ASN A CA 1
ATOM 2566 C C . ASN A 1 322 ? 5.448 -19.179 4.122 1.00 91.44 322 ASN A C 1
ATOM 2568 O O . ASN A 1 322 ? 5.850 -18.394 4.983 1.00 91.44 322 ASN A O 1
ATOM 2572 N N . PRO A 1 323 ? 4.844 -20.328 4.468 1.00 91.75 323 PRO A N 1
ATOM 2573 C CA . PRO A 1 323 ? 4.655 -20.738 5.861 1.00 91.75 323 PRO A CA 1
ATOM 2574 C C . PRO A 1 323 ? 5.969 -21.278 6.455 1.00 91.75 323 PRO A C 1
ATOM 2576 O O . PRO A 1 323 ? 6.075 -22.441 6.829 1.00 91.75 323 PRO A O 1
ATOM 2579 N N . LEU A 1 324 ? 6.998 -20.429 6.495 1.00 92.69 324 LEU A N 1
ATOM 2580 C CA . LEU A 1 324 ? 8.332 -20.726 7.010 1.00 92.69 324 LEU A CA 1
ATOM 2581 C C . LEU A 1 324 ? 8.637 -19.826 8.214 1.00 92.69 324 LEU A C 1
ATOM 2583 O O . LEU A 1 324 ? 8.201 -18.670 8.224 1.00 92.69 324 LEU A O 1
ATOM 2587 N N . PRO A 1 325 ? 9.437 -20.285 9.194 1.00 93.56 325 PRO A N 1
ATOM 2588 C CA . PRO A 1 325 ? 9.824 -19.479 10.353 1.00 93.56 325 PRO A CA 1
ATOM 2589 C C . PRO A 1 325 ? 10.379 -18.096 9.995 1.00 93.56 325 PRO A C 1
ATOM 2591 O O . PRO A 1 325 ? 9.994 -17.091 10.581 1.00 93.56 325 PRO A O 1
ATOM 2594 N N . ALA A 1 326 ? 11.223 -18.012 8.963 1.00 90.88 326 ALA A N 1
ATOM 2595 C CA . ALA A 1 326 ? 11.848 -16.759 8.537 1.00 90.88 326 ALA A CA 1
ATOM 2596 C C . ALA A 1 326 ? 10.847 -15.679 8.078 1.00 90.88 326 ALA A C 1
ATOM 2598 O O . ALA A 1 326 ? 11.171 -14.491 8.120 1.00 90.88 326 ALA A O 1
ATOM 2599 N N . SER A 1 327 ? 9.634 -16.061 7.663 1.00 92.38 327 SER A N 1
ATOM 2600 C CA . SER A 1 327 ? 8.610 -15.120 7.197 1.00 92.38 327 SER A CA 1
ATOM 2601 C C . SER A 1 327 ? 8.051 -14.235 8.313 1.00 92.38 327 SER A C 1
ATOM 2603 O O . SER A 1 327 ? 7.570 -13.140 8.013 1.00 92.38 327 SER A O 1
ATOM 2605 N N . VAL A 1 328 ? 8.210 -14.627 9.587 1.00 94.00 328 VAL A N 1
ATOM 2606 C CA . VAL A 1 328 ? 7.819 -13.817 10.756 1.00 94.00 328 VAL A CA 1
ATOM 2607 C C . VAL A 1 328 ? 8.460 -12.423 10.748 1.00 94.00 328 VAL A C 1
ATOM 2609 O O . VAL A 1 328 ? 7.842 -11.456 11.188 1.00 94.00 328 VAL A O 1
ATOM 2612 N N . ARG A 1 329 ? 9.660 -12.290 10.156 1.00 92.31 329 ARG A N 1
ATOM 2613 C CA . ARG A 1 329 ? 10.392 -11.018 10.010 1.00 92.31 329 ARG A CA 1
ATOM 2614 C C . ARG A 1 329 ? 9.594 -9.951 9.253 1.00 92.31 329 ARG A C 1
ATOM 2616 O O . ARG A 1 329 ? 9.853 -8.764 9.422 1.00 92.31 329 ARG A O 1
ATOM 2623 N N . SER A 1 330 ? 8.621 -10.364 8.435 1.00 90.75 330 SER A N 1
ATOM 2624 C CA . SER A 1 330 ? 7.782 -9.444 7.661 1.00 90.75 330 SER A CA 1
ATOM 2625 C C . SER A 1 330 ? 6.636 -8.835 8.461 1.00 90.75 330 SER A C 1
ATOM 2627 O O . SER A 1 330 ? 6.185 -7.737 8.138 1.00 90.75 330 SER A O 1
ATOM 2629 N N . LEU A 1 331 ? 6.143 -9.535 9.488 1.00 93.38 331 LEU A N 1
ATOM 2630 C CA . LEU A 1 331 ? 4.901 -9.172 10.172 1.00 93.38 331 LEU A CA 1
ATOM 2631 C C . LEU A 1 331 ? 4.935 -7.770 10.801 1.00 93.38 331 LEU A C 1
ATOM 2633 O O . LEU A 1 331 ? 3.971 -7.036 10.583 1.00 93.38 331 LEU A O 1
ATOM 2637 N N . PRO A 1 332 ? 6.013 -7.322 11.478 1.00 91.62 332 PRO A N 1
ATOM 2638 C CA . PRO A 1 332 ? 6.044 -5.987 12.075 1.00 91.62 332 PRO A CA 1
ATOM 2639 C C . PRO A 1 332 ? 5.740 -4.843 11.099 1.00 91.62 332 PRO A C 1
ATOM 2641 O O . PRO A 1 332 ? 5.193 -3.833 11.525 1.00 91.62 332 PRO A O 1
ATOM 2644 N N . LEU A 1 333 ? 6.022 -5.014 9.799 1.00 85.31 333 LEU A N 1
ATOM 2645 C CA . LEU A 1 333 ? 5.683 -4.026 8.767 1.00 85.31 333 LEU A CA 1
ATOM 2646 C C . LEU A 1 333 ? 4.292 -4.219 8.165 1.00 85.31 333 LEU A C 1
ATOM 2648 O O . LEU A 1 333 ? 3.648 -3.246 7.781 1.00 85.31 333 LEU A O 1
ATOM 2652 N N . LEU A 1 334 ? 3.837 -5.467 8.042 1.00 91.69 334 LEU A N 1
ATOM 2653 C CA . LEU A 1 334 ? 2.578 -5.805 7.374 1.00 91.69 334 LEU A CA 1
ATOM 2654 C C . LEU A 1 334 ? 1.351 -5.562 8.261 1.00 91.69 334 LEU A C 1
ATOM 2656 O O . LEU A 1 334 ? 0.293 -5.179 7.757 1.00 91.69 334 LEU A O 1
ATOM 2660 N N . LEU A 1 335 ? 1.487 -5.771 9.574 1.00 93.31 335 LEU A N 1
ATOM 2661 C CA . LEU A 1 335 ? 0.374 -5.657 10.518 1.00 93.31 335 LEU A CA 1
ATOM 2662 C C . LEU A 1 335 ? -0.100 -4.206 10.705 1.00 93.31 335 LEU A C 1
ATOM 2664 O O . LEU A 1 335 ? -1.302 -3.974 10.560 1.00 93.31 335 LEU A O 1
ATOM 2668 N N . PRO A 1 336 ? 0.774 -3.197 10.927 1.00 89.31 336 PRO A N 1
ATOM 2669 C CA . PRO A 1 336 ? 0.330 -1.813 11.106 1.00 89.31 336 PRO A CA 1
ATOM 2670 C C . PRO A 1 336 ? -0.371 -1.239 9.874 1.00 89.31 336 PRO A C 1
ATOM 2672 O O . PRO A 1 336 ? -1.269 -0.410 10.013 1.00 89.31 336 PRO A O 1
ATOM 2675 N N . VAL A 1 337 ? -0.016 -1.708 8.674 1.00 89.00 337 VAL A N 1
ATOM 2676 C CA . VAL A 1 337 ? -0.659 -1.296 7.417 1.00 89.00 337 VAL A CA 1
ATOM 2677 C C . VAL A 1 337 ? -1.886 -2.137 7.064 1.00 89.00 337 VAL A C 1
ATOM 2679 O O . VAL A 1 337 ? -2.495 -1.876 6.038 1.00 89.00 337 VAL A O 1
ATOM 2682 N N . MET A 1 338 ? -2.302 -3.098 7.898 1.00 93.19 338 MET A N 1
ATOM 2683 C CA . MET A 1 338 ? -3.474 -3.966 7.671 1.00 93.19 338 MET A CA 1
ATOM 2684 C C . MET A 1 338 ? -3.404 -4.780 6.373 1.00 93.19 338 MET A C 1
ATOM 2686 O O . MET A 1 338 ? -4.414 -4.971 5.693 1.00 93.19 338 MET A O 1
ATOM 2690 N N . SER A 1 339 ? -2.211 -5.252 6.009 1.00 94.06 339 SER A N 1
ATOM 2691 C CA . SER A 1 339 ? -2.071 -6.153 4.866 1.00 94.06 339 SER A CA 1
ATOM 2692 C C . SER A 1 339 ? -2.798 -7.470 5.146 1.00 94.06 339 SER A C 1
ATOM 2694 O O . SER A 1 339 ? -2.570 -8.090 6.187 1.00 94.06 339 SER A O 1
ATOM 2696 N N . ALA A 1 340 ? -3.660 -7.910 4.227 1.00 96.50 340 ALA A N 1
ATOM 2697 C CA . ALA A 1 340 ? -4.213 -9.261 4.286 1.00 96.50 340 ALA A CA 1
ATOM 2698 C C . ALA A 1 340 ? -3.093 -10.276 4.009 1.00 96.50 340 ALA A C 1
ATOM 2700 O O . ALA A 1 340 ? -2.315 -10.088 3.075 1.00 96.50 340 ALA A O 1
ATOM 2701 N N . ILE A 1 341 ? -2.984 -11.338 4.810 1.00 97.31 341 ILE A N 1
ATOM 2702 C CA . ILE A 1 341 ? -1.895 -12.317 4.682 1.00 97.31 341 ILE A CA 1
ATOM 2703 C C . ILE A 1 341 ? -2.438 -13.653 4.178 1.00 97.31 341 ILE A C 1
ATOM 2705 O O . ILE A 1 341 ? -3.237 -14.311 4.847 1.00 97.31 341 ILE A O 1
ATOM 2709 N N . HIS A 1 342 ? -1.940 -14.071 3.017 1.00 95.62 342 HIS A N 1
ATOM 2710 C CA . HIS A 1 342 ? -2.275 -15.333 2.362 1.00 95.62 342 HIS A CA 1
ATOM 2711 C C . HIS A 1 342 ? -1.050 -16.237 2.248 1.00 95.62 342 HIS A C 1
ATOM 2713 O O . HIS A 1 342 ? 0.096 -15.770 2.265 1.00 95.62 342 HIS A O 1
ATOM 2719 N N . SER A 1 343 ? -1.284 -17.539 2.086 1.00 93.69 343 SER A N 1
ATOM 2720 C CA . SER A 1 343 ? -0.200 -18.468 1.767 1.00 93.69 343 SER A CA 1
ATOM 2721 C C . SER A 1 343 ? 0.268 -18.289 0.327 1.00 93.69 343 SER A C 1
ATOM 2723 O O . SER A 1 343 ? -0.523 -18.343 -0.618 1.00 93.69 343 SER A O 1
ATOM 2725 N N . ALA A 1 344 ? 1.578 -18.130 0.153 1.00 92.25 344 ALA A N 1
ATOM 2726 C CA . ALA A 1 344 ? 2.205 -18.046 -1.156 1.00 92.25 344 ALA A CA 1
ATOM 2727 C C . ALA A 1 344 ? 2.039 -19.359 -1.936 1.00 92.25 344 ALA A C 1
ATOM 2729 O O . ALA A 1 344 ? 2.548 -20.421 -1.560 1.00 92.25 344 ALA A O 1
ATOM 2730 N N . ARG A 1 345 ? 1.307 -19.258 -3.046 1.00 88.75 345 ARG A N 1
ATOM 2731 C CA . ARG A 1 345 ? 1.050 -20.333 -4.005 1.00 88.75 345 ARG A CA 1
ATOM 2732 C C . ARG A 1 345 ? 1.277 -19.787 -5.402 1.00 88.75 345 ARG A C 1
ATOM 2734 O O . ARG A 1 345 ? 0.791 -18.701 -5.717 1.00 88.75 345 ARG A O 1
ATOM 2741 N N . SER A 1 346 ? 2.002 -20.523 -6.230 1.00 86.50 346 SER A N 1
ATOM 2742 C CA . SER A 1 346 ? 2.291 -20.092 -7.595 1.00 86.50 346 SER A CA 1
ATOM 2743 C C . SER A 1 346 ? 2.453 -21.263 -8.558 1.00 86.50 346 SER A C 1
ATOM 2745 O O . SER A 1 346 ? 2.584 -22.425 -8.167 1.00 86.50 346 SER A O 1
ATOM 2747 N N . TYR A 1 347 ? 2.418 -20.928 -9.842 1.00 83.62 347 TYR A N 1
ATOM 2748 C CA . TYR A 1 347 ? 2.740 -21.807 -10.955 1.00 83.62 347 TYR A CA 1
ATOM 2749 C C . TYR A 1 347 ? 4.025 -21.324 -11.625 1.00 83.62 347 TYR A C 1
ATOM 2751 O O . TYR A 1 347 ? 4.303 -20.124 -11.646 1.00 83.62 347 TYR A O 1
ATOM 2759 N N . ARG A 1 348 ? 4.797 -22.240 -12.212 1.00 79.38 348 ARG A N 1
ATOM 2760 C CA . ARG A 1 348 ? 5.900 -21.858 -13.105 1.00 79.38 348 ARG A CA 1
ATOM 2761 C C . ARG A 1 348 ? 5.344 -21.224 -14.376 1.00 79.38 348 ARG A C 1
ATOM 2763 O O . ARG A 1 348 ? 4.287 -21.639 -14.850 1.00 79.38 348 ARG A O 1
ATOM 2770 N N . LEU A 1 349 ? 6.058 -20.239 -14.912 1.00 81.56 349 LEU A N 1
ATOM 2771 C CA . LEU A 1 349 ? 5.608 -19.471 -16.067 1.00 81.56 349 LEU A CA 1
ATOM 2772 C C . LEU A 1 349 ? 6.703 -19.359 -17.131 1.00 81.56 349 LEU A C 1
ATOM 2774 O O . LEU A 1 349 ? 7.865 -19.128 -16.804 1.00 81.56 349 LEU A O 1
ATOM 2778 N N . THR A 1 350 ? 6.326 -19.489 -18.403 1.00 79.44 350 THR A N 1
ATOM 2779 C CA . THR A 1 350 ? 7.204 -19.214 -19.551 1.00 79.44 350 THR A CA 1
ATOM 2780 C C . THR A 1 350 ? 6.898 -17.848 -20.180 1.00 79.44 350 THR A C 1
ATOM 2782 O O . THR A 1 350 ? 5.826 -17.285 -19.963 1.00 79.44 350 THR A O 1
ATOM 2785 N N . ASP A 1 351 ? 7.802 -17.328 -21.018 1.00 78.06 351 ASP A N 1
ATOM 2786 C CA . ASP A 1 351 ? 7.601 -16.060 -21.750 1.00 78.06 351 ASP A CA 1
ATOM 2787 C C . ASP A 1 351 ? 6.300 -16.066 -22.578 1.00 78.06 351 ASP A C 1
ATOM 2789 O O . ASP A 1 351 ? 5.479 -15.147 -22.519 1.00 78.06 351 ASP A O 1
ATOM 2793 N N . ARG A 1 352 ? 6.036 -17.177 -23.280 1.00 76.69 352 ARG A N 1
ATOM 2794 C CA . ARG A 1 352 ? 4.816 -17.337 -24.083 1.00 76.69 352 ARG A CA 1
ATOM 2795 C C . ARG A 1 352 ? 3.549 -17.239 -23.231 1.00 76.69 352 ARG A C 1
ATOM 2797 O O . ARG A 1 352 ? 2.552 -16.682 -23.690 1.00 76.69 352 ARG A O 1
ATOM 2804 N N . ASP A 1 353 ? 3.582 -17.762 -22.008 1.00 79.38 353 ASP A N 1
ATOM 2805 C CA . ASP A 1 353 ? 2.440 -17.690 -21.101 1.00 79.38 353 ASP A CA 1
ATOM 2806 C C . ASP A 1 353 ? 2.173 -16.245 -20.656 1.00 79.38 353 ASP A C 1
ATOM 2808 O O . ASP A 1 353 ? 1.014 -15.839 -20.587 1.00 79.38 353 ASP A O 1
ATOM 2812 N N . ALA A 1 354 ? 3.218 -15.439 -20.428 1.00 76.38 354 ALA A N 1
ATOM 2813 C CA . ALA A 1 354 ? 3.081 -14.032 -20.047 1.00 76.38 354 ALA A CA 1
ATOM 2814 C C . ALA A 1 354 ? 2.365 -13.195 -21.123 1.00 76.38 354 ALA A C 1
ATOM 2816 O O . ALA A 1 354 ? 1.470 -12.416 -20.797 1.00 76.38 354 ALA A O 1
ATOM 2817 N N . ILE A 1 355 ? 2.677 -13.407 -22.407 1.00 75.94 355 ILE A N 1
ATOM 2818 C CA . ILE A 1 355 ? 1.976 -12.741 -23.524 1.00 75.94 355 ILE A CA 1
ATOM 2819 C C . ILE A 1 355 ? 0.500 -13.163 -23.568 1.00 75.94 355 ILE A C 1
ATOM 2821 O O . ILE A 1 355 ? -0.397 -12.327 -23.694 1.00 75.94 355 ILE A O 1
ATOM 2825 N N . MET A 1 356 ? 0.225 -14.462 -23.410 1.00 76.50 356 MET A N 1
ATOM 2826 C CA . MET A 1 356 ? -1.148 -14.978 -23.391 1.00 76.50 356 MET A CA 1
ATOM 2827 C C . MET A 1 356 ? -1.969 -14.440 -22.210 1.00 76.50 356 MET A C 1
ATOM 2829 O O . MET A 1 356 ? -3.191 -14.325 -22.322 1.00 76.50 356 MET A O 1
ATOM 2833 N N . LEU A 1 357 ? -1.322 -14.098 -21.091 1.00 75.50 357 LEU A N 1
ATOM 2834 C CA . LEU A 1 357 ? -1.956 -13.426 -19.956 1.00 75.50 357 LEU A CA 1
ATOM 2835 C C . LEU A 1 357 ? -2.297 -11.957 -20.255 1.00 75.50 357 LEU A C 1
ATOM 2837 O O . LEU A 1 357 ? -3.316 -11.477 -19.765 1.00 75.50 357 LEU A O 1
ATOM 2841 N N . SER A 1 358 ? -1.509 -11.252 -21.074 1.00 68.19 358 SER A N 1
ATOM 2842 C CA . SER A 1 358 ? -1.786 -9.856 -21.455 1.00 68.19 358 SER A CA 1
ATOM 2843 C C . SER A 1 358 ? -2.938 -9.709 -22.451 1.00 68.19 358 SER A C 1
ATOM 2845 O O . SER A 1 358 ? -3.733 -8.782 -22.351 1.00 68.19 358 SER A O 1
ATOM 2847 N N . ILE A 1 359 ? -3.075 -10.646 -23.396 1.00 63.84 359 ILE A N 1
ATOM 2848 C CA . ILE A 1 359 ? -4.161 -10.650 -24.402 1.00 63.84 359 ILE A CA 1
ATOM 2849 C C . ILE A 1 359 ? -5.531 -10.935 -23.739 1.00 63.84 359 ILE A C 1
ATOM 2851 O O . ILE A 1 359 ? -6.607 -10.727 -24.301 1.00 63.84 359 ILE A O 1
ATOM 2855 N N . LYS A 1 360 ? -5.509 -11.381 -22.482 1.00 51.00 360 LYS A N 1
ATOM 2856 C CA . LYS A 1 360 ? -6.623 -11.965 -21.741 1.00 51.00 360 LYS A CA 1
ATOM 2857 C C . LYS A 1 360 ? -7.616 -10.979 -21.119 1.00 51.00 360 LYS A C 1
ATOM 2859 O O . LYS A 1 360 ? -8.388 -11.386 -20.258 1.00 51.00 360 LYS A O 1
ATOM 2864 N N . LYS A 1 361 ? -7.726 -9.755 -21.648 1.00 46.34 361 LYS A N 1
ATOM 2865 C CA . LYS A 1 361 ? -9.016 -9.034 -21.617 1.00 46.34 361 LYS A CA 1
ATOM 2866 C C . LYS A 1 361 ? -10.093 -9.749 -22.468 1.00 46.34 361 LYS A C 1
ATOM 2868 O O . LYS A 1 361 ? -11.256 -9.380 -22.408 1.00 46.34 361 LYS A O 1
ATOM 2873 N N . PHE A 1 362 ? -9.713 -10.803 -23.211 1.00 37.34 362 PHE A N 1
ATOM 2874 C CA . PHE A 1 362 ? -10.569 -11.568 -24.130 1.00 37.34 362 PHE A CA 1
ATOM 2875 C C . PHE A 1 362 ? -10.920 -13.015 -23.700 1.00 37.34 362 PHE A C 1
ATOM 2877 O O . PHE A 1 362 ? -11.688 -13.678 -24.389 1.00 37.34 362 PHE A O 1
ATOM 2884 N N . LEU A 1 363 ? -10.390 -13.554 -22.591 1.00 38.75 363 LEU A N 1
ATOM 2885 C CA . LEU A 1 363 ? -10.751 -14.908 -22.120 1.00 38.75 363 LEU A CA 1
ATOM 2886 C C . LEU A 1 363 ? -11.133 -14.901 -20.640 1.00 38.75 363 LEU A C 1
ATOM 2888 O O . LEU A 1 363 ? -10.508 -15.564 -19.806 1.00 38.75 363 LEU A O 1
ATOM 2892 N N . SER A 1 364 ? -12.225 -14.203 -20.336 1.00 37.31 364 SER A N 1
ATOM 2893 C CA . SER A 1 364 ? -13.179 -14.684 -19.339 1.00 37.31 364 SER A CA 1
ATOM 2894 C C . SER A 1 364 ? -13.394 -16.186 -19.603 1.00 37.31 364 SER A C 1
ATOM 2896 O O . SER A 1 364 ? -13.618 -16.593 -20.743 1.00 37.31 364 SER A O 1
ATOM 2898 N N . SER A 1 365 ? -13.264 -17.017 -18.567 1.00 34.56 365 SER A N 1
ATOM 2899 C CA . SER A 1 365 ? -13.608 -18.456 -18.552 1.00 34.56 365 SER A CA 1
ATOM 2900 C C . SER A 1 365 ? -12.523 -19.508 -18.825 1.00 34.56 365 SER A C 1
ATOM 2902 O O . SER A 1 365 ? -12.841 -20.685 -18.697 1.00 34.56 365 SER A O 1
ATOM 2904 N N . HIS A 1 366 ? -11.256 -19.186 -19.118 1.00 33.88 366 HIS A N 1
ATOM 2905 C CA . HIS A 1 366 ? -10.245 -20.248 -19.303 1.00 33.88 366 HIS A CA 1
ATOM 2906 C C . HIS A 1 366 ? -8.951 -19.975 -18.535 1.00 33.88 366 HIS A C 1
ATOM 2908 O O . HIS A 1 366 ? -8.075 -19.248 -19.007 1.00 33.88 366 HIS A O 1
ATOM 2914 N N . ALA A 1 367 ? -8.783 -20.619 -17.372 1.00 39.75 367 ALA A N 1
ATOM 2915 C CA . ALA A 1 367 ? -7.455 -20.895 -16.817 1.00 39.75 367 ALA A CA 1
ATOM 2916 C C . ALA A 1 367 ? -6.565 -21.447 -17.950 1.00 39.75 367 ALA A C 1
ATOM 2918 O O . ALA A 1 367 ? -7.077 -22.217 -18.767 1.00 39.75 367 ALA A O 1
ATOM 2919 N N . PRO A 1 368 ? -5.295 -21.018 -18.093 1.00 42.03 368 PRO A N 1
ATOM 2920 C CA . PRO A 1 368 ? -4.454 -21.508 -19.178 1.00 42.03 368 PRO A CA 1
ATOM 2921 C C . PRO A 1 368 ? -4.458 -23.039 -19.152 1.00 42.03 368 PRO A C 1
ATOM 2923 O O . PRO A 1 368 ? -3.999 -23.665 -18.198 1.00 42.03 368 PRO A O 1
ATOM 2926 N N . ALA A 1 369 ? -5.055 -23.631 -20.186 1.00 39.44 369 ALA A N 1
ATOM 2927 C CA . ALA A 1 369 ? -5.223 -25.064 -20.355 1.00 39.44 369 ALA A CA 1
ATOM 2928 C C . ALA A 1 369 ? -3.872 -25.694 -20.723 1.00 39.44 369 ALA A C 1
ATOM 2930 O O . ALA A 1 369 ? -3.671 -26.128 -21.852 1.00 39.44 369 ALA A O 1
ATOM 2931 N N . LYS A 1 370 ? -2.911 -25.636 -19.793 1.00 43.12 370 LYS A N 1
ATOM 2932 C CA . LYS A 1 370 ? -1.659 -26.410 -19.753 1.00 43.12 370 LYS A CA 1
ATOM 2933 C C . LYS A 1 370 ? -0.846 -26.160 -18.475 1.00 43.12 370 LYS A C 1
ATOM 2935 O O . LYS A 1 370 ? 0.376 -26.235 -18.489 1.00 43.12 370 LYS A O 1
ATOM 2940 N N . ILE A 1 371 ? -1.504 -25.917 -17.343 1.00 48.53 371 ILE A N 1
ATOM 2941 C CA . ILE A 1 371 ? -0.836 -26.049 -16.047 1.00 48.53 371 ILE A CA 1
ATOM 2942 C C . ILE A 1 371 ? -0.857 -27.544 -15.680 1.00 48.53 371 ILE A C 1
ATOM 2944 O O . ILE A 1 371 ? -1.852 -28.063 -15.188 1.00 48.53 371 ILE A O 1
ATOM 2948 N N . ILE A 1 372 ? 0.221 -28.260 -16.011 1.00 45.59 372 ILE A N 1
ATOM 2949 C CA . ILE A 1 372 ? 0.333 -29.732 -15.900 1.00 45.59 372 ILE A CA 1
ATOM 2950 C C . ILE A 1 372 ? 0.426 -30.204 -14.425 1.00 45.59 372 ILE A C 1
ATOM 2952 O O . ILE A 1 372 ? 0.284 -31.390 -14.138 1.00 45.59 372 ILE A O 1
ATOM 2956 N N . SER A 1 373 ? 0.587 -29.285 -13.469 1.00 53.00 373 SER A N 1
ATOM 2957 C CA . SER A 1 373 ? 0.677 -29.557 -12.029 1.00 53.00 373 SER A CA 1
ATOM 2958 C C . SER A 1 373 ? -0.107 -28.522 -11.216 1.00 53.00 373 SER A C 1
ATOM 2960 O O . SER A 1 373 ? -0.127 -27.348 -11.574 1.00 53.00 373 SER A O 1
ATOM 2962 N N . GLY A 1 374 ? -0.726 -28.929 -10.103 1.00 54.59 374 GLY A N 1
ATOM 2963 C CA . GLY A 1 374 ? -1.364 -27.989 -9.170 1.00 54.59 374 GLY A CA 1
ATOM 2964 C C . GLY A 1 374 ? -0.394 -26.904 -8.665 1.00 54.59 374 GLY A C 1
ATOM 2965 O O . GLY A 1 374 ? 0.823 -27.067 -8.795 1.00 54.59 374 GLY A O 1
ATOM 2966 N N . PRO A 1 375 ? -0.907 -25.793 -8.104 1.00 61.78 375 PRO A N 1
ATOM 2967 C CA . PRO A 1 375 ? -0.061 -24.712 -7.612 1.00 61.78 375 PRO A CA 1
ATOM 2968 C C . PRO A 1 375 ? 0.871 -25.250 -6.529 1.00 61.78 375 PRO A C 1
ATOM 2970 O O . PRO A 1 375 ? 0.435 -25.967 -5.625 1.00 61.78 375 PRO A O 1
ATOM 2973 N N . VAL A 1 376 ? 2.151 -24.901 -6.615 1.00 63.69 376 VAL A N 1
ATOM 2974 C CA . VAL A 1 376 ? 3.139 -25.322 -5.624 1.00 63.69 376 VAL A CA 1
ATOM 2975 C C . VAL A 1 376 ? 3.077 -24.352 -4.452 1.00 63.69 376 VAL A C 1
ATOM 2977 O O . VAL A 1 376 ? 3.086 -23.131 -4.627 1.00 63.69 376 VAL A O 1
ATOM 2980 N N . LEU A 1 377 ? 2.989 -24.901 -3.243 1.00 60.72 377 LEU A N 1
ATOM 2981 C CA . LEU A 1 377 ? 3.021 -24.125 -2.012 1.00 60.72 377 LEU A CA 1
ATOM 2982 C C . LEU A 1 377 ? 4.487 -23.874 -1.638 1.00 60.72 377 LEU A C 1
ATOM 2984 O O . LEU A 1 377 ? 5.253 -24.819 -1.468 1.00 60.72 377 LEU A O 1
ATOM 2988 N N . GLY A 1 378 ? 4.883 -22.607 -1.531 1.00 55.75 378 GLY A N 1
ATOM 2989 C CA . GLY A 1 378 ? 6.163 -22.218 -0.933 1.00 55.75 378 GLY A CA 1
ATOM 2990 C C . GLY A 1 378 ? 7.464 -22.457 -1.718 1.00 55.75 378 GLY A C 1
ATOM 2991 O O . GLY A 1 378 ? 8.520 -22.163 -1.162 1.00 55.75 378 GLY A O 1
ATOM 2992 N N . HIS A 1 379 ? 7.438 -22.935 -2.969 1.00 52.19 379 HIS A N 1
ATOM 2993 C CA . HIS A 1 379 ? 8.661 -23.279 -3.719 1.00 52.19 379 HIS A CA 1
ATOM 2994 C C . HIS A 1 379 ? 8.624 -22.887 -5.207 1.00 52.19 379 HIS A C 1
ATOM 2996 O O . HIS A 1 379 ? 8.533 -23.744 -6.083 1.00 52.19 379 HIS A O 1
ATOM 3002 N N . SER A 1 380 ? 8.754 -21.593 -5.504 1.00 57.84 380 SER A N 1
ATOM 3003 C CA . SER A 1 380 ? 9.429 -21.182 -6.745 1.00 57.84 380 SER A CA 1
ATOM 3004 C C . SER A 1 380 ? 10.928 -21.102 -6.475 1.00 57.84 380 SER A C 1
ATOM 3006 O O . SER A 1 380 ? 11.324 -20.583 -5.427 1.00 57.84 380 SER A O 1
ATOM 3008 N N . ASP A 1 381 ? 11.759 -21.593 -7.396 1.00 63.50 381 ASP A N 1
ATOM 3009 C CA . ASP A 1 381 ? 13.205 -21.398 -7.282 1.00 63.50 381 ASP A CA 1
ATOM 3010 C C . ASP A 1 381 ? 13.521 -19.895 -7.224 1.00 63.50 381 ASP A C 1
ATOM 3012 O O . ASP A 1 381 ? 12.814 -19.064 -7.802 1.00 63.50 381 ASP A O 1
ATOM 3016 N N . LYS A 1 382 ? 14.587 -19.524 -6.503 1.00 66.81 382 LYS A N 1
ATOM 3017 C CA . LYS A 1 382 ? 14.933 -18.117 -6.210 1.00 66.81 382 LYS A CA 1
ATOM 3018 C C . LYS A 1 382 ? 14.989 -17.212 -7.440 1.00 66.81 382 LYS A C 1
ATOM 3020 O O . LYS A 1 382 ? 14.693 -16.024 -7.311 1.00 66.81 382 LYS A O 1
ATOM 3025 N N . ASN A 1 383 ? 15.322 -17.787 -8.591 1.00 75.50 383 ASN A N 1
ATOM 3026 C CA . ASN A 1 383 ? 15.541 -17.083 -9.848 1.00 75.50 383 ASN A CA 1
ATOM 3027 C C . ASN A 1 383 ? 14.463 -17.390 -10.902 1.00 75.50 383 ASN A C 1
ATOM 3029 O O . ASN A 1 383 ? 14.605 -17.004 -12.053 1.00 75.50 383 ASN A O 1
ATOM 3033 N N . GLU A 1 384 ? 13.379 -18.081 -10.540 1.00 85.31 384 GLU A N 1
ATOM 3034 C CA . GLU A 1 384 ? 12.311 -18.402 -11.487 1.00 85.31 384 GLU A CA 1
ATOM 3035 C C . GLU A 1 384 ? 11.209 -17.340 -11.501 1.00 85.31 384 GLU A C 1
ATOM 3037 O O . GLU A 1 384 ? 10.785 -16.825 -10.460 1.00 85.31 384 GLU A O 1
ATOM 3042 N N . VAL A 1 385 ? 10.697 -17.061 -12.701 1.00 90.06 385 VAL A N 1
ATOM 3043 C CA . VAL A 1 385 ? 9.471 -16.286 -12.894 1.00 90.06 385 VAL A CA 1
ATOM 3044 C C . VAL A 1 385 ? 8.263 -17.172 -12.588 1.00 90.06 385 VAL A C 1
ATOM 3046 O O . VAL A 1 385 ? 8.179 -18.317 -13.043 1.00 90.06 385 VAL A O 1
ATOM 3049 N N . CYS A 1 386 ? 7.311 -16.649 -11.819 1.00 89.56 386 CYS A N 1
ATOM 3050 C CA . CYS A 1 386 ? 6.145 -17.405 -11.378 1.00 89.56 386 CYS A CA 1
ATOM 3051 C C . CYS A 1 386 ? 4.829 -16.641 -11.581 1.00 89.56 386 CYS A C 1
ATOM 3053 O O . CYS A 1 386 ? 4.780 -15.411 -11.599 1.00 89.56 386 CYS A O 1
ATOM 3055 N N . LEU A 1 387 ? 3.740 -17.392 -11.735 1.00 89.31 387 LEU A N 1
ATOM 3056 C CA . LEU A 1 387 ? 2.373 -16.885 -11.757 1.00 89.31 387 LEU A CA 1
ATOM 3057 C C . LEU A 1 387 ? 1.724 -17.150 -10.395 1.00 89.31 387 LEU A C 1
ATOM 3059 O O . LEU A 1 387 ? 1.357 -18.296 -10.115 1.00 89.31 387 LEU A O 1
ATOM 3063 N N . PRO A 1 388 ? 1.607 -16.136 -9.528 1.00 89.81 388 PRO A N 1
ATOM 3064 C CA . PRO A 1 388 ? 1.006 -16.301 -8.213 1.00 89.81 388 PRO A CA 1
ATOM 3065 C C . PRO A 1 388 ? -0.514 -16.509 -8.287 1.00 89.81 388 PRO A C 1
ATOM 3067 O O . PRO A 1 388 ? -1.194 -15.989 -9.172 1.00 89.81 388 PRO A O 1
ATOM 3070 N N . VAL A 1 389 ? -1.061 -17.239 -7.314 1.00 89.75 389 VAL A N 1
ATOM 3071 C CA . VAL A 1 389 ? -2.502 -17.261 -7.026 1.00 89.75 389 VAL A CA 1
ATOM 3072 C C . VAL A 1 389 ? -2.818 -16.031 -6.178 1.00 89.75 389 VAL A C 1
ATOM 3074 O O . VAL A 1 389 ? -2.533 -16.018 -4.981 1.00 89.75 389 VAL A O 1
ATOM 3077 N N . LEU A 1 390 ? -3.359 -14.990 -6.812 1.00 91.00 390 LEU A N 1
ATOM 3078 C CA . LEU A 1 390 ? -3.657 -13.712 -6.165 1.00 91.00 390 LEU A CA 1
ATOM 3079 C C . LEU A 1 390 ? -5.129 -13.608 -5.754 1.00 91.00 390 LEU A C 1
ATOM 3081 O O . LEU A 1 390 ? -6.025 -14.023 -6.486 1.00 91.00 390 LEU A O 1
ATOM 3085 N N . TYR A 1 391 ? -5.355 -13.002 -4.594 1.00 91.00 391 TYR A N 1
ATOM 3086 C CA . TYR A 1 391 ? -6.643 -12.516 -4.119 1.00 91.00 391 TYR A CA 1
ATOM 3087 C C . TYR A 1 391 ? -6.818 -11.032 -4.459 1.00 91.00 391 TYR A C 1
ATOM 3089 O O . TYR A 1 391 ? -5.858 -10.322 -4.766 1.00 91.00 391 TYR A O 1
ATOM 3097 N N . ASP A 1 392 ? -8.065 -10.567 -4.411 1.00 86.00 392 ASP A N 1
ATOM 3098 C CA . ASP A 1 392 ? -8.423 -9.200 -4.782 1.00 86.00 392 ASP A CA 1
ATOM 3099 C C . ASP A 1 392 ? -7.842 -8.168 -3.798 1.00 86.00 392 ASP A C 1
ATOM 3101 O O . ASP A 1 392 ? -8.245 -8.083 -2.634 1.00 86.00 392 ASP A O 1
ATOM 3105 N N . ALA A 1 393 ? -6.875 -7.387 -4.283 1.00 91.62 393 ALA A N 1
ATOM 3106 C CA . ALA A 1 393 ? -6.234 -6.290 -3.572 1.00 91.62 393 ALA A CA 1
ATOM 3107 C C . ALA A 1 393 ? -5.631 -5.280 -4.562 1.00 91.62 393 ALA A C 1
ATOM 3109 O O . ALA A 1 393 ? -5.194 -5.645 -5.654 1.00 91.62 393 ALA A O 1
ATOM 3110 N N . ARG A 1 394 ? -5.539 -4.002 -4.167 1.00 90.00 394 ARG A N 1
ATOM 3111 C CA . ARG A 1 394 ? -4.912 -2.937 -4.978 1.00 90.00 394 ARG A CA 1
ATOM 3112 C C . ARG A 1 394 ? -3.425 -3.157 -5.186 1.00 90.00 394 ARG A C 1
ATOM 3114 O O . ARG A 1 394 ? -2.893 -2.786 -6.226 1.00 90.00 394 ARG A O 1
ATOM 3121 N N . SER A 1 395 ? -2.764 -3.709 -4.176 1.00 91.25 395 SER A N 1
ATOM 3122 C CA . SER A 1 395 ? -1.352 -4.050 -4.221 1.00 91.25 395 SER A CA 1
ATOM 3123 C C . SER A 1 395 ? -1.134 -5.449 -3.665 1.00 91.25 395 SER A C 1
ATOM 3125 O O . SER A 1 395 ? -1.565 -5.780 -2.561 1.00 91.25 395 SER A O 1
ATOM 3127 N N . ASN A 1 396 ? -0.467 -6.281 -4.459 1.00 94.94 396 ASN A N 1
ATOM 3128 C CA . ASN A 1 396 ? -0.126 -7.653 -4.117 1.00 94.94 396 ASN A CA 1
ATOM 3129 C C . ASN A 1 396 ? 1.379 -7.728 -3.863 1.00 94.94 396 ASN A C 1
ATOM 3131 O O . ASN A 1 396 ? 2.157 -7.365 -4.740 1.00 94.94 396 ASN A O 1
ATOM 3135 N N . HIS A 1 397 ? 1.791 -8.173 -2.679 1.00 94.75 397 HIS A N 1
ATOM 3136 C CA . HIS A 1 397 ? 3.186 -8.177 -2.237 1.00 94.75 397 HIS A CA 1
ATOM 3137 C C . HIS A 1 397 ? 3.720 -9.600 -2.083 1.00 94.75 397 HIS A C 1
ATOM 3139 O O . HIS A 1 397 ? 3.168 -10.411 -1.342 1.00 94.75 397 HIS A O 1
ATOM 3145 N N . TRP A 1 398 ? 4.837 -9.882 -2.743 1.00 94.19 398 TRP A N 1
ATOM 3146 C CA . TRP A 1 398 ? 5.499 -11.180 -2.756 1.00 94.19 398 TRP A CA 1
ATOM 3147 C C . TRP A 1 398 ? 6.911 -11.066 -2.161 1.00 94.19 398 TRP A C 1
ATOM 3149 O O . TRP A 1 398 ? 7.870 -10.763 -2.876 1.00 94.19 398 TRP A O 1
ATOM 3159 N N . PRO A 1 399 ? 7.064 -11.235 -0.837 1.00 90.50 399 PRO A N 1
ATOM 3160 C CA . PRO A 1 399 ? 8.369 -11.197 -0.177 1.00 90.50 399 PRO A CA 1
ATOM 3161 C C . PRO A 1 399 ? 9.163 -12.508 -0.289 1.00 90.50 399 PRO A C 1
ATOM 3163 O O . PRO A 1 399 ? 10.370 -12.499 -0.065 1.00 90.50 399 PRO A O 1
ATOM 3166 N N . GLY A 1 400 ? 8.507 -13.630 -0.610 1.00 85.62 400 GLY A N 1
ATOM 3167 C CA . GLY A 1 400 ? 9.146 -14.944 -0.752 1.00 85.62 400 GLY A CA 1
ATOM 3168 C C . GLY A 1 400 ? 10.032 -15.066 -1.996 1.00 85.62 400 GLY A C 1
ATOM 3169 O O . GLY A 1 400 ? 10.198 -14.106 -2.741 1.00 85.62 400 GLY A O 1
ATOM 3170 N N . ASP A 1 401 ? 10.599 -16.249 -2.230 1.00 87.19 401 ASP A N 1
ATOM 3171 C CA . ASP A 1 401 ? 11.459 -16.560 -3.387 1.00 87.19 401 ASP A CA 1
ATOM 3172 C C . ASP A 1 401 ? 10.718 -16.474 -4.740 1.00 87.19 401 ASP A C 1
ATOM 3174 O O . ASP A 1 401 ? 9.491 -16.472 -4.777 1.00 87.19 401 ASP A O 1
ATOM 3178 N N . GLY A 1 402 ? 11.454 -16.382 -5.855 1.00 89.62 402 GLY A N 1
ATOM 3179 C CA . GLY A 1 402 ? 10.905 -16.234 -7.215 1.00 89.62 402 GLY A CA 1
ATOM 3180 C C . GLY A 1 402 ? 10.440 -14.814 -7.565 1.00 89.62 402 GLY A C 1
ATOM 3181 O O . GLY A 1 402 ? 10.420 -13.922 -6.711 1.00 89.62 402 GLY A O 1
ATOM 3182 N N . TYR A 1 403 ? 10.085 -14.590 -8.830 1.00 93.19 403 TYR A N 1
ATOM 3183 C CA . TYR A 1 403 ? 9.688 -13.285 -9.368 1.00 93.19 403 TYR A CA 1
ATOM 3184 C C . TYR A 1 403 ? 8.262 -13.344 -9.935 1.00 93.19 403 TYR A C 1
ATOM 3186 O O . TYR A 1 403 ? 8.046 -13.957 -10.980 1.00 93.19 403 TYR A O 1
ATOM 3194 N N . PRO A 1 404 ? 7.269 -12.748 -9.253 1.00 93.19 404 PRO A N 1
ATOM 3195 C CA . PRO A 1 404 ? 5.872 -12.902 -9.638 1.00 93.19 404 PRO A CA 1
ATOM 3196 C C . PRO A 1 404 ? 5.458 -11.995 -10.803 1.00 93.19 404 PRO A C 1
ATOM 3198 O O . PRO A 1 404 ? 5.776 -10.806 -10.835 1.00 93.19 404 PRO A O 1
ATOM 3201 N N . VAL A 1 405 ? 4.620 -12.519 -11.695 1.00 91.50 405 VAL A N 1
ATOM 3202 C CA . VAL A 1 405 ? 3.789 -11.687 -12.577 1.00 91.50 405 VAL A CA 1
ATOM 3203 C C . VAL A 1 405 ? 2.667 -11.034 -11.762 1.00 91.50 405 VAL A C 1
ATOM 3205 O O . VAL A 1 405 ? 2.066 -11.669 -10.900 1.00 91.50 405 VAL A O 1
ATOM 3208 N N . ASP A 1 406 ? 2.386 -9.756 -12.037 1.00 90.25 406 ASP A N 1
ATOM 3209 C CA . ASP A 1 406 ? 1.306 -8.951 -11.427 1.00 90.25 406 ASP A CA 1
ATOM 3210 C C . ASP A 1 406 ? 1.328 -8.767 -9.903 1.00 90.25 406 ASP A C 1
ATOM 3212 O O . ASP A 1 406 ? 0.401 -8.192 -9.330 1.00 90.25 406 ASP A O 1
ATOM 3216 N N . ALA A 1 407 ? 2.421 -9.142 -9.245 1.00 93.75 407 ALA A N 1
ATOM 3217 C CA . ALA A 1 407 ? 2.685 -8.764 -7.866 1.00 93.75 407 ALA A CA 1
ATOM 3218 C C . ALA A 1 407 ? 4.010 -8.001 -7.750 1.00 93.75 407 ALA A C 1
ATOM 3220 O O . ALA A 1 407 ? 4.876 -8.037 -8.622 1.00 93.75 407 ALA A O 1
ATOM 3221 N N . ILE A 1 408 ? 4.149 -7.269 -6.654 1.00 94.75 408 ILE A N 1
ATOM 3222 C CA . ILE A 1 408 ? 5.362 -6.560 -6.274 1.00 94.75 408 ILE A CA 1
ATOM 3223 C C . ILE A 1 408 ? 6.336 -7.570 -5.678 1.00 94.75 408 ILE A C 1
ATOM 3225 O O . ILE A 1 408 ? 6.003 -8.238 -4.695 1.00 94.75 408 ILE A O 1
ATOM 3229 N N . LYS A 1 409 ? 7.568 -7.627 -6.189 1.00 94.88 409 LYS A N 1
ATOM 3230 C CA . LYS A 1 409 ? 8.664 -8.297 -5.481 1.00 94.88 409 LYS A CA 1
ATOM 3231 C C . LYS A 1 409 ? 9.108 -7.417 -4.312 1.00 94.88 409 LYS A C 1
ATOM 3233 O O . LYS A 1 409 ? 9.938 -6.517 -4.455 1.00 94.88 409 LYS A O 1
ATOM 3238 N N . SER A 1 410 ? 8.504 -7.655 -3.155 1.00 90.31 410 SER A N 1
ATOM 3239 C CA . SER A 1 410 ? 8.762 -6.919 -1.913 1.00 90.31 410 SER A CA 1
ATOM 3240 C C . SER A 1 410 ? 9.858 -7.584 -1.071 1.00 90.31 410 SER A C 1
ATOM 3242 O O . SER A 1 410 ? 10.374 -8.635 -1.439 1.00 90.31 410 SER A O 1
ATOM 3244 N N . GLY A 1 411 ? 10.218 -6.990 0.072 1.00 79.19 411 GLY A N 1
ATOM 3245 C CA . GLY A 1 411 ? 11.137 -7.615 1.038 1.00 79.19 411 GLY A CA 1
ATOM 3246 C C . GLY A 1 411 ? 12.582 -7.766 0.545 1.00 79.19 411 GLY A C 1
ATOM 3247 O O . GLY A 1 411 ? 13.337 -8.560 1.096 1.00 79.19 411 GLY A O 1
ATOM 3248 N N . LEU A 1 412 ? 12.967 -7.031 -0.505 1.00 76.38 412 LEU A N 1
ATOM 3249 C CA . LEU A 1 412 ? 14.287 -7.135 -1.128 1.00 76.38 412 LEU A CA 1
ATOM 3250 C C . LEU A 1 412 ? 15.393 -6.420 -0.348 1.00 76.38 412 LEU A C 1
ATOM 3252 O 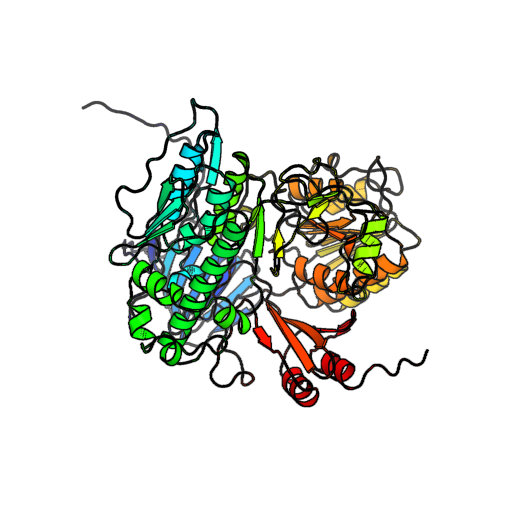O . LEU A 1 412 ? 16.504 -6.927 -0.316 1.00 76.38 412 LEU A O 1
ATOM 3256 N N . SER A 1 413 ? 15.138 -5.258 0.255 1.00 62.16 413 SER A N 1
ATOM 3257 C CA . SER A 1 413 ? 16.185 -4.461 0.907 1.00 62.16 413 SER A CA 1
ATOM 3258 C C . SER A 1 413 ? 16.809 -5.208 2.098 1.00 62.16 413 SER A C 1
ATOM 3260 O O . SER A 1 413 ? 16.112 -5.523 3.064 1.00 62.16 413 SER A O 1
ATOM 3262 N N . SER A 1 414 ? 18.123 -5.472 2.035 1.00 42.84 414 SER A N 1
ATOM 3263 C CA . SER A 1 414 ? 18.898 -6.173 3.076 1.00 42.84 414 SER A CA 1
ATOM 3264 C C . SER A 1 414 ? 19.233 -5.308 4.289 1.00 42.84 414 SER A C 1
ATOM 3266 O O . SER A 1 414 ? 19.675 -5.843 5.304 1.00 42.84 414 SER A O 1
ATOM 3268 N N . SER A 1 415 ? 18.987 -3.993 4.233 1.00 38.41 415 SER A N 1
ATOM 3269 C CA . SER A 1 415 ? 18.740 -3.221 5.449 1.00 38.41 415 SER A CA 1
ATOM 3270 C C . SER A 1 415 ? 17.443 -3.764 6.049 1.00 38.41 415 SER A C 1
ATOM 3272 O O . SER A 1 415 ? 16.347 -3.359 5.674 1.00 38.41 415 SER A O 1
ATOM 3274 N N . GLU A 1 416 ? 17.590 -4.794 6.884 1.00 37.75 416 GLU A N 1
ATOM 3275 C CA . GLU A 1 416 ? 16.538 -5.559 7.554 1.00 37.75 416 GLU A CA 1
ATOM 3276 C C . GLU A 1 416 ? 15.253 -4.757 7.710 1.00 37.75 416 GLU A C 1
ATOM 3278 O O . GLU A 1 416 ? 15.179 -3.905 8.600 1.00 37.75 416 GLU A O 1
ATOM 3283 N N . TYR A 1 417 ? 14.286 -4.992 6.810 1.00 41.28 417 TYR A N 1
ATOM 3284 C CA . TYR A 1 417 ? 12.921 -4.466 6.902 1.00 41.28 417 TYR A CA 1
ATOM 3285 C C . TYR A 1 417 ? 12.903 -3.022 7.437 1.00 41.28 417 TYR A C 1
ATOM 3287 O O . TYR A 1 417 ? 12.211 -2.673 8.397 1.00 41.28 417 TYR A O 1
ATOM 3295 N N . SER A 1 418 ? 13.796 -2.197 6.880 1.00 37.16 418 SER A N 1
ATOM 3296 C CA . SER A 1 418 ? 14.102 -0.898 7.441 1.00 37.16 418 SER A CA 1
ATOM 3297 C C . SER A 1 418 ? 12.960 0.043 7.079 1.00 37.16 418 SER A C 1
ATOM 3299 O O . SER A 1 418 ? 12.943 0.702 6.043 1.00 37.16 418 SER A O 1
ATOM 3301 N N . GLU A 1 419 ? 12.043 0.205 8.027 1.00 41.94 419 GLU A N 1
ATOM 3302 C CA . GLU A 1 419 ? 11.272 1.437 8.194 1.00 41.94 419 GLU A CA 1
ATOM 3303 C C . GLU A 1 419 ? 12.178 2.686 8.223 1.00 41.94 419 GLU A C 1
ATOM 3305 O O . GLU A 1 419 ? 11.674 3.800 8.223 1.00 41.94 419 GLU A O 1
ATOM 3310 N N . SER A 1 420 ? 13.512 2.548 8.254 1.00 34.50 420 SER A N 1
ATOM 3311 C CA . SER A 1 420 ? 14.437 3.645 7.971 1.00 34.50 420 SER A CA 1
ATOM 3312 C C . SER A 1 420 ? 14.487 4.086 6.493 1.00 34.50 420 SER A C 1
ATOM 3314 O O . SER A 1 420 ? 15.050 5.141 6.201 1.00 34.50 420 SER A O 1
ATOM 3316 N N . ASN A 1 421 ? 13.808 3.405 5.563 1.00 36.38 421 ASN A N 1
ATOM 3317 C CA . ASN A 1 421 ? 13.506 3.991 4.249 1.00 36.38 421 ASN A CA 1
ATOM 3318 C C . ASN A 1 421 ? 12.350 5.009 4.317 1.00 36.38 421 ASN A C 1
ATOM 3320 O O . ASN A 1 421 ? 12.290 5.906 3.479 1.00 36.38 421 ASN A O 1
ATOM 3324 N N . TYR A 1 422 ? 11.517 4.994 5.372 1.00 39.47 422 TYR A N 1
ATOM 3325 C CA . TYR A 1 422 ? 10.662 6.150 5.682 1.00 39.47 422 TYR A CA 1
ATOM 3326 C C . TYR A 1 422 ? 11.478 7.359 6.171 1.00 39.47 422 TYR A C 1
ATOM 3328 O O . TYR A 1 422 ? 10.959 8.475 6.149 1.00 39.47 422 TYR A O 1
ATOM 3336 N N . THR A 1 423 ? 12.744 7.170 6.583 1.00 38.53 423 THR A N 1
ATOM 3337 C CA . THR A 1 423 ? 13.592 8.254 7.111 1.00 38.53 423 THR A CA 1
ATOM 3338 C C . THR A 1 423 ? 14.448 9.005 6.093 1.00 38.53 423 THR A C 1
ATOM 3340 O O . THR A 1 423 ? 15.104 9.968 6.481 1.00 38.53 423 THR A O 1
ATOM 3343 N N . ARG A 1 424 ? 14.440 8.640 4.803 1.00 45.19 424 ARG A N 1
ATOM 3344 C CA . ARG A 1 424 ? 15.087 9.448 3.752 1.00 45.19 424 ARG A CA 1
ATOM 3345 C C . ARG A 1 424 ? 14.355 9.350 2.411 1.00 45.19 424 ARG A C 1
ATOM 3347 O O . ARG A 1 424 ? 14.815 8.635 1.522 1.00 45.19 424 ARG A O 1
ATOM 3354 N N . PRO A 1 425 ? 13.290 10.131 2.174 1.00 45.66 425 PRO A N 1
ATOM 3355 C CA . PRO A 1 425 ? 13.002 10.546 0.820 1.00 45.66 425 PRO A CA 1
ATOM 3356 C C . PRO A 1 425 ? 14.141 11.481 0.404 1.00 45.66 425 PRO A C 1
ATOM 3358 O O . PRO A 1 425 ? 14.085 12.689 0.607 1.00 45.66 425 PRO A O 1
ATOM 3361 N N . LYS A 1 426 ? 15.191 10.931 -0.214 1.00 50.38 426 LYS A N 1
ATOM 3362 C CA . LYS A 1 426 ? 16.050 11.716 -1.105 1.00 50.38 426 LYS A CA 1
ATOM 3363 C C . LYS A 1 426 ? 15.225 12.019 -2.347 1.00 50.38 426 LYS A C 1
ATOM 3365 O O . LYS A 1 426 ? 15.504 11.507 -3.423 1.00 50.38 426 LYS A O 1
ATOM 3370 N N . ARG A 1 427 ? 14.149 12.792 -2.215 1.00 56.69 427 ARG A N 1
ATOM 3371 C CA . ARG A 1 427 ? 13.326 13.134 -3.362 1.00 56.69 427 ARG A CA 1
ATOM 3372 C C . ARG A 1 427 ? 14.072 14.182 -4.175 1.00 56.69 427 ARG A C 1
ATOM 3374 O O . ARG A 1 427 ? 13.834 15.378 -4.084 1.00 56.69 427 ARG A O 1
ATOM 3381 N N . LYS A 1 428 ? 15.034 13.711 -4.958 1.00 70.25 428 LYS A N 1
ATOM 3382 C CA . LYS A 1 428 ? 15.855 14.565 -5.800 1.00 70.25 428 LYS A CA 1
ATOM 3383 C C . LYS A 1 428 ? 15.023 14.847 -7.044 1.00 70.25 428 LYS A C 1
ATOM 3385 O O . LYS A 1 428 ? 14.646 13.920 -7.757 1.00 70.25 428 LYS A O 1
ATOM 3390 N N . ARG A 1 429 ? 14.698 16.117 -7.298 1.00 81.94 429 ARG A N 1
ATOM 3391 C CA . ARG A 1 429 ? 13.906 16.584 -8.458 1.00 81.94 429 ARG A CA 1
ATOM 3392 C C . ARG A 1 429 ? 14.710 16.517 -9.764 1.00 81.94 429 ARG A C 1
ATOM 3394 O O . ARG A 1 429 ? 14.772 17.468 -10.538 1.00 81.94 429 ARG A O 1
ATOM 3401 N N . ARG A 1 430 ? 15.391 15.390 -9.963 1.00 89.62 430 ARG A N 1
ATOM 3402 C CA . ARG A 1 430 ? 16.295 15.099 -11.067 1.00 89.62 430 ARG A CA 1
ATOM 3403 C C . ARG A 1 430 ? 15.948 13.737 -11.648 1.00 89.62 430 ARG A C 1
ATOM 3405 O O . ARG A 1 430 ? 15.809 12.770 -10.893 1.00 89.62 430 ARG A O 1
ATOM 3412 N N . VAL A 1 431 ? 15.863 13.667 -12.966 1.00 94.94 431 VAL A N 1
ATOM 3413 C CA . VAL A 1 431 ? 15.679 12.434 -13.732 1.00 94.94 431 VAL A CA 1
ATOM 3414 C C . VAL A 1 431 ? 16.893 12.251 -14.630 1.00 94.94 431 VAL A C 1
ATOM 3416 O O . VAL A 1 431 ? 17.285 13.198 -15.304 1.00 94.94 431 VAL A O 1
ATOM 3419 N N . ALA A 1 432 ? 17.480 11.058 -14.636 1.00 96.56 432 ALA A N 1
ATOM 3420 C CA . ALA A 1 432 ? 18.481 10.684 -15.629 1.00 96.56 432 ALA A CA 1
ATOM 3421 C C . ALA A 1 432 ? 17.862 9.731 -16.648 1.00 96.56 432 ALA A C 1
ATOM 3423 O O . ALA A 1 432 ? 17.119 8.824 -16.265 1.00 96.56 432 ALA A O 1
ATOM 3424 N N . ILE A 1 433 ? 18.178 9.921 -17.924 1.00 97.19 433 ILE A N 1
ATOM 3425 C CA . ILE A 1 433 ? 17.787 9.024 -19.010 1.00 97.19 433 ILE A CA 1
ATOM 3426 C C . ILE A 1 433 ? 19.063 8.564 -19.703 1.00 97.19 433 ILE A C 1
ATOM 3428 O O . ILE A 1 433 ? 19.778 9.375 -20.284 1.00 97.19 433 ILE A O 1
ATOM 3432 N N . ILE A 1 434 ? 19.337 7.266 -19.649 1.00 97.00 434 ILE A N 1
ATOM 3433 C CA . ILE A 1 434 ? 20.414 6.612 -20.387 1.00 97.00 434 ILE A CA 1
ATOM 3434 C C . ILE A 1 434 ? 19.785 5.866 -21.562 1.00 97.00 434 ILE A C 1
ATOM 3436 O O . ILE A 1 434 ? 18.930 5.001 -21.359 1.00 97.00 434 ILE A O 1
ATOM 3440 N N . CYS A 1 435 ? 20.208 6.186 -22.783 1.00 96.00 435 CYS A N 1
ATOM 3441 C CA . CYS A 1 435 ? 19.772 5.511 -24.002 1.00 96.00 435 CYS A CA 1
ATOM 3442 C C . CYS A 1 435 ? 20.980 4.911 -24.737 1.00 96.00 435 CYS A C 1
ATOM 3444 O O . CYS A 1 435 ? 21.724 5.601 -25.442 1.00 96.00 435 CYS A O 1
ATOM 3446 N N . ASN A 1 436 ? 21.150 3.600 -24.563 1.00 94.69 436 ASN A N 1
ATOM 3447 C CA . ASN A 1 436 ? 22.193 2.784 -25.185 1.00 94.69 436 ASN A CA 1
ATOM 3448 C C . ASN A 1 436 ? 21.660 1.905 -26.329 1.00 94.69 436 ASN A C 1
ATOM 3450 O O . ASN A 1 436 ? 22.432 1.166 -26.937 1.00 94.69 436 ASN A O 1
ATOM 3454 N N . ASP A 1 437 ? 20.365 1.992 -26.651 1.00 90.25 437 ASP A N 1
ATOM 3455 C CA . ASP A 1 437 ? 19.785 1.368 -27.843 1.00 90.25 437 ASP A CA 1
ATOM 3456 C C . ASP A 1 437 ? 19.414 2.427 -28.894 1.00 90.25 437 ASP A C 1
ATOM 3458 O O . ASP A 1 437 ? 18.510 3.241 -28.705 1.00 90.25 437 ASP A O 1
ATOM 3462 N N . GLU A 1 438 ? 20.114 2.404 -30.031 1.00 83.56 438 GLU A N 1
ATOM 3463 C CA . GLU A 1 438 ? 19.885 3.304 -31.168 1.00 83.56 438 GLU A CA 1
ATOM 3464 C C . GLU A 1 438 ? 18.460 3.204 -31.742 1.00 83.56 438 GLU A C 1
ATOM 3466 O O . GLU A 1 438 ? 17.944 4.208 -32.236 1.00 83.56 438 GLU A O 1
ATOM 3471 N N . PHE A 1 439 ? 17.807 2.039 -31.647 1.00 82.88 439 PHE A N 1
ATOM 3472 C CA . PHE A 1 439 ? 16.440 1.834 -32.140 1.00 82.88 439 PHE A CA 1
ATOM 3473 C C . PHE A 1 439 ? 15.377 2.472 -31.240 1.00 82.88 439 PHE A C 1
ATOM 3475 O O . PHE A 1 439 ? 14.235 2.619 -31.660 1.00 82.88 439 PHE A O 1
ATOM 3482 N N . MET A 1 440 ? 15.744 2.876 -30.022 1.00 84.38 440 MET A N 1
ATOM 3483 C CA . MET A 1 440 ? 14.832 3.458 -29.034 1.00 84.38 440 MET A CA 1
ATOM 3484 C C . MET A 1 440 ? 15.031 4.970 -28.862 1.00 84.38 440 MET A C 1
ATOM 3486 O O . MET A 1 440 ? 14.595 5.550 -27.869 1.00 84.38 440 MET A O 1
ATOM 3490 N N . LYS A 1 441 ? 15.661 5.646 -29.833 1.00 84.69 441 LYS A N 1
ATOM 3491 C CA . LYS A 1 441 ? 15.819 7.112 -29.819 1.00 84.69 441 LYS A CA 1
ATOM 3492 C C . LYS A 1 441 ? 14.483 7.854 -29.775 1.00 84.69 441 LYS A C 1
ATOM 3494 O O . LYS A 1 441 ? 14.388 8.881 -29.110 1.00 84.69 441 LYS A O 1
ATOM 3499 N N . GLU A 1 442 ? 13.453 7.331 -30.437 1.00 80.81 442 GLU A N 1
ATOM 3500 C CA . GLU A 1 442 ? 12.102 7.912 -30.413 1.00 80.81 442 GLU A CA 1
ATOM 3501 C C . GLU A 1 442 ? 11.495 7.887 -29.002 1.00 80.81 442 GLU A C 1
ATOM 3503 O O . GLU A 1 442 ? 10.879 8.868 -28.584 1.00 80.81 442 GLU A O 1
ATOM 3508 N N . ALA A 1 443 ? 11.793 6.845 -28.213 1.00 81.50 443 ALA A N 1
ATOM 3509 C CA . ALA A 1 443 ? 11.369 6.738 -26.816 1.00 81.50 443 ALA A CA 1
ATOM 3510 C C . ALA A 1 443 ? 11.820 7.944 -25.986 1.00 81.50 443 ALA A C 1
ATOM 3512 O O . ALA A 1 443 ? 11.089 8.421 -25.125 1.00 81.50 443 ALA A O 1
ATOM 3513 N N . VAL A 1 444 ? 13.026 8.461 -26.249 1.00 89.19 444 VAL A N 1
ATOM 3514 C CA . VAL A 1 444 ? 13.574 9.616 -25.527 1.00 89.19 444 VAL A CA 1
ATOM 3515 C C . VAL A 1 444 ? 12.698 10.851 -25.731 1.00 89.19 444 VAL A C 1
ATOM 3517 O O . VAL A 1 444 ? 12.488 11.607 -24.785 1.00 89.19 444 VAL A O 1
ATOM 3520 N N . VAL A 1 445 ? 12.145 11.047 -26.932 1.00 88.56 445 VAL A N 1
ATOM 3521 C CA . VAL A 1 445 ? 11.243 12.172 -27.220 1.00 88.56 445 VAL A CA 1
ATOM 3522 C C . VAL A 1 445 ? 9.935 12.013 -26.446 1.00 88.56 445 VAL A C 1
ATOM 3524 O O . VAL A 1 445 ? 9.534 12.944 -25.744 1.00 88.56 445 VAL A O 1
ATOM 3527 N N . ASP A 1 446 ? 9.321 10.827 -26.497 1.00 88.44 446 ASP A N 1
ATOM 3528 C CA . ASP A 1 446 ? 8.078 10.520 -25.773 1.00 88.44 446 ASP A CA 1
ATOM 3529 C C . ASP A 1 446 ? 8.230 10.608 -24.243 1.00 88.44 446 ASP A C 1
ATOM 3531 O O . ASP A 1 446 ? 7.273 10.938 -23.541 1.00 88.44 446 ASP A O 1
ATOM 3535 N N . ILE A 1 447 ? 9.427 10.344 -23.711 1.00 91.62 447 ILE A N 1
ATOM 3536 C CA . ILE A 1 447 ? 9.751 10.498 -22.286 1.00 91.62 447 ILE A CA 1
ATOM 3537 C C . ILE A 1 447 ? 9.966 11.974 -21.924 1.00 91.62 447 ILE A C 1
ATOM 3539 O O . ILE A 1 447 ? 9.448 12.458 -20.913 1.00 91.62 447 ILE A O 1
ATOM 3543 N N . CYS A 1 448 ? 10.741 12.706 -22.726 1.00 92.12 448 CYS A N 1
ATOM 3544 C CA . CYS A 1 448 ? 11.102 14.093 -22.440 1.00 92.12 448 CYS A CA 1
ATOM 3545 C C . CYS A 1 448 ? 9.915 15.056 -22.591 1.00 92.12 448 CYS A C 1
ATOM 3547 O O . CYS A 1 448 ? 9.830 16.029 -21.840 1.00 92.12 448 CYS A O 1
ATOM 3549 N N . GLU A 1 449 ? 8.979 14.800 -23.510 1.00 92.44 449 GLU A N 1
ATOM 3550 C CA . GLU A 1 449 ? 7.822 15.673 -23.749 1.00 92.44 449 GLU A CA 1
ATOM 3551 C C . GLU A 1 449 ? 6.962 15.921 -22.487 1.00 92.44 449 GLU A C 1
ATOM 3553 O O . GLU A 1 449 ? 6.758 17.089 -22.136 1.00 92.44 449 GLU A O 1
ATOM 3558 N N . PRO A 1 450 ? 6.467 14.904 -21.749 1.00 91.88 450 PRO A N 1
ATOM 3559 C CA . PRO A 1 450 ? 5.719 15.136 -20.515 1.00 91.88 450 PRO A CA 1
ATOM 3560 C C . PRO A 1 450 ? 6.591 15.742 -19.405 1.00 91.88 450 PRO A C 1
ATOM 3562 O O . PRO A 1 450 ? 6.113 16.612 -18.677 1.00 91.88 450 PRO A O 1
ATOM 3565 N N . LEU A 1 451 ? 7.866 15.350 -19.294 1.00 91.44 451 LEU A N 1
ATOM 3566 C CA . LEU A 1 451 ? 8.781 15.881 -18.275 1.00 91.44 451 LEU A CA 1
ATOM 3567 C C . LEU A 1 451 ? 9.101 17.368 -18.478 1.00 91.44 451 LEU A C 1
ATOM 3569 O O . LEU A 1 451 ? 9.209 18.097 -17.495 1.00 91.44 451 LEU A O 1
ATOM 3573 N N . SER A 1 452 ? 9.175 17.840 -19.726 1.00 91.19 452 SER A N 1
ATOM 3574 C CA . SER A 1 452 ? 9.415 19.255 -20.060 1.00 91.19 452 SER A CA 1
ATOM 3575 C C . SER A 1 452 ? 8.336 20.210 -19.531 1.00 91.19 452 SER A C 1
ATOM 3577 O O . SER A 1 452 ? 8.568 21.410 -19.409 1.00 91.19 452 SER A O 1
ATOM 3579 N N . LYS A 1 453 ? 7.156 19.678 -19.186 1.00 89.50 453 LYS A N 1
ATOM 3580 C CA . LYS A 1 453 ? 6.021 20.421 -18.612 1.00 89.50 453 LYS A CA 1
ATOM 3581 C C . LYS A 1 453 ? 6.099 20.512 -17.082 1.00 89.50 453 LYS A C 1
ATOM 3583 O O . LYS A 1 453 ? 5.162 20.990 -16.446 1.00 89.50 453 LYS A O 1
ATOM 3588 N N . THR A 1 454 ? 7.188 20.024 -16.493 1.00 88.69 454 THR A N 1
ATOM 3589 C CA . THR A 1 454 ? 7.464 20.034 -15.054 1.00 88.69 454 THR A CA 1
ATOM 3590 C C . THR A 1 454 ? 8.712 20.868 -14.764 1.00 88.69 454 THR A C 1
ATOM 3592 O O . THR A 1 454 ? 9.440 21.256 -15.670 1.00 88.69 454 THR A O 1
ATOM 3595 N N . ASP A 1 455 ? 8.989 21.125 -13.492 1.00 85.62 455 ASP A N 1
ATOM 3596 C CA . ASP A 1 455 ? 10.212 21.786 -13.021 1.00 85.62 455 ASP A CA 1
ATOM 3597 C C . ASP A 1 455 ? 11.356 20.793 -12.726 1.00 85.62 455 ASP A C 1
ATOM 3599 O O . ASP A 1 455 ? 12.298 21.104 -11.995 1.00 85.62 455 ASP A O 1
ATOM 3603 N N . LEU A 1 456 ? 11.271 19.573 -13.265 1.00 88.19 456 LEU A N 1
ATOM 3604 C CA . LEU A 1 456 ? 12.301 18.556 -13.096 1.00 88.19 456 LEU A CA 1
ATOM 3605 C C . LEU A 1 456 ? 13.525 18.858 -13.953 1.00 88.19 456 LEU A C 1
ATOM 3607 O O . LEU A 1 456 ? 13.420 19.141 -15.145 1.00 88.19 456 LEU A O 1
ATOM 3611 N N . LYS A 1 457 ? 14.711 18.691 -13.364 1.00 90.94 457 LYS A N 1
ATOM 3612 C CA . LYS A 1 457 ? 15.954 18.659 -14.134 1.00 90.94 457 LYS A CA 1
ATOM 3613 C C . LYS A 1 457 ? 16.100 17.286 -14.790 1.00 90.94 457 LYS A C 1
ATOM 3615 O O . LYS A 1 457 ? 16.124 16.275 -14.087 1.00 90.94 457 LYS A O 1
ATOM 3620 N N . VAL A 1 458 ? 16.220 17.255 -16.112 1.00 94.62 458 VAL A N 1
ATOM 3621 C CA . VAL A 1 458 ? 16.422 16.024 -16.884 1.00 94.62 458 VAL A CA 1
ATOM 3622 C C . VAL A 1 458 ? 17.834 16.025 -17.460 1.00 94.62 458 VAL A C 1
ATOM 3624 O O . VAL A 1 458 ? 18.194 16.942 -18.192 1.00 94.62 458 VAL A O 1
ATOM 3627 N N . ASP A 1 459 ? 18.615 15.003 -17.121 1.00 95.56 459 ASP A N 1
ATOM 3628 C CA . ASP A 1 459 ? 19.952 14.763 -17.663 1.00 95.56 459 ASP A CA 1
ATOM 3629 C C . ASP A 1 459 ? 19.864 13.570 -18.643 1.00 95.56 459 ASP A C 1
ATOM 3631 O O . ASP A 1 459 ? 19.356 12.506 -18.286 1.00 95.56 459 ASP A O 1
ATOM 3635 N N . LEU A 1 460 ? 20.302 13.756 -19.894 1.00 95.81 460 LEU A N 1
ATOM 3636 C CA . LEU A 1 460 ? 20.219 12.753 -20.967 1.00 95.81 460 LEU A CA 1
ATOM 3637 C C . LEU A 1 460 ? 21.622 12.294 -21.375 1.00 95.81 460 LEU A C 1
ATOM 3639 O O . LEU A 1 460 ? 22.448 13.117 -21.765 1.00 95.81 460 LEU A O 1
ATOM 3643 N N . LEU A 1 461 ? 21.857 10.983 -21.337 1.00 95.75 461 LEU A N 1
ATOM 3644 C CA . LEU A 1 461 ? 23.091 10.340 -21.773 1.00 95.75 461 LEU A CA 1
ATOM 3645 C C . LEU A 1 461 ? 22.782 9.375 -22.922 1.00 95.75 461 LEU A C 1
ATOM 3647 O O . LEU A 1 461 ? 21.990 8.442 -22.780 1.00 95.75 461 LEU A O 1
ATOM 3651 N N . MET A 1 462 ? 23.416 9.604 -24.069 1.00 94.88 462 MET A N 1
ATOM 3652 C CA . MET A 1 462 ? 23.322 8.739 -25.246 1.00 94.88 462 MET A CA 1
ATOM 3653 C C . MET A 1 462 ? 24.624 7.958 -25.382 1.00 94.88 462 MET A C 1
ATOM 3655 O O . MET A 1 462 ? 25.684 8.577 -25.339 1.00 94.88 462 MET A O 1
ATOM 3659 N N . LYS A 1 463 ? 24.554 6.642 -25.624 1.00 92.81 463 LYS A N 1
ATOM 3660 C CA . LYS A 1 463 ? 25.748 5.779 -25.743 1.00 92.81 463 LYS A CA 1
ATOM 3661 C C . LYS A 1 463 ? 26.686 5.907 -24.533 1.00 92.81 463 LYS A C 1
ATOM 3663 O O . LYS A 1 463 ? 27.886 6.090 -24.703 1.00 92.81 463 LYS A O 1
ATOM 3668 N N . ALA A 1 464 ? 26.112 5.819 -23.338 1.00 96.31 464 ALA A N 1
ATOM 3669 C CA . ALA A 1 464 ? 26.844 5.837 -22.082 1.00 96.31 464 ALA A CA 1
ATOM 3670 C C . ALA A 1 464 ? 27.811 4.647 -21.994 1.00 96.31 464 ALA A C 1
ATOM 3672 O O . ALA A 1 464 ? 27.445 3.506 -22.325 1.00 96.31 464 ALA A O 1
ATOM 3673 N N . ASP A 1 465 ? 29.028 4.922 -21.540 1.00 96.88 465 ASP A N 1
ATOM 3674 C CA . ASP A 1 465 ? 30.024 3.906 -21.215 1.00 96.88 465 ASP A CA 1
ATOM 3675 C C . ASP A 1 465 ? 29.753 3.263 -19.835 1.00 96.88 465 ASP A C 1
ATOM 3677 O O . ASP A 1 465 ? 28.734 3.524 -19.184 1.00 96.88 465 ASP A O 1
ATOM 3681 N N . VAL A 1 466 ? 30.589 2.313 -19.413 1.00 96.62 466 VAL A N 1
ATOM 3682 C CA . VAL A 1 466 ? 30.424 1.631 -18.119 1.00 96.62 466 VAL A CA 1
ATOM 3683 C C . VAL A 1 466 ? 30.491 2.609 -16.942 1.00 96.62 466 VAL A C 1
ATOM 3685 O O . VAL A 1 466 ? 29.739 2.435 -15.975 1.00 96.62 466 VAL A O 1
ATOM 3688 N N . GLU A 1 467 ? 31.360 3.615 -17.005 1.00 96.00 467 GLU A N 1
ATOM 3689 C CA . GLU A 1 467 ? 31.561 4.560 -15.908 1.00 96.00 467 GLU A CA 1
ATOM 3690 C C . GLU A 1 467 ? 30.400 5.554 -15.824 1.00 96.00 467 GLU A C 1
ATOM 3692 O O . GLU A 1 467 ? 29.834 5.732 -14.748 1.00 96.00 467 GLU A O 1
ATOM 3697 N N . ASP A 1 468 ? 29.930 6.068 -16.964 1.00 96.75 468 ASP A N 1
ATOM 3698 C CA . ASP A 1 468 ? 28.734 6.909 -17.071 1.00 96.75 468 ASP A CA 1
ATOM 3699 C C . ASP A 1 468 ? 27.515 6.261 -16.392 1.00 96.75 468 ASP A C 1
ATOM 3701 O O . ASP A 1 468 ? 26.746 6.914 -15.673 1.00 96.75 468 ASP A O 1
ATOM 3705 N N . VAL A 1 469 ? 27.314 4.955 -16.618 1.00 96.06 469 VAL A N 1
ATOM 3706 C CA . VAL A 1 469 ? 26.202 4.204 -16.020 1.00 96.06 469 VAL A CA 1
ATOM 3707 C C . VAL A 1 469 ? 26.373 4.108 -14.504 1.00 96.06 469 VAL A C 1
ATOM 3709 O O . VAL A 1 469 ? 25.422 4.397 -13.769 1.00 96.06 469 VAL A O 1
ATOM 3712 N N . LYS A 1 470 ? 27.564 3.740 -14.016 1.00 95.88 470 LYS A N 1
ATOM 3713 C CA . LYS A 1 470 ? 27.855 3.655 -12.573 1.00 95.88 470 LYS A CA 1
ATOM 3714 C C . LYS A 1 470 ? 27.656 5.002 -11.882 1.00 95.88 470 LYS A C 1
ATOM 3716 O O . LYS A 1 470 ? 26.918 5.080 -10.895 1.00 95.88 470 LYS A O 1
ATOM 3721 N N . ASP A 1 471 ? 28.228 6.058 -12.444 1.00 95.19 471 ASP A N 1
ATOM 3722 C CA . ASP A 1 471 ? 28.143 7.419 -11.923 1.00 95.19 471 ASP A CA 1
ATOM 3723 C C . ASP A 1 471 ? 26.706 7.926 -11.895 1.00 95.19 471 ASP A C 1
ATOM 3725 O O . ASP A 1 471 ? 26.275 8.554 -10.921 1.00 95.19 471 ASP A O 1
ATOM 3729 N N . THR A 1 472 ? 25.914 7.607 -12.919 1.00 96.12 472 THR A N 1
ATOM 3730 C CA . THR A 1 472 ? 24.497 7.976 -12.954 1.00 96.12 472 THR A CA 1
ATOM 3731 C C . THR A 1 472 ? 23.728 7.329 -11.801 1.00 96.12 472 THR A C 1
ATOM 3733 O O . THR A 1 472 ? 23.001 8.022 -11.081 1.00 96.12 472 THR A O 1
ATOM 3736 N N . PHE A 1 473 ? 23.903 6.026 -11.561 1.00 94.06 473 PHE A N 1
ATOM 3737 C CA . PHE A 1 473 ? 23.235 5.344 -10.448 1.00 94.06 473 PHE A CA 1
ATOM 3738 C C . PHE A 1 473 ? 23.753 5.792 -9.069 1.00 94.06 473 PHE A C 1
ATOM 3740 O O . PHE A 1 473 ? 22.972 5.790 -8.111 1.00 94.06 473 PHE A O 1
ATOM 3747 N N . ALA A 1 474 ? 25.003 6.252 -8.960 1.00 92.62 474 ALA A N 1
ATOM 3748 C CA . ALA A 1 474 ? 25.604 6.768 -7.725 1.00 92.62 474 ALA A CA 1
ATOM 3749 C C . ALA A 1 474 ? 25.289 8.254 -7.434 1.00 92.62 474 ALA A C 1
ATOM 3751 O O . ALA A 1 474 ? 25.257 8.669 -6.276 1.00 92.62 474 ALA A O 1
ATOM 3752 N N . SER A 1 475 ? 24.973 9.059 -8.454 1.00 89.69 475 SER A N 1
ATOM 3753 C CA . SER A 1 475 ? 24.665 10.505 -8.345 1.00 89.69 475 SER A CA 1
ATOM 3754 C C . SER A 1 475 ? 23.347 10.816 -7.613 1.00 89.69 475 SER A C 1
ATOM 3756 O O . SER A 1 475 ? 23.007 11.966 -7.307 1.00 89.69 475 SER A O 1
ATOM 3758 N N . GLY A 1 476 ? 22.577 9.766 -7.342 1.00 84.94 476 GLY A N 1
ATOM 3759 C CA . GLY A 1 476 ? 21.297 9.752 -6.662 1.00 84.94 476 GLY A CA 1
ATOM 3760 C C . GLY A 1 476 ? 20.237 10.632 -7.295 1.00 84.94 476 GLY A C 1
ATOM 3761 O O . GLY A 1 476 ? 19.729 11.564 -6.690 1.00 84.94 476 GLY A O 1
ATOM 3762 N N . TYR A 1 477 ? 19.871 10.319 -8.524 1.00 90.88 477 TYR A N 1
ATOM 3763 C CA . TYR A 1 477 ? 18.669 10.861 -9.141 1.00 90.88 477 TYR A CA 1
ATOM 3764 C C . TYR A 1 477 ? 17.401 10.405 -8.401 1.00 90.88 477 TYR A C 1
ATOM 3766 O O . TYR A 1 477 ? 17.384 9.375 -7.720 1.00 90.88 477 TYR A O 1
ATOM 3774 N N . GLY A 1 478 ? 16.313 11.165 -8.543 1.00 88.38 478 GLY A N 1
ATOM 3775 C CA . GLY A 1 478 ? 14.999 10.730 -8.065 1.00 88.38 478 GLY A CA 1
ATOM 3776 C C . GLY A 1 478 ? 14.456 9.564 -8.890 1.00 88.38 478 GLY A C 1
ATOM 3777 O O . GLY A 1 478 ? 13.764 8.702 -8.357 1.00 88.38 478 GLY A O 1
ATOM 3778 N N . LEU A 1 479 ? 14.806 9.519 -10.178 1.00 94.12 479 LEU A N 1
ATOM 3779 C CA . LEU A 1 479 ? 14.486 8.428 -11.092 1.00 94.12 479 LEU A CA 1
ATOM 3780 C C . LEU A 1 479 ? 15.595 8.281 -12.143 1.00 94.12 479 LEU A C 1
ATOM 3782 O O . LEU A 1 479 ? 15.980 9.274 -12.759 1.00 94.12 479 LEU A O 1
ATOM 3786 N N . VAL A 1 480 ? 16.076 7.058 -12.367 1.00 96.56 480 VAL A N 1
ATOM 3787 C CA . VAL A 1 480 ? 16.979 6.720 -13.482 1.00 96.56 480 VAL A CA 1
ATOM 3788 C C . VAL A 1 480 ? 16.251 5.813 -14.469 1.00 96.56 480 VAL A C 1
ATOM 3790 O O . VAL A 1 480 ? 15.799 4.732 -14.098 1.00 96.56 480 VAL A O 1
ATOM 3793 N N . GLN A 1 481 ? 16.153 6.231 -15.726 1.00 97.25 481 GLN A N 1
ATOM 3794 C CA . GLN A 1 481 ? 15.708 5.391 -16.832 1.00 97.25 481 GLN A CA 1
ATOM 3795 C C . GLN A 1 481 ? 16.914 4.840 -17.566 1.00 97.25 481 GLN A C 1
ATOM 3797 O O . GLN A 1 481 ? 17.743 5.606 -18.046 1.00 97.25 481 GLN A O 1
ATOM 3802 N N . PHE A 1 482 ? 16.968 3.523 -17.712 1.00 96.69 482 PHE A N 1
ATOM 3803 C CA . PHE A 1 482 ? 17.934 2.865 -18.577 1.00 96.69 482 PHE A CA 1
ATOM 3804 C C . PHE A 1 482 ? 17.188 2.213 -19.740 1.00 96.69 482 PHE A C 1
ATOM 3806 O O . PHE A 1 482 ? 16.269 1.424 -19.521 1.00 96.69 482 PHE A O 1
ATOM 3813 N N . ILE A 1 483 ? 17.542 2.575 -20.971 1.00 95.12 483 ILE A N 1
ATOM 3814 C CA . ILE A 1 483 ? 17.020 1.992 -22.210 1.00 95.12 483 ILE A CA 1
ATOM 3815 C C . ILE A 1 483 ? 18.199 1.361 -22.930 1.00 95.12 483 ILE A C 1
ATOM 3817 O O . ILE A 1 483 ? 19.126 2.060 -23.344 1.00 95.12 483 ILE A O 1
ATOM 3821 N N . GLY A 1 484 ? 18.184 0.044 -23.069 1.00 91.50 484 GLY A N 1
ATOM 3822 C CA . GLY A 1 484 ? 19.331 -0.658 -23.616 1.00 91.50 484 GLY A CA 1
ATOM 3823 C C . GLY A 1 484 ? 19.114 -2.154 -23.707 1.00 91.50 484 GLY A C 1
ATOM 3824 O O . GLY A 1 484 ? 18.036 -2.676 -23.433 1.00 91.50 484 GLY A O 1
ATOM 3825 N N . ARG A 1 485 ? 20.190 -2.853 -24.053 1.00 89.06 485 ARG A N 1
ATOM 3826 C CA . ARG A 1 485 ? 20.212 -4.313 -24.072 1.00 89.06 485 ARG A CA 1
ATOM 3827 C C . ARG A 1 485 ? 20.828 -4.857 -22.797 1.00 89.06 485 ARG A C 1
ATOM 3829 O O . ARG A 1 485 ? 21.645 -4.199 -22.150 1.00 89.06 485 ARG A O 1
ATOM 3836 N N . HIS A 1 486 ? 20.440 -6.076 -22.465 1.00 90.12 486 HIS A N 1
ATOM 3837 C CA . HIS A 1 486 ? 20.946 -6.813 -21.320 1.00 90.12 486 HIS A CA 1
ATOM 3838 C C . HIS A 1 486 ? 21.250 -8.253 -21.734 1.00 90.12 486 HIS A C 1
ATOM 3840 O O . HIS A 1 486 ? 20.575 -8.822 -22.593 1.00 90.12 486 HIS A O 1
ATOM 3846 N N . ASN A 1 487 ? 22.316 -8.818 -21.175 1.00 86.31 487 ASN A N 1
ATOM 3847 C CA . ASN A 1 487 ? 22.644 -10.232 -21.313 1.00 86.31 487 ASN A CA 1
ATOM 3848 C C . ASN A 1 487 ? 23.266 -10.762 -20.007 1.00 86.31 487 ASN A C 1
ATOM 3850 O O . ASN A 1 487 ? 23.348 -10.062 -19.002 1.00 86.31 487 ASN A O 1
ATOM 3854 N N . ALA A 1 488 ? 23.785 -11.992 -20.024 1.00 85.00 488 ALA A N 1
ATOM 3855 C CA . ALA A 1 488 ? 24.409 -12.611 -18.850 1.00 85.00 488 ALA A CA 1
ATOM 3856 C C . ALA A 1 488 ? 25.615 -11.838 -18.257 1.00 85.00 488 ALA A C 1
ATOM 3858 O O . ALA A 1 488 ? 26.018 -12.114 -17.122 1.00 85.00 488 ALA A O 1
ATOM 3859 N N . GLN A 1 489 ? 26.213 -10.897 -18.998 1.00 86.81 489 GLN A N 1
ATOM 3860 C CA . GLN A 1 489 ? 27.294 -10.014 -18.544 1.00 86.81 489 GLN A CA 1
ATOM 3861 C C . GLN A 1 489 ? 26.782 -8.697 -17.933 1.00 86.81 489 GLN A C 1
ATOM 3863 O O . GLN A 1 489 ? 27.578 -7.995 -17.320 1.00 86.81 489 GLN A O 1
ATOM 3868 N N . GLY A 1 490 ? 25.481 -8.397 -18.014 1.00 90.56 490 GLY A N 1
ATOM 3869 C CA . GLY A 1 490 ? 24.851 -7.205 -17.443 1.00 90.56 490 GLY A CA 1
ATOM 3870 C C . GLY A 1 490 ? 24.293 -6.251 -18.501 1.00 90.56 490 GLY A C 1
ATOM 3871 O O . GLY A 1 490 ? 23.935 -6.659 -19.609 1.00 90.56 490 GLY A O 1
ATOM 3872 N N . PHE A 1 491 ? 24.199 -4.969 -18.145 1.00 93.50 491 PHE A N 1
ATOM 3873 C CA . PHE A 1 491 ? 23.780 -3.901 -19.051 1.00 93.50 491 PHE A CA 1
ATOM 3874 C C . PHE A 1 491 ? 24.837 -3.667 -20.126 1.00 93.50 491 PHE A C 1
ATOM 3876 O O . PHE A 1 491 ? 26.018 -3.558 -19.805 1.00 93.50 491 PHE A O 1
ATOM 3883 N N . MET A 1 492 ? 24.414 -3.573 -21.386 1.00 93.81 492 MET A N 1
ATOM 3884 C CA . MET A 1 492 ? 25.300 -3.257 -22.504 1.00 93.81 492 MET A CA 1
ATOM 3885 C C . MET A 1 492 ? 25.603 -1.749 -22.539 1.00 93.81 492 MET A C 1
ATOM 3887 O O . MET A 1 492 ? 24.692 -0.920 -22.653 1.00 93.81 492 MET A O 1
ATOM 3891 N N . CYS A 1 493 ? 26.887 -1.409 -22.463 1.00 95.00 493 CYS A N 1
ATOM 3892 C CA . CYS A 1 493 ? 27.434 -0.055 -22.541 1.00 95.00 493 CYS A CA 1
ATOM 3893 C C . CYS A 1 493 ? 28.191 0.161 -23.858 1.00 95.00 493 CYS A C 1
ATOM 3895 O O . CYS A 1 493 ? 28.403 -0.777 -24.628 1.00 95.00 493 CYS A O 1
ATOM 3897 N N . ALA A 1 494 ? 28.602 1.402 -24.127 1.00 94.00 494 ALA A N 1
ATOM 3898 C CA . ALA A 1 494 ? 29.360 1.735 -25.334 1.00 94.00 494 ALA A CA 1
ATOM 3899 C C . ALA A 1 494 ? 30.735 1.039 -25.416 1.00 94.00 494 ALA A C 1
ATOM 3901 O O . ALA A 1 494 ? 31.204 0.744 -26.515 1.00 94.00 494 ALA A O 1
ATOM 3902 N N . ASP A 1 495 ? 31.359 0.759 -24.272 1.00 95.88 495 ASP A N 1
ATOM 3903 C CA . ASP A 1 495 ? 32.715 0.215 -24.131 1.00 95.88 495 ASP A CA 1
ATOM 3904 C C . ASP A 1 495 ? 32.766 -1.156 -23.425 1.00 95.88 495 ASP A C 1
ATOM 3906 O O . ASP A 1 495 ? 33.846 -1.725 -23.252 1.00 95.88 495 ASP A O 1
ATOM 3910 N N . GLY A 1 496 ? 31.621 -1.722 -23.030 1.00 94.81 496 GLY A N 1
ATOM 3911 C CA . GLY A 1 496 ? 31.597 -2.978 -22.284 1.00 94.81 496 GLY A CA 1
ATOM 3912 C C . GLY A 1 496 ? 30.247 -3.340 -21.675 1.00 94.81 496 GLY A C 1
ATOM 3913 O O . GLY A 1 496 ? 29.191 -3.020 -22.217 1.00 94.81 496 GLY A O 1
ATOM 3914 N N . PHE A 1 497 ? 30.292 -4.048 -20.546 1.00 95.19 497 PHE A N 1
ATOM 3915 C CA . PHE A 1 497 ? 29.115 -4.486 -19.800 1.00 95.19 497 PHE A CA 1
ATOM 3916 C C . PHE A 1 497 ? 29.276 -4.176 -18.315 1.00 95.19 497 PHE A C 1
ATOM 3918 O O . PHE A 1 497 ? 30.384 -4.262 -17.783 1.00 95.19 497 PHE A O 1
ATOM 3925 N N . VAL A 1 498 ? 28.170 -3.873 -17.637 1.00 95.25 498 VAL A N 1
ATOM 3926 C CA . VAL A 1 498 ? 28.158 -3.640 -16.187 1.00 95.25 498 VAL A CA 1
ATOM 3927 C C . VAL A 1 498 ? 26.985 -4.347 -15.523 1.00 95.25 498 VAL A C 1
ATOM 3929 O O . VAL A 1 498 ? 25.833 -4.192 -15.933 1.00 95.25 498 VAL A O 1
ATOM 3932 N N . LYS A 1 499 ? 27.253 -5.118 -14.464 1.00 94.75 499 LYS A N 1
ATOM 3933 C CA . LYS A 1 499 ? 26.194 -5.683 -13.621 1.00 94.75 499 LYS A CA 1
ATOM 3934 C C . LYS A 1 499 ? 25.872 -4.753 -12.468 1.00 94.75 499 LYS A C 1
ATOM 3936 O O . LYS A 1 499 ? 26.743 -4.079 -11.925 1.00 94.75 499 LYS A O 1
ATOM 3941 N N . ALA A 1 500 ? 24.632 -4.824 -11.991 1.00 92.56 500 ALA A N 1
ATOM 3942 C CA . ALA A 1 500 ? 24.241 -4.172 -10.743 1.00 92.56 500 ALA A CA 1
ATOM 3943 C C . ALA A 1 500 ? 25.101 -4.626 -9.545 1.00 92.56 500 ALA A C 1
ATOM 3945 O O . ALA A 1 500 ? 25.353 -3.841 -8.629 1.00 92.56 500 ALA A O 1
ATOM 3946 N N . SER A 1 501 ? 25.601 -5.871 -9.552 1.00 91.94 501 SER A N 1
ATOM 3947 C CA . SER A 1 501 ? 26.533 -6.379 -8.536 1.00 91.94 501 SER A CA 1
ATOM 3948 C C . SER A 1 501 ? 27.842 -5.595 -8.482 1.00 91.94 501 SER A C 1
ATOM 3950 O O . SER A 1 501 ? 28.365 -5.410 -7.386 1.00 91.94 501 SER A O 1
ATOM 3952 N N . ASP A 1 502 ? 28.293 -5.064 -9.617 1.00 91.62 502 ASP A N 1
ATOM 3953 C CA . ASP A 1 502 ? 29.606 -4.431 -9.795 1.00 91.62 502 ASP A CA 1
ATOM 3954 C C . ASP A 1 502 ? 29.570 -2.915 -9.514 1.00 91.62 502 ASP A C 1
ATOM 3956 O O . ASP A 1 502 ? 30.582 -2.228 -9.622 1.00 91.62 502 ASP A O 1
ATOM 3960 N N . MET A 1 503 ? 28.391 -2.376 -9.183 1.00 91.38 503 MET A N 1
ATOM 3961 C CA . MET A 1 503 ? 28.191 -0.974 -8.803 1.00 91.38 503 MET A CA 1
ATOM 3962 C C . MET A 1 503 ? 28.367 -0.802 -7.290 1.00 91.38 503 MET A C 1
ATOM 3964 O O . MET A 1 503 ? 27.474 -1.179 -6.534 1.00 91.38 503 MET A O 1
ATOM 3968 N N . ASP A 1 504 ? 29.472 -0.237 -6.812 1.00 85.88 504 ASP A N 1
ATOM 3969 C CA . ASP A 1 504 ? 29.728 -0.121 -5.363 1.00 85.88 504 ASP A CA 1
ATOM 3970 C C . ASP A 1 504 ? 28.653 0.686 -4.624 1.00 85.88 504 ASP A C 1
ATOM 3972 O O . ASP A 1 504 ? 28.228 0.325 -3.524 1.00 85.88 504 ASP A O 1
ATOM 3976 N N . VAL A 1 505 ? 28.171 1.755 -5.260 1.00 86.88 505 VAL A N 1
ATOM 3977 C CA . VAL A 1 505 ? 27.159 2.656 -4.712 1.00 86.88 505 VAL A CA 1
ATOM 3978 C C . VAL A 1 505 ? 25.989 2.759 -5.677 1.00 86.88 505 VAL A C 1
ATOM 3980 O O . VAL A 1 505 ? 26.149 3.055 -6.855 1.00 86.88 505 VAL A O 1
ATOM 3983 N N . VAL A 1 506 ? 24.789 2.574 -5.139 1.00 88.81 506 VAL A N 1
ATOM 3984 C CA . VAL A 1 506 ? 23.538 2.983 -5.777 1.00 88.81 506 VAL A CA 1
ATOM 3985 C C . VAL A 1 506 ? 22.942 4.057 -4.865 1.00 88.81 506 VAL A C 1
ATOM 3987 O O . VAL A 1 506 ? 22.944 3.902 -3.646 1.00 88.81 506 VAL A O 1
ATOM 3990 N N . ASP A 1 507 ? 22.484 5.180 -5.404 1.00 87.50 507 ASP A N 1
ATOM 3991 C CA . ASP A 1 507 ? 21.774 6.224 -4.639 1.00 87.50 507 ASP A CA 1
ATOM 3992 C C . ASP A 1 507 ? 20.512 6.714 -5.364 1.00 87.50 507 ASP A C 1
ATOM 3994 O O . ASP A 1 507 ? 19.829 7.636 -4.906 1.00 87.50 507 ASP A O 1
ATOM 3998 N N . ALA A 1 508 ? 20.202 6.130 -6.526 1.00 89.81 508 ALA A N 1
ATOM 3999 C CA . ALA A 1 508 ? 18.966 6.392 -7.246 1.00 89.81 508 ALA A CA 1
ATOM 4000 C C . ALA A 1 508 ? 17.763 5.981 -6.384 1.00 89.81 508 ALA A C 1
ATOM 4002 O O . ALA A 1 508 ? 17.682 4.838 -5.925 1.00 89.81 508 ALA A O 1
ATOM 4003 N N . SER A 1 509 ? 16.817 6.904 -6.178 1.00 87.31 509 SER A N 1
ATOM 4004 C CA . SER A 1 509 ? 15.622 6.620 -5.366 1.00 87.31 509 SER A CA 1
ATOM 4005 C C . SER A 1 509 ? 14.730 5.578 -6.036 1.00 87.31 509 SER A C 1
ATOM 4007 O O . SER A 1 509 ? 14.297 4.625 -5.387 1.00 87.31 509 SER A O 1
ATOM 4009 N N . ALA A 1 510 ? 14.506 5.750 -7.339 1.00 92.69 510 ALA A N 1
ATOM 4010 C CA . ALA A 1 510 ? 13.796 4.819 -8.198 1.00 92.69 510 ALA A CA 1
ATOM 4011 C C . ALA A 1 510 ? 14.566 4.587 -9.504 1.00 92.69 510 ALA A C 1
ATOM 4013 O O . ALA A 1 510 ? 15.343 5.441 -9.939 1.00 92.69 510 ALA A O 1
ATOM 4014 N N . PHE A 1 511 ? 14.302 3.465 -10.166 1.00 96.19 511 PHE A N 1
ATOM 4015 C CA . PHE A 1 511 ? 14.809 3.198 -11.510 1.00 96.19 511 PHE A CA 1
ATOM 4016 C C . PHE A 1 511 ? 13.759 2.522 -12.396 1.00 96.19 511 PHE A C 1
ATOM 4018 O O . PHE A 1 511 ? 12.837 1.872 -11.901 1.00 96.19 511 PHE A O 1
ATOM 4025 N N . PHE A 1 512 ? 13.925 2.640 -13.709 1.00 97.56 512 PHE A N 1
ATOM 4026 C CA . PHE A 1 512 ? 13.178 1.878 -14.702 1.00 97.56 512 PHE A CA 1
ATOM 4027 C C . PHE A 1 512 ? 14.160 1.308 -15.734 1.00 97.56 512 PHE A C 1
ATOM 4029 O O . PHE A 1 512 ? 14.783 2.045 -16.494 1.00 97.56 512 PHE A O 1
ATOM 4036 N N . LEU A 1 513 ? 14.313 -0.018 -15.735 1.00 96.75 513 LEU A N 1
ATOM 4037 C CA . LEU A 1 513 ? 15.124 -0.772 -16.688 1.00 96.75 513 LEU A CA 1
ATOM 4038 C C . LEU A 1 513 ? 14.242 -1.240 -17.846 1.00 96.75 513 LEU A C 1
ATOM 4040 O O . LEU A 1 513 ? 13.518 -2.229 -17.739 1.00 96.75 513 LEU A O 1
ATOM 4044 N N . CYS A 1 514 ? 14.301 -0.518 -18.959 1.00 93.88 514 CYS A N 1
ATOM 4045 C CA . CYS A 1 514 ? 13.712 -0.941 -20.222 1.00 93.88 514 CYS A CA 1
ATOM 4046 C C . CYS A 1 514 ? 14.751 -1.750 -21.006 1.00 93.88 514 CYS A C 1
ATOM 4048 O O . CYS A 1 514 ? 15.394 -1.248 -21.928 1.00 93.88 514 CYS A O 1
ATOM 4050 N N . THR A 1 515 ? 14.954 -2.985 -20.557 1.00 90.44 515 THR A N 1
ATOM 4051 C CA . THR A 1 515 ? 15.928 -3.949 -21.089 1.00 90.44 515 THR A CA 1
ATOM 4052 C C . THR A 1 515 ? 15.310 -5.341 -21.075 1.00 90.44 515 THR A C 1
ATOM 4054 O O . THR A 1 515 ? 14.291 -5.543 -20.422 1.00 90.44 515 THR A O 1
ATOM 4057 N N . ASP A 1 516 ? 15.936 -6.326 -21.710 1.00 90.56 516 ASP A N 1
ATOM 4058 C CA . ASP A 1 516 ? 15.460 -7.711 -21.661 1.00 90.56 516 ASP A CA 1
ATOM 4059 C C . ASP A 1 516 ? 15.753 -8.371 -20.303 1.00 90.56 516 ASP A C 1
ATOM 4061 O O . ASP A 1 516 ? 16.871 -8.290 -19.812 1.00 90.56 516 ASP A O 1
ATOM 4065 N N . SER A 1 517 ? 14.761 -9.043 -19.706 1.00 89.88 517 SER A N 1
ATOM 4066 C CA . SER A 1 517 ? 14.902 -9.932 -18.529 1.00 89.88 517 SER A CA 1
ATOM 4067 C C . SER A 1 517 ? 15.741 -9.401 -17.342 1.00 89.88 517 SER A C 1
ATOM 4069 O O . SER A 1 517 ? 16.525 -10.146 -16.760 1.00 89.88 517 SER A O 1
ATOM 4071 N N . SER A 1 518 ? 15.570 -8.139 -16.940 1.00 94.25 518 SER A N 1
ATOM 4072 C CA . SER A 1 518 ? 16.437 -7.450 -15.956 1.00 94.25 518 SER A CA 1
ATOM 4073 C C . SER A 1 518 ? 16.009 -7.526 -14.486 1.00 94.25 518 SER A C 1
ATOM 4075 O O . SER A 1 518 ? 16.426 -6.717 -13.646 1.00 94.25 518 SER A O 1
ATOM 4077 N N . TYR A 1 519 ? 15.121 -8.457 -14.144 1.00 94.25 519 TYR A N 1
ATOM 4078 C CA . TYR A 1 519 ? 14.546 -8.562 -12.802 1.00 94.25 519 TYR A CA 1
ATOM 4079 C C . TYR A 1 519 ? 15.586 -8.864 -11.707 1.00 94.25 519 TYR A C 1
ATOM 4081 O O . TYR A 1 519 ? 15.427 -8.389 -10.577 1.00 94.25 519 TYR A O 1
ATOM 4089 N N . GLU A 1 520 ? 16.663 -9.596 -12.015 1.00 93.25 520 GLU A N 1
ATOM 4090 C CA . GLU A 1 520 ? 17.735 -9.885 -11.052 1.00 93.25 520 GLU A CA 1
ATOM 4091 C C . GLU A 1 520 ? 18.590 -8.644 -10.762 1.00 93.25 520 GLU A C 1
ATOM 4093 O O . GLU A 1 520 ? 18.865 -8.335 -9.596 1.00 93.25 520 GLU A O 1
ATOM 4098 N N . GLU A 1 521 ? 18.956 -7.889 -11.799 1.00 94.19 521 GLU A N 1
ATOM 4099 C CA . GLU A 1 521 ? 19.701 -6.633 -11.700 1.00 94.19 521 GLU A CA 1
ATOM 4100 C C . GLU A 1 521 ? 18.902 -5.599 -10.919 1.00 94.19 521 GLU A C 1
ATOM 4102 O O . GLU A 1 521 ? 19.427 -4.978 -9.991 1.00 94.19 521 GLU A O 1
ATOM 4107 N N . GLY A 1 522 ? 17.615 -5.457 -11.244 1.00 94.62 522 GLY A N 1
ATOM 4108 C CA . GLY A 1 522 ? 16.714 -4.588 -10.503 1.00 94.62 522 GLY A CA 1
ATOM 4109 C C . GLY A 1 522 ? 16.638 -4.987 -9.027 1.00 94.62 522 GLY A C 1
ATOM 4110 O O . GLY A 1 522 ? 16.744 -4.142 -8.136 1.00 94.62 522 GLY A O 1
ATOM 4111 N N . ALA A 1 523 ? 16.525 -6.284 -8.729 1.00 93.62 523 ALA A N 1
ATOM 4112 C CA . ALA A 1 523 ? 16.461 -6.744 -7.347 1.00 93.62 523 ALA A CA 1
ATOM 4113 C C . ALA A 1 523 ? 17.782 -6.523 -6.594 1.00 93.62 523 ALA A C 1
ATOM 4115 O O . ALA A 1 523 ? 17.771 -6.263 -5.388 1.00 93.62 523 ALA A O 1
ATOM 4116 N N . CYS A 1 524 ? 18.919 -6.601 -7.287 1.00 92.56 524 CYS A N 1
ATOM 4117 C CA . CYS A 1 524 ? 20.226 -6.231 -6.751 1.00 92.56 524 CYS A CA 1
ATOM 4118 C C . CYS A 1 524 ? 20.297 -4.731 -6.409 1.00 92.56 524 CYS A C 1
ATOM 4120 O O . CYS A 1 524 ? 20.723 -4.384 -5.308 1.00 92.56 524 CYS A O 1
ATOM 4122 N N . MET A 1 525 ? 19.805 -3.847 -7.282 1.00 92.38 525 MET A N 1
ATOM 4123 C CA . MET A 1 525 ? 19.781 -2.398 -7.024 1.00 92.38 525 MET A CA 1
ATOM 4124 C C . MET A 1 525 ? 18.914 -2.021 -5.812 1.00 92.38 525 MET A C 1
ATOM 4126 O O . MET A 1 525 ? 19.338 -1.221 -4.976 1.00 92.38 525 MET A O 1
ATOM 4130 N N . VAL A 1 526 ? 17.741 -2.649 -5.651 1.00 91.38 526 VAL A N 1
ATOM 4131 C CA . VAL A 1 526 ? 16.889 -2.453 -4.459 1.00 91.38 526 VAL A CA 1
ATOM 4132 C C . VAL A 1 526 ? 17.559 -2.984 -3.185 1.00 91.38 526 VAL A C 1
ATOM 4134 O O . VAL A 1 526 ? 17.463 -2.362 -2.130 1.00 91.38 526 VAL A O 1
ATOM 4137 N N . ARG A 1 527 ? 18.275 -4.117 -3.260 1.00 89.00 527 ARG A N 1
ATOM 4138 C CA . ARG A 1 527 ? 19.062 -4.642 -2.126 1.00 89.00 527 ARG A CA 1
ATOM 4139 C C . ARG A 1 527 ? 20.135 -3.663 -1.664 1.00 89.00 527 ARG A C 1
ATOM 4141 O O . ARG A 1 527 ? 20.341 -3.541 -0.459 1.00 89.00 527 ARG A O 1
ATOM 4148 N N . LYS A 1 528 ? 20.797 -2.986 -2.605 1.00 87.62 528 LYS A N 1
ATOM 4149 C CA . LYS A 1 528 ? 21.865 -2.027 -2.304 1.00 87.62 528 LYS A CA 1
ATOM 4150 C C . LYS A 1 528 ? 21.329 -0.778 -1.610 1.00 87.62 528 LYS A C 1
ATOM 4152 O O . LYS A 1 528 ? 21.857 -0.420 -0.561 1.00 87.62 528 LYS A O 1
ATOM 4157 N N . SER A 1 529 ? 20.290 -0.139 -2.151 1.00 86.31 529 SER A N 1
ATOM 4158 C CA . SER A 1 529 ? 19.752 1.104 -1.558 1.00 86.31 529 SER A CA 1
ATOM 4159 C C . SER A 1 529 ? 18.543 1.718 -2.270 1.00 86.31 529 SER A C 1
ATOM 4161 O O . SER A 1 529 ? 17.876 2.562 -1.665 1.00 86.31 529 SER A O 1
ATOM 4163 N N . SER A 1 530 ? 18.254 1.365 -3.531 1.00 88.50 530 SER A N 1
ATOM 4164 C CA . SER A 1 530 ? 17.107 1.953 -4.231 1.00 88.50 530 SER A CA 1
ATOM 4165 C C . SER A 1 530 ? 15.810 1.622 -3.498 1.00 88.50 530 SER A C 1
ATOM 4167 O O . SER A 1 530 ? 15.597 0.493 -3.060 1.00 88.50 530 SER A O 1
ATOM 4169 N N . THR A 1 531 ? 14.919 2.607 -3.366 1.00 85.50 531 THR A N 1
ATOM 4170 C CA . THR A 1 531 ? 13.638 2.413 -2.666 1.00 85.50 531 THR A CA 1
ATOM 4171 C C . THR A 1 531 ? 12.723 1.494 -3.466 1.00 85.50 531 THR A C 1
ATOM 4173 O O . THR A 1 531 ? 12.060 0.615 -2.910 1.00 85.50 531 THR A O 1
ATOM 4176 N N . CYS A 1 532 ? 12.689 1.703 -4.779 1.00 91.50 532 CYS A N 1
ATOM 4177 C CA . CYS A 1 532 ? 11.867 0.935 -5.691 1.00 91.50 532 CYS A CA 1
ATOM 4178 C C . CYS A 1 532 ? 12.488 0.863 -7.088 1.00 91.50 532 CYS A C 1
ATOM 4180 O O . CYS A 1 532 ? 13.401 1.621 -7.413 1.00 91.50 532 CYS A O 1
ATOM 4182 N N . GLY A 1 533 ? 11.962 -0.009 -7.941 1.00 95.19 533 GLY A N 1
ATOM 4183 C CA . GLY A 1 533 ? 12.289 0.030 -9.358 1.00 95.19 533 GLY A CA 1
ATOM 4184 C C . GLY A 1 533 ? 11.406 -0.851 -10.223 1.00 95.19 533 GLY A C 1
ATOM 4185 O O . GLY A 1 533 ? 10.627 -1.664 -9.726 1.00 95.19 533 GLY A O 1
ATOM 4186 N N . ILE A 1 534 ? 11.517 -0.651 -11.529 1.00 97.81 534 ILE A N 1
ATOM 4187 C CA . ILE A 1 534 ? 10.775 -1.382 -12.552 1.00 97.81 534 ILE A CA 1
ATOM 4188 C C . ILE A 1 534 ? 11.785 -2.125 -13.418 1.00 97.81 534 ILE A C 1
ATOM 4190 O O . ILE A 1 534 ? 12.776 -1.541 -13.861 1.00 97.81 534 ILE A O 1
ATOM 4194 N N . ALA A 1 535 ? 11.523 -3.403 -13.649 1.00 96.94 535 ALA A N 1
ATOM 4195 C CA . ALA A 1 535 ? 12.332 -4.274 -14.487 1.00 96.94 535 ALA A CA 1
ATOM 4196 C C . ALA A 1 535 ? 11.426 -5.165 -15.345 1.00 96.94 535 ALA A C 1
ATOM 4198 O O . ALA A 1 535 ? 10.198 -5.146 -15.206 1.00 96.94 535 ALA A O 1
ATOM 4199 N N . THR A 1 536 ? 12.030 -5.963 -16.213 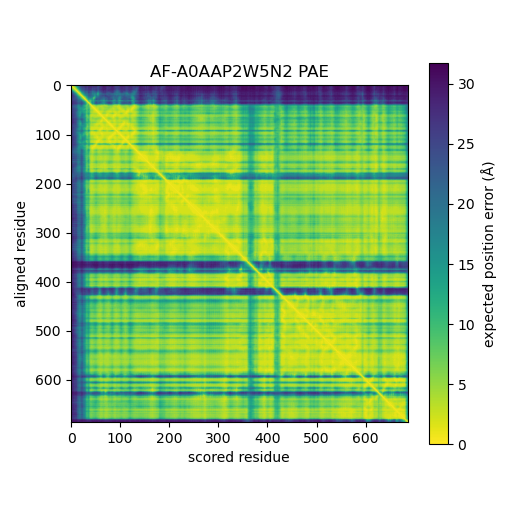1.00 95.38 536 THR A N 1
ATOM 4200 C CA . THR A 1 536 ? 11.329 -6.913 -17.081 1.00 95.38 536 THR A CA 1
ATOM 4201 C C . THR A 1 536 ? 11.611 -8.349 -16.648 1.00 95.38 536 THR A C 1
ATOM 4203 O O . THR A 1 536 ? 12.701 -8.670 -16.186 1.00 95.38 536 THR A O 1
ATOM 4206 N N . LEU A 1 537 ? 10.614 -9.220 -16.780 1.00 93.38 537 LEU A N 1
ATOM 4207 C CA . LEU A 1 537 ? 10.682 -10.653 -16.476 1.00 93.38 537 LEU A CA 1
ATOM 4208 C C . LEU A 1 537 ? 11.166 -11.479 -17.671 1.00 93.38 537 LEU A C 1
ATOM 4210 O O . LEU A 1 537 ? 11.770 -12.531 -17.495 1.00 93.38 537 LEU A O 1
ATOM 4214 N N . PHE A 1 538 ? 10.886 -10.987 -18.875 1.00 91.50 538 PHE A N 1
ATOM 4215 C CA . PHE A 1 538 ? 11.161 -11.633 -20.154 1.00 91.50 538 PHE A CA 1
ATOM 4216 C C . PHE A 1 538 ? 11.638 -10.583 -21.170 1.00 91.50 538 PHE A C 1
ATOM 4218 O O . PHE A 1 538 ? 11.504 -9.384 -20.896 1.00 91.50 538 PHE A O 1
ATOM 4225 N N . PRO A 1 539 ? 12.178 -10.990 -22.334 1.00 90.62 539 PRO A N 1
ATOM 4226 C CA . PRO A 1 539 ? 12.498 -10.065 -23.420 1.00 90.62 539 PRO A CA 1
ATOM 4227 C C . PRO A 1 539 ? 11.267 -9.287 -23.898 1.00 90.62 539 PRO A C 1
ATOM 4229 O O . PRO A 1 539 ? 10.159 -9.836 -23.916 1.00 90.62 539 PRO A O 1
ATOM 4232 N N . ILE A 1 540 ? 11.455 -8.027 -24.287 1.00 90.00 540 ILE A N 1
ATOM 4233 C CA . ILE A 1 540 ? 10.372 -7.111 -24.690 1.00 90.00 540 ILE A CA 1
ATOM 4234 C C . ILE A 1 540 ? 10.590 -6.583 -26.111 1.00 90.00 540 ILE A C 1
ATOM 4236 O O . ILE A 1 540 ? 11.720 -6.357 -26.538 1.00 90.00 540 ILE A O 1
ATOM 4240 N N . TYR A 1 541 ? 9.505 -6.370 -26.856 1.00 87.00 541 TYR A N 1
ATOM 4241 C CA . TYR A 1 541 ? 9.565 -5.736 -28.173 1.00 87.00 541 TYR A CA 1
ATOM 4242 C C . TYR A 1 541 ? 9.567 -4.213 -28.042 1.00 87.00 541 TYR A C 1
ATOM 4244 O O . TYR A 1 541 ? 8.810 -3.639 -27.259 1.00 87.00 541 TYR A O 1
ATOM 4252 N N . ASN A 1 542 ? 10.368 -3.551 -28.878 1.00 85.88 542 ASN A N 1
ATOM 4253 C CA . ASN A 1 542 ? 10.543 -2.097 -28.847 1.00 85.88 542 ASN A CA 1
ATOM 4254 C C . ASN A 1 542 ? 9.215 -1.324 -28.920 1.00 85.88 542 ASN A C 1
ATOM 4256 O O . ASN A 1 542 ? 9.000 -0.424 -28.117 1.00 85.88 542 ASN A O 1
ATOM 4260 N N . GLU A 1 543 ? 8.302 -1.698 -29.823 1.00 84.38 543 GLU A N 1
ATOM 4261 C CA . GLU A 1 543 ? 7.000 -1.026 -29.976 1.00 84.38 543 GLU A CA 1
ATOM 4262 C C . GLU A 1 543 ? 6.164 -1.084 -28.689 1.00 84.38 543 GLU A C 1
ATOM 4264 O O . GLU A 1 543 ? 5.686 -0.063 -28.201 1.00 84.38 543 GLU A O 1
ATOM 4269 N N . ALA A 1 544 ? 6.062 -2.266 -28.076 1.00 84.69 544 ALA A N 1
ATOM 4270 C CA . ALA A 1 544 ? 5.319 -2.441 -26.832 1.00 84.69 544 ALA A CA 1
ATOM 4271 C C . ALA A 1 544 ? 5.988 -1.726 -25.645 1.00 84.69 544 ALA A C 1
ATOM 4273 O O . ALA A 1 544 ? 5.301 -1.287 -24.717 1.00 84.69 544 ALA A O 1
ATOM 4274 N N . ALA A 1 545 ? 7.317 -1.595 -25.678 1.00 88.94 545 ALA A N 1
ATOM 4275 C CA . ALA A 1 545 ? 8.091 -0.865 -24.686 1.00 88.94 545 ALA A CA 1
ATOM 4276 C C . ALA A 1 545 ? 7.874 0.654 -24.772 1.00 88.94 545 ALA A C 1
ATOM 4278 O O . ALA A 1 545 ? 7.783 1.311 -23.731 1.00 88.94 545 ALA A O 1
ATOM 4279 N N . LEU A 1 546 ? 7.744 1.205 -25.986 1.00 89.25 546 LEU A N 1
ATOM 4280 C CA . LEU A 1 546 ? 7.416 2.618 -26.211 1.00 89.25 546 LEU A CA 1
ATOM 4281 C C . LEU A 1 546 ? 6.086 2.990 -25.549 1.00 89.25 546 LEU A C 1
ATOM 4283 O O . LEU A 1 546 ? 6.027 3.983 -24.820 1.00 89.25 546 LEU A O 1
ATOM 4287 N N . ASP A 1 547 ? 5.052 2.159 -25.717 1.00 88.06 547 ASP A N 1
ATOM 4288 C CA . ASP A 1 547 ? 3.738 2.385 -25.104 1.00 88.06 547 ASP A CA 1
ATOM 4289 C C . ASP A 1 547 ? 3.823 2.453 -23.574 1.00 88.06 547 ASP A C 1
ATOM 4291 O O . ASP A 1 547 ? 3.251 3.355 -22.950 1.00 88.06 547 ASP A O 1
ATOM 4295 N N . VAL A 1 548 ? 4.565 1.532 -22.948 1.00 93.62 548 VAL A N 1
ATOM 4296 C CA . VAL A 1 548 ? 4.729 1.516 -21.487 1.00 93.62 548 VAL A CA 1
ATOM 4297 C C . VAL A 1 548 ? 5.525 2.731 -21.016 1.00 93.62 548 VAL A C 1
ATOM 4299 O O . VAL A 1 548 ? 5.100 3.402 -20.074 1.00 93.62 548 VAL A O 1
ATOM 4302 N N . LEU A 1 549 ? 6.646 3.053 -21.666 1.00 94.50 549 LEU A N 1
ATOM 4303 C CA . LEU A 1 549 ? 7.486 4.197 -21.300 1.00 94.50 549 LEU A CA 1
ATOM 4304 C C . LEU A 1 549 ? 6.708 5.512 -21.385 1.00 94.50 549 LEU A C 1
ATOM 4306 O O . LEU A 1 549 ? 6.655 6.267 -20.411 1.00 94.50 549 LEU A O 1
ATOM 4310 N N . LYS A 1 550 ? 6.044 5.763 -22.514 1.00 92.81 550 LYS A N 1
ATOM 4311 C CA . LYS A 1 550 ? 5.259 6.979 -22.741 1.00 92.81 550 LYS A CA 1
ATOM 4312 C C . LYS A 1 550 ? 4.180 7.168 -21.678 1.00 92.81 550 LYS A C 1
ATOM 4314 O O . LYS A 1 550 ? 4.114 8.214 -21.029 1.00 92.81 550 LYS A O 1
ATOM 4319 N N . ASN A 1 551 ? 3.353 6.146 -21.460 1.00 94.88 551 ASN A N 1
ATOM 4320 C CA . ASN A 1 551 ? 2.259 6.208 -20.491 1.00 94.88 551 ASN A CA 1
ATOM 4321 C C . ASN A 1 551 ? 2.770 6.333 -19.049 1.00 94.88 551 ASN A C 1
ATOM 4323 O O . ASN A 1 551 ? 2.205 7.092 -18.256 1.00 94.88 551 ASN A O 1
ATOM 4327 N N . PHE A 1 552 ? 3.874 5.660 -18.717 1.00 96.19 552 PHE A N 1
ATOM 4328 C CA . PHE A 1 552 ? 4.520 5.789 -17.414 1.00 96.19 552 PHE A CA 1
ATOM 4329 C C . PHE A 1 552 ? 4.961 7.235 -17.155 1.00 96.19 552 PHE A C 1
ATOM 4331 O O . PHE A 1 552 ? 4.645 7.799 -16.106 1.00 96.19 552 PHE A O 1
ATOM 4338 N N . TYR A 1 553 ? 5.628 7.876 -18.118 1.00 95.44 553 TYR A N 1
ATOM 4339 C CA . TYR A 1 553 ? 6.130 9.239 -17.948 1.00 95.44 553 TYR A CA 1
ATOM 4340 C C . TYR A 1 553 ? 5.043 10.317 -17.965 1.00 95.44 553 TYR A C 1
ATOM 4342 O O . TYR A 1 553 ? 5.182 11.315 -17.253 1.00 95.44 553 TYR A O 1
ATOM 4350 N N . ILE A 1 554 ? 3.927 10.099 -18.670 1.00 94.06 554 ILE A N 1
ATOM 4351 C CA . ILE A 1 554 ? 2.720 10.937 -18.544 1.00 94.06 554 ILE A CA 1
ATOM 4352 C C . ILE A 1 554 ? 2.228 10.946 -17.089 1.00 94.06 554 ILE A C 1
ATOM 4354 O O . ILE A 1 554 ? 1.987 12.012 -16.515 1.00 94.06 554 ILE A O 1
ATOM 4358 N N . MET A 1 555 ? 2.125 9.768 -16.472 1.00 93.56 555 MET A N 1
ATOM 4359 C CA . MET A 1 555 ? 1.664 9.622 -15.090 1.00 93.56 555 MET A CA 1
ATOM 4360 C C . MET A 1 555 ? 2.673 10.189 -14.080 1.00 93.56 555 MET A C 1
ATOM 4362 O O . MET A 1 555 ? 2.283 10.898 -13.145 1.00 93.56 555 MET A O 1
ATOM 4366 N N . ILE A 1 556 ? 3.975 9.972 -14.296 1.00 92.38 556 ILE A N 1
ATOM 4367 C CA . ILE A 1 556 ? 5.028 10.563 -13.460 1.00 92.38 556 ILE A CA 1
ATOM 4368 C C . ILE A 1 556 ? 4.978 12.087 -13.514 1.00 92.38 556 ILE A C 1
ATOM 4370 O O . ILE A 1 556 ? 4.987 12.714 -12.456 1.00 92.38 556 ILE A O 1
ATOM 4374 N N . ALA A 1 557 ? 4.877 12.688 -14.703 1.00 91.69 557 ALA A N 1
ATOM 4375 C CA . ALA A 1 557 ? 4.793 14.140 -14.863 1.00 91.69 557 ALA A CA 1
ATOM 4376 C C . ALA A 1 557 ? 3.524 14.730 -14.221 1.00 91.69 557 ALA A C 1
ATOM 4378 O O . ALA A 1 557 ? 3.558 15.828 -13.668 1.00 91.69 557 ALA A O 1
ATOM 4379 N N . ALA A 1 558 ? 2.418 13.978 -14.212 1.00 89.38 558 ALA A N 1
ATOM 4380 C CA . ALA A 1 558 ? 1.194 14.340 -13.492 1.00 89.38 558 ALA A CA 1
ATOM 4381 C C . ALA A 1 558 ? 1.315 14.223 -11.954 1.00 89.38 558 ALA A C 1
ATOM 4383 O O . ALA A 1 558 ? 0.449 14.699 -11.205 1.00 89.38 558 ALA A O 1
ATOM 4384 N N . GLY A 1 559 ? 2.405 13.629 -11.465 1.00 86.94 559 GLY A N 1
ATOM 4385 C CA . GLY A 1 559 ? 2.741 13.541 -10.050 1.00 86.94 559 GLY A CA 1
ATOM 4386 C C . GLY A 1 559 ? 2.209 12.300 -9.338 1.00 86.94 559 GLY A C 1
ATOM 4387 O O . GLY A 1 559 ? 2.108 12.329 -8.110 1.00 86.94 559 GLY A O 1
ATOM 4388 N N . TYR A 1 560 ? 1.863 11.237 -10.071 1.00 89.06 560 TYR A N 1
ATOM 4389 C CA . TYR A 1 560 ? 1.520 9.940 -9.481 1.00 89.06 560 TYR A CA 1
ATOM 4390 C C . TYR A 1 560 ? 2.754 9.239 -8.891 1.00 89.06 560 TYR A C 1
ATOM 4392 O O . TYR A 1 560 ? 3.905 9.583 -9.187 1.00 89.06 560 TYR A O 1
ATOM 4400 N N . SER A 1 561 ? 2.526 8.258 -8.011 1.00 87.44 561 SER A N 1
ATOM 4401 C CA . SER A 1 561 ? 3.603 7.400 -7.501 1.00 87.44 561 SER A CA 1
ATOM 4402 C C . SER A 1 561 ? 4.257 6.587 -8.626 1.00 87.44 561 SER A C 1
ATOM 4404 O O . SER A 1 561 ? 3.675 6.412 -9.701 1.00 87.44 561 SER A O 1
ATOM 4406 N N . VAL A 1 562 ? 5.465 6.062 -8.382 1.00 91.31 562 VAL A N 1
ATOM 4407 C CA . VAL A 1 562 ? 6.130 5.176 -9.357 1.00 91.31 562 VAL A CA 1
ATOM 4408 C C . VAL A 1 562 ? 5.276 3.929 -9.591 1.00 91.31 562 VAL A C 1
ATOM 4410 O O . VAL A 1 562 ? 5.089 3.515 -10.732 1.00 91.31 562 VAL A O 1
ATOM 4413 N N . TYR A 1 563 ? 4.692 3.383 -8.521 1.00 91.56 563 TYR A N 1
ATOM 4414 C CA . TYR A 1 563 ? 3.835 2.204 -8.586 1.00 91.56 563 TYR A CA 1
ATOM 4415 C C . TYR A 1 563 ? 2.568 2.442 -9.419 1.00 91.56 563 TYR A C 1
ATOM 4417 O O . TYR A 1 563 ? 2.313 1.704 -10.366 1.00 91.56 563 TYR A O 1
ATOM 4425 N N . THR A 1 564 ? 1.800 3.493 -9.133 1.00 91.50 564 THR A N 1
ATOM 4426 C CA . THR A 1 564 ? 0.559 3.769 -9.877 1.00 91.50 564 THR A CA 1
ATOM 4427 C C . THR A 1 564 ? 0.833 4.119 -11.333 1.00 91.50 564 THR A C 1
ATOM 4429 O O . THR A 1 564 ? 0.097 3.676 -12.214 1.00 91.50 564 THR A O 1
ATOM 4432 N N . SER A 1 565 ? 1.935 4.826 -11.605 1.00 94.19 565 SER A N 1
ATOM 4433 C CA . SER A 1 565 ? 2.373 5.114 -12.974 1.00 94.19 565 SER A CA 1
ATOM 4434 C C . SER A 1 565 ? 2.629 3.837 -13.778 1.00 94.19 565 SER A C 1
ATOM 4436 O O . SER A 1 565 ? 2.147 3.730 -14.903 1.00 94.19 565 SER A O 1
ATOM 4438 N N . ILE A 1 566 ? 3.332 2.842 -13.213 1.00 95.38 566 ILE A N 1
ATOM 4439 C CA . ILE A 1 566 ? 3.594 1.590 -13.941 1.00 95.38 566 ILE A CA 1
ATOM 4440 C C . ILE A 1 566 ? 2.356 0.699 -14.034 1.00 95.38 566 ILE A C 1
ATOM 4442 O O . ILE A 1 566 ? 2.159 0.067 -15.065 1.00 95.38 566 ILE A O 1
ATOM 4446 N N . GLN A 1 567 ? 1.486 0.666 -13.018 1.00 92.88 567 GLN A N 1
ATOM 4447 C CA . GLN A 1 567 ? 0.235 -0.100 -13.106 1.00 92.88 567 GLN A CA 1
ATOM 4448 C C . GLN A 1 567 ? -0.660 0.431 -14.230 1.00 92.88 567 GLN A C 1
ATOM 4450 O O . GLN A 1 567 ? -1.154 -0.352 -15.035 1.00 92.88 567 GLN A O 1
ATOM 4455 N N . ALA A 1 568 ? -0.801 1.755 -14.342 1.00 93.38 568 ALA A N 1
ATOM 4456 C CA . ALA A 1 568 ? -1.546 2.374 -15.433 1.00 93.38 568 ALA A CA 1
ATOM 4457 C C . ALA A 1 568 ? -0.904 2.092 -16.803 1.00 93.38 568 ALA A C 1
ATOM 4459 O O . ALA A 1 568 ? -1.598 1.737 -17.753 1.00 93.38 568 ALA A O 1
ATOM 4460 N N . ALA A 1 569 ? 0.424 2.209 -16.901 1.00 94.88 569 ALA A N 1
ATOM 4461 C CA . ALA A 1 569 ? 1.149 2.000 -18.151 1.00 94.88 569 ALA A CA 1
ATOM 4462 C C . ALA A 1 569 ? 1.113 0.543 -18.641 1.00 94.88 569 ALA A C 1
ATOM 4464 O O . ALA A 1 569 ? 0.943 0.309 -19.835 1.00 94.88 569 ALA A O 1
ATOM 4465 N N . LYS A 1 570 ? 1.216 -0.439 -17.732 1.00 93.19 570 LYS A N 1
ATOM 4466 C CA . LYS A 1 570 ? 1.115 -1.871 -18.063 1.00 93.19 570 LYS A CA 1
ATOM 4467 C C . LYS A 1 570 ? -0.220 -2.212 -18.729 1.00 93.19 570 LYS A C 1
ATOM 4469 O O . LYS A 1 570 ? -0.242 -3.017 -19.648 1.00 93.19 570 LYS A O 1
ATOM 4474 N N . GLU A 1 571 ? -1.316 -1.598 -18.290 1.00 90.12 571 GLU A N 1
ATOM 4475 C CA . GLU A 1 571 ? -2.658 -1.826 -18.853 1.00 90.12 571 GLU A CA 1
ATOM 4476 C C . GLU A 1 571 ? -2.836 -1.239 -20.264 1.00 90.12 571 GLU A C 1
ATOM 4478 O O . GLU A 1 571 ? -3.798 -1.570 -20.955 1.00 90.12 571 GLU A O 1
ATOM 4483 N N . CYS A 1 572 ? -1.913 -0.379 -20.706 1.00 90.25 572 CYS A N 1
ATOM 4484 C CA . CYS A 1 572 ? -1.928 0.226 -22.038 1.00 90.25 572 CYS A CA 1
ATOM 4485 C C . CYS A 1 572 ? -1.107 -0.562 -23.071 1.00 90.25 572 CYS A C 1
ATOM 4487 O O . CYS A 1 572 ? -0.999 -0.125 -24.211 1.00 90.25 572 CYS A O 1
ATOM 4489 N N . SER A 1 573 ? -0.507 -1.697 -22.690 1.00 89.75 573 SER A N 1
ATOM 4490 C CA . SER A 1 573 ? 0.389 -2.473 -23.554 1.00 89.75 573 SER A CA 1
ATOM 4491 C C . SER A 1 573 ? 0.103 -3.971 -23.486 1.00 89.75 573 SER A C 1
ATOM 4493 O O . SER A 1 573 ? -0.108 -4.549 -22.418 1.00 89.75 573 SER A O 1
ATOM 4495 N N . VAL A 1 574 ? 0.187 -4.637 -24.640 1.00 84.56 574 VAL A N 1
ATOM 4496 C CA . VAL A 1 574 ? 0.081 -6.102 -24.760 1.00 84.56 574 VAL A CA 1
ATOM 4497 C C . VAL A 1 574 ? 1.266 -6.848 -24.138 1.00 84.56 574 VAL A C 1
ATOM 4499 O O . VAL A 1 574 ? 1.197 -8.059 -23.948 1.00 84.56 574 VAL A O 1
ATOM 4502 N N . GLU A 1 575 ? 2.344 -6.158 -23.772 1.00 88.44 575 GLU A N 1
ATOM 4503 C CA . GLU A 1 575 ? 3.467 -6.741 -23.028 1.00 88.44 575 GLU A CA 1
ATOM 4504 C C . GLU A 1 575 ? 3.525 -6.273 -21.573 1.00 88.44 575 GLU A C 1
ATOM 4506 O O . GLU A 1 575 ? 4.476 -6.584 -20.857 1.00 88.44 575 GLU A O 1
ATOM 4511 N N . GLY A 1 576 ? 2.475 -5.603 -21.084 1.00 90.00 576 GLY A N 1
ATOM 4512 C CA . GLY A 1 576 ? 2.406 -5.104 -19.713 1.00 90.00 576 GLY A CA 1
ATOM 4513 C C . GLY A 1 576 ? 2.741 -6.164 -18.662 1.00 90.00 576 GLY A C 1
ATOM 4514 O O . GLY A 1 576 ? 3.478 -5.880 -17.722 1.00 90.00 576 GLY A O 1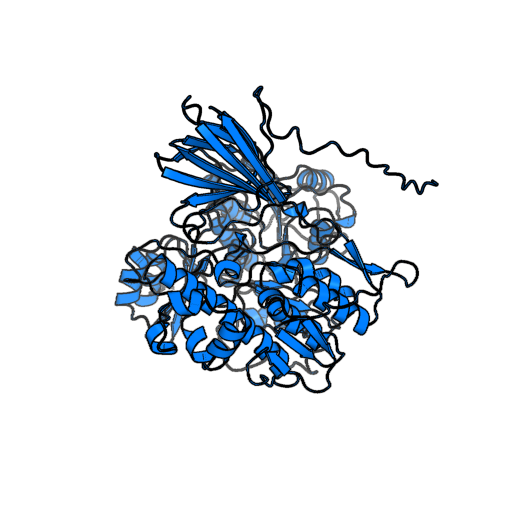
ATOM 4515 N N . LYS A 1 577 ? 2.291 -7.415 -18.835 1.00 90.69 577 LYS A N 1
ATOM 4516 C CA . LYS A 1 577 ? 2.551 -8.523 -17.892 1.00 90.69 577 LYS A CA 1
ATOM 4517 C C . LYS A 1 577 ? 4.024 -8.935 -17.785 1.00 90.69 577 LYS A C 1
ATOM 4519 O O . LYS A 1 577 ? 4.379 -9.618 -16.828 1.00 90.69 577 LYS A O 1
ATOM 4524 N N . LYS A 1 578 ? 4.888 -8.503 -18.710 1.00 93.19 578 LYS A N 1
ATOM 4525 C CA . LYS A 1 578 ? 6.339 -8.731 -18.641 1.00 93.19 578 LYS A CA 1
ATOM 4526 C C . LYS A 1 578 ? 7.047 -7.775 -17.683 1.00 93.19 578 LYS A C 1
ATOM 4528 O O . LYS A 1 578 ? 8.194 -8.032 -17.342 1.00 93.19 578 LYS A O 1
ATOM 4533 N N . TYR A 1 579 ? 6.395 -6.708 -17.221 1.00 95.56 579 TYR A N 1
ATOM 4534 C CA . TYR A 1 579 ? 6.989 -5.761 -16.278 1.00 95.56 579 TYR A CA 1
ATOM 4535 C C . TYR A 1 579 ? 6.705 -6.150 -14.828 1.00 95.56 579 TYR A C 1
ATOM 4537 O O . TYR A 1 579 ? 5.560 -6.423 -14.443 1.00 95.56 579 TYR A O 1
ATOM 4545 N N . ILE A 1 580 ? 7.749 -6.085 -14.006 1.00 96.44 580 ILE A N 1
ATOM 4546 C CA . ILE A 1 580 ? 7.691 -6.311 -12.565 1.00 96.44 580 ILE A CA 1
ATOM 4547 C C . ILE A 1 580 ? 8.093 -5.048 -11.803 1.00 96.44 580 ILE A C 1
ATOM 4549 O O . ILE A 1 580 ? 9.024 -4.335 -12.177 1.00 96.44 580 ILE A O 1
ATOM 4553 N N . PHE A 1 581 ? 7.381 -4.787 -10.707 1.00 96.88 581 PHE A N 1
ATOM 4554 C CA . PHE A 1 581 ? 7.745 -3.757 -9.742 1.00 96.88 581 PHE A CA 1
ATOM 4555 C C . PHE A 1 581 ? 8.502 -4.389 -8.570 1.00 96.88 581 PHE A C 1
ATOM 4557 O O . PHE A 1 581 ? 8.096 -5.424 -8.035 1.00 96.88 581 PHE A O 1
ATOM 4564 N N . LEU A 1 582 ? 9.589 -3.748 -8.158 1.00 95.56 582 LEU A N 1
ATOM 4565 C CA . LEU A 1 582 ? 10.521 -4.217 -7.141 1.00 95.56 582 LEU A CA 1
ATOM 4566 C C . LEU A 1 582 ? 10.583 -3.195 -5.998 1.00 95.56 582 LEU A C 1
ATOM 4568 O O . LEU A 1 582 ? 10.669 -1.993 -6.247 1.00 95.56 582 LEU A O 1
ATOM 4572 N N . GLY A 1 583 ? 10.599 -3.663 -4.749 1.00 90.50 583 GLY A N 1
ATOM 4573 C CA . GLY A 1 583 ? 10.778 -2.804 -3.572 1.00 90.50 583 GLY A CA 1
ATOM 4574 C C . GLY A 1 583 ? 9.480 -2.227 -2.999 1.00 90.50 583 GLY A C 1
ATOM 4575 O O . GLY A 1 583 ? 8.456 -2.910 -2.956 1.00 90.50 583 GLY A O 1
ATOM 4576 N N . ASP A 1 584 ? 9.547 -0.998 -2.483 1.00 84.00 584 ASP A N 1
ATOM 4577 C CA . ASP A 1 584 ? 8.446 -0.337 -1.768 1.00 84.00 584 ASP A CA 1
ATOM 4578 C C . ASP A 1 584 ? 7.528 0.445 -2.727 1.00 84.00 584 ASP A C 1
ATOM 4580 O O . ASP A 1 584 ? 7.967 1.345 -3.443 1.00 84.00 584 ASP A O 1
ATOM 4584 N N . ASN A 1 585 ? 6.228 0.145 -2.726 1.00 82.81 585 ASN A N 1
ATOM 4585 C CA . ASN A 1 585 ? 5.232 0.852 -3.538 1.00 82.81 585 ASN A CA 1
ATOM 4586 C C . ASN A 1 585 ? 4.817 2.219 -2.963 1.00 82.81 585 ASN A C 1
ATOM 4588 O O . ASN A 1 585 ? 4.098 2.963 -3.630 1.00 82.81 585 ASN A O 1
ATOM 4592 N N . SER A 1 586 ? 5.301 2.596 -1.775 1.00 75.81 586 SER A N 1
ATOM 4593 C CA . SER A 1 586 ? 5.165 3.948 -1.210 1.00 75.81 586 SER A CA 1
ATOM 4594 C C . SER A 1 586 ? 6.091 4.986 -1.873 1.00 75.81 586 SER A C 1
ATOM 4596 O O . SER A 1 586 ? 5.952 6.195 -1.652 1.00 75.81 586 SER A O 1
ATOM 4598 N N . CYS A 1 587 ? 7.013 4.511 -2.716 1.00 78.62 587 CYS A N 1
ATOM 4599 C CA . CYS A 1 587 ? 7.976 5.277 -3.499 1.00 78.62 587 CYS A CA 1
ATOM 4600 C C . CYS A 1 587 ? 7.287 6.316 -4.407 1.00 78.62 587 CYS A C 1
ATOM 4602 O O . CYS A 1 587 ? 6.548 5.996 -5.347 1.00 78.62 587 CYS A O 1
ATOM 4604 N N . ARG A 1 588 ? 7.525 7.600 -4.120 1.00 76.69 588 ARG A N 1
ATOM 4605 C CA . ARG A 1 588 ? 6.947 8.724 -4.870 1.00 76.69 588 ARG A CA 1
ATOM 4606 C C . ARG A 1 588 ? 7.769 9.014 -6.126 1.00 76.69 588 ARG A C 1
ATOM 4608 O O . ARG A 1 588 ? 8.993 8.991 -6.075 1.00 76.69 588 ARG A O 1
ATOM 4615 N N . GLY A 1 589 ? 7.098 9.360 -7.227 1.00 74.12 589 GLY A N 1
ATOM 4616 C CA . GLY A 1 589 ? 7.772 9.857 -8.429 1.00 74.12 589 GLY A CA 1
ATOM 4617 C C . GLY A 1 589 ? 8.410 11.236 -8.196 1.00 74.12 589 GLY A C 1
ATOM 4618 O O . GLY A 1 589 ? 8.005 11.935 -7.267 1.00 74.12 589 GLY A O 1
ATOM 4619 N N . PRO A 1 590 ? 9.373 11.672 -9.022 1.00 76.38 590 PRO A N 1
ATOM 4620 C CA . PRO A 1 590 ? 10.097 12.932 -8.827 1.00 76.38 590 PRO A CA 1
ATOM 4621 C C . PRO A 1 590 ? 9.227 14.194 -8.985 1.00 76.38 590 PRO A C 1
ATOM 4623 O O . PRO A 1 590 ? 9.573 15.218 -8.398 1.00 76.38 590 PRO A O 1
ATOM 4626 N N . ALA A 1 591 ? 8.089 14.136 -9.699 1.00 74.25 591 ALA A N 1
ATOM 4627 C CA . ALA A 1 591 ? 7.234 15.305 -9.978 1.00 74.25 591 ALA A CA 1
ATOM 4628 C C . ALA A 1 591 ? 6.082 15.546 -8.972 1.00 74.25 591 ALA A C 1
ATOM 4630 O O . ALA A 1 591 ? 5.542 16.643 -8.894 1.00 74.25 591 ALA A O 1
ATOM 4631 N N . GLY A 1 592 ? 5.674 14.566 -8.149 1.00 65.25 592 GLY A N 1
ATOM 4632 C CA . GLY A 1 592 ? 4.462 14.700 -7.309 1.00 65.25 592 GLY A CA 1
ATOM 4633 C C . GLY A 1 592 ? 4.590 15.597 -6.064 1.00 65.25 592 GLY A C 1
ATOM 4634 O O . GLY A 1 592 ? 5.172 15.158 -5.083 1.00 65.25 592 GLY A O 1
ATOM 4635 N N . ALA A 1 593 ? 4.028 16.808 -6.052 1.00 50.75 593 ALA A N 1
ATOM 4636 C CA . ALA A 1 593 ? 4.118 17.792 -4.953 1.00 50.75 593 ALA A CA 1
ATOM 4637 C C . ALA A 1 593 ? 3.327 17.435 -3.661 1.00 50.75 593 ALA A C 1
ATOM 4639 O O . ALA A 1 593 ? 2.620 18.253 -3.087 1.00 50.75 593 ALA A O 1
ATOM 4640 N N . GLY A 1 594 ? 3.414 16.187 -3.198 1.00 52.28 594 GLY A N 1
ATOM 4641 C CA . GLY A 1 594 ? 3.098 15.787 -1.826 1.00 52.28 594 GLY A CA 1
ATOM 4642 C C . GLY A 1 594 ? 1.655 15.428 -1.459 1.00 52.28 594 GLY A C 1
ATOM 4643 O O . GLY A 1 594 ? 1.465 14.870 -0.379 1.00 52.28 594 GLY A O 1
ATOM 4644 N N . SER A 1 595 ? 0.669 15.637 -2.337 1.00 58.25 595 SER A N 1
ATOM 4645 C CA . SER A 1 595 ? -0.703 15.137 -2.137 1.00 58.25 595 SER A CA 1
ATOM 4646 C C . SER A 1 595 ? -0.934 13.794 -2.833 1.00 58.25 595 SER A C 1
ATOM 4648 O O . SER A 1 595 ? -0.412 13.545 -3.921 1.00 58.25 595 SER A O 1
ATOM 4650 N N . TYR A 1 596 ? -1.721 12.917 -2.206 1.00 68.31 596 TYR A N 1
ATOM 4651 C CA . TYR A 1 596 ? -2.169 11.682 -2.842 1.00 68.31 596 TYR A CA 1
ATOM 4652 C C . TYR A 1 596 ? -3.092 12.015 -4.020 1.00 68.31 596 TYR A C 1
ATOM 4654 O O . TYR A 1 596 ? -4.065 12.760 -3.876 1.00 68.31 596 TYR A O 1
ATOM 4662 N N . ARG A 1 597 ? -2.758 11.503 -5.208 1.00 80.00 597 ARG A N 1
ATOM 4663 C CA . ARG A 1 597 ? -3.544 11.709 -6.427 1.00 80.00 597 ARG A CA 1
ATOM 4664 C C . ARG A 1 597 ? -4.607 10.620 -6.541 1.00 80.00 597 ARG A C 1
ATOM 4666 O O . ARG A 1 597 ? -4.347 9.461 -6.229 1.00 80.00 597 ARG A O 1
ATOM 4673 N N . ARG A 1 598 ? -5.794 11.004 -7.016 1.00 87.19 598 ARG A N 1
ATOM 4674 C CA . ARG A 1 598 ? -6.839 10.055 -7.412 1.00 87.19 598 ARG A CA 1
ATOM 4675 C C . ARG A 1 598 ? -6.536 9.534 -8.802 1.00 87.19 598 ARG A C 1
ATOM 4677 O O . ARG A 1 598 ? -6.247 10.325 -9.702 1.00 87.19 598 ARG A O 1
ATOM 4684 N N . PHE A 1 599 ? -6.603 8.228 -8.965 1.00 91.38 599 PHE A N 1
ATOM 4685 C CA . PHE A 1 599 ? -6.570 7.571 -10.259 1.00 91.38 599 PHE A CA 1
ATOM 4686 C C . PHE A 1 599 ? -7.888 6.835 -10.444 1.00 91.38 599 PHE A C 1
ATOM 4688 O O . PHE A 1 599 ? -8.349 6.155 -9.526 1.00 91.38 599 PHE A O 1
ATOM 4695 N N . TYR A 1 600 ? -8.505 7.012 -11.605 1.00 94.12 600 TYR A N 1
ATOM 4696 C CA . TYR A 1 600 ? -9.806 6.431 -11.894 1.00 94.12 600 TYR A CA 1
ATOM 4697 C C . TYR A 1 600 ? -9.691 5.342 -12.944 1.00 94.12 600 TYR A C 1
ATOM 4699 O O . TYR A 1 600 ? -8.809 5.372 -13.800 1.00 94.12 600 TYR A O 1
ATOM 4707 N N . ARG A 1 601 ? -10.640 4.422 -12.925 1.00 94.50 601 ARG A N 1
ATOM 4708 C CA . ARG A 1 601 ? -10.824 3.413 -13.956 1.00 94.50 601 ARG A CA 1
ATOM 4709 C C . ARG A 1 601 ? -12.293 3.335 -14.307 1.00 94.50 601 ARG A C 1
ATOM 4711 O O . ARG A 1 601 ? -13.136 3.345 -13.412 1.00 94.50 601 ARG A O 1
ATOM 4718 N N . ILE A 1 602 ? -12.573 3.280 -15.599 1.00 95.06 602 ILE A N 1
ATOM 4719 C CA . ILE A 1 602 ? -13.902 2.970 -16.107 1.00 95.06 602 ILE A CA 1
ATOM 4720 C C . ILE A 1 602 ? -13.823 1.586 -16.735 1.00 95.06 602 ILE A C 1
ATOM 4722 O O . ILE A 1 602 ? -12.998 1.348 -17.616 1.00 95.06 602 ILE A O 1
ATOM 4726 N N . ASP A 1 603 ? -14.701 0.699 -16.292 1.00 92.25 603 ASP A N 1
ATOM 4727 C CA . ASP A 1 603 ? -14.959 -0.575 -16.949 1.00 92.25 603 ASP A CA 1
ATOM 4728 C C . ASP A 1 603 ? -16.401 -0.566 -17.464 1.00 92.25 603 ASP A C 1
ATOM 4730 O O . ASP A 1 603 ? -17.311 -0.070 -16.794 1.00 92.25 603 ASP A O 1
ATOM 4734 N N . LYS A 1 604 ? -16.603 -1.078 -18.679 1.00 88.75 604 LYS A N 1
ATOM 4735 C CA . LYS A 1 604 ? -17.921 -1.191 -19.309 1.00 88.75 604 LYS A CA 1
ATOM 4736 C C . LYS A 1 604 ? -18.386 -2.640 -19.224 1.00 88.75 604 LYS A C 1
ATOM 4738 O O . LYS A 1 604 ? -17.679 -3.532 -19.688 1.00 88.75 604 LYS A O 1
ATOM 4743 N N . ASP A 1 605 ? -19.567 -2.853 -18.659 1.00 85.19 605 ASP A N 1
ATOM 4744 C CA . ASP A 1 605 ? -20.252 -4.142 -18.613 1.00 85.19 605 ASP A CA 1
ATOM 4745 C C . ASP A 1 605 ? -21.615 -3.997 -19.299 1.00 85.19 605 ASP A C 1
ATOM 4747 O O . ASP A 1 605 ? -22.562 -3.435 -18.747 1.00 85.19 605 ASP A O 1
ATOM 4751 N N . ASN A 1 606 ? -21.701 -4.461 -20.547 1.00 83.31 606 ASN A N 1
ATOM 4752 C CA . ASN A 1 606 ? -22.845 -4.229 -21.432 1.00 83.31 606 ASN A CA 1
ATOM 4753 C C . ASN A 1 606 ? -23.166 -2.725 -21.577 1.00 83.31 606 ASN A C 1
ATOM 4755 O O . ASN A 1 606 ? -22.356 -1.980 -22.128 1.00 83.31 606 ASN A O 1
ATOM 4759 N N . GLU A 1 607 ? -24.333 -2.282 -21.102 1.00 84.00 607 GLU A N 1
ATOM 4760 C CA . GLU A 1 607 ? -24.781 -0.879 -21.129 1.00 84.00 607 GLU A CA 1
ATOM 4761 C C . GLU A 1 607 ? -24.485 -0.123 -19.822 1.00 84.00 607 GLU A C 1
ATOM 4763 O O . GLU A 1 607 ? -24.750 1.077 -19.716 1.00 84.00 607 GLU A O 1
ATOM 4768 N N . GLU A 1 608 ? -23.938 -0.810 -18.819 1.00 91.81 608 GLU A N 1
ATOM 4769 C CA . GLU A 1 608 ? -23.606 -0.230 -17.525 1.00 91.81 608 GLU A CA 1
ATOM 4770 C C . GLU A 1 608 ? -22.105 0.020 -17.388 1.00 91.81 608 GLU A C 1
ATOM 4772 O O . GLU A 1 608 ? -21.257 -0.657 -17.975 1.00 91.81 608 GLU A O 1
ATOM 4777 N N . PHE A 1 609 ? -21.770 1.009 -16.564 1.00 93.06 609 PHE A N 1
ATOM 4778 C CA . PHE A 1 609 ? -20.395 1.376 -16.275 1.00 93.06 609 PHE A CA 1
ATOM 4779 C C . PHE A 1 609 ? -20.072 1.191 -14.796 1.00 93.06 609 PHE A C 1
ATOM 4781 O O . PHE A 1 609 ? -20.873 1.492 -13.902 1.00 93.06 609 PHE A O 1
ATOM 4788 N N . LEU A 1 610 ? -18.851 0.738 -14.549 1.00 92.56 610 LEU A N 1
ATOM 4789 C CA . LEU A 1 610 ? -18.214 0.713 -13.248 1.00 92.56 610 LEU A CA 1
ATOM 4790 C C . LEU A 1 610 ? -17.162 1.816 -13.223 1.00 92.56 610 LEU A C 1
ATOM 4792 O O . LEU A 1 610 ? -16.240 1.816 -14.034 1.00 92.56 610 LEU A O 1
ATOM 4796 N N . LEU A 1 611 ? -17.312 2.759 -12.297 1.00 92.88 611 LEU A N 1
ATOM 4797 C CA . LEU A 1 611 ? -16.321 3.793 -12.030 1.00 92.88 611 LEU A CA 1
ATOM 4798 C C . LEU A 1 611 ? -15.622 3.471 -10.718 1.00 92.88 611 LEU A C 1
ATOM 4800 O O . LEU A 1 611 ? -16.224 3.491 -9.644 1.00 92.88 611 LEU A O 1
ATOM 4804 N N . ASP A 1 612 ? -14.335 3.211 -10.822 1.00 91.88 612 ASP A N 1
ATOM 4805 C CA . ASP A 1 612 ? -13.481 2.877 -9.705 1.00 91.88 612 ASP A CA 1
ATOM 4806 C C . ASP A 1 612 ? -12.481 4.005 -9.454 1.00 91.88 612 ASP A C 1
ATOM 4808 O O . ASP A 1 612 ? -11.814 4.476 -10.373 1.00 91.88 612 ASP A O 1
ATOM 4812 N N . CYS A 1 613 ? -12.382 4.456 -8.209 1.00 91.12 613 CYS A N 1
ATOM 4813 C CA . CYS A 1 613 ? -11.419 5.448 -7.765 1.00 91.12 613 CYS A CA 1
ATOM 4814 C C . CYS A 1 613 ? -10.448 4.792 -6.793 1.00 91.12 613 CYS A C 1
ATOM 4816 O O . CYS A 1 613 ? -10.855 4.241 -5.771 1.00 91.12 613 CYS A O 1
ATOM 4818 N N . MET A 1 614 ? -9.154 4.951 -7.051 1.00 88.06 614 MET A N 1
ATOM 4819 C CA . MET A 1 614 ? -8.089 4.610 -6.115 1.00 88.06 614 MET A CA 1
ATOM 4820 C C . MET A 1 614 ? -7.299 5.855 -5.718 1.00 88.06 614 MET A C 1
ATOM 4822 O O . MET A 1 614 ? -7.144 6.800 -6.493 1.00 88.06 614 MET A O 1
ATOM 4826 N N . ILE A 1 615 ? -6.804 5.845 -4.485 1.00 83.06 615 ILE A N 1
ATOM 4827 C CA . ILE A 1 615 ? -5.944 6.889 -3.933 1.00 83.06 615 ILE A CA 1
ATOM 4828 C C . ILE A 1 615 ? -4.637 6.227 -3.505 1.00 83.06 615 ILE A C 1
ATOM 4830 O O . ILE A 1 615 ? -4.639 5.274 -2.716 1.00 83.06 615 ILE A O 1
ATOM 4834 N N . ASP A 1 616 ? -3.525 6.737 -4.028 1.00 69.44 616 ASP A N 1
ATOM 4835 C CA . ASP A 1 616 ? -2.182 6.286 -3.661 1.00 69.44 616 ASP A CA 1
ATOM 4836 C C . ASP A 1 616 ? -1.956 6.514 -2.160 1.00 69.44 616 ASP A C 1
ATOM 4838 O O . ASP A 1 616 ? -2.325 7.553 -1.636 1.00 69.44 616 ASP A O 1
ATOM 4842 N N . GLY A 1 617 ? -1.372 5.557 -1.439 1.00 68.81 617 GLY A N 1
ATOM 4843 C CA . GLY A 1 617 ? -1.067 5.694 -0.009 1.00 68.81 617 GLY A CA 1
ATOM 4844 C C . GLY A 1 617 ? -1.122 4.352 0.712 1.00 68.81 617 GLY A C 1
ATOM 4845 O O . GLY A 1 617 ? -2.031 3.567 0.460 1.00 68.81 617 GLY A O 1
ATOM 4846 N N . VAL A 1 618 ? -0.148 4.083 1.583 1.00 62.16 618 VAL A N 1
ATOM 4847 C CA . VAL A 1 618 ? -0.001 2.770 2.242 1.00 62.16 618 VAL A CA 1
ATOM 4848 C C . VAL A 1 618 ? -0.737 2.722 3.581 1.00 62.16 618 VAL A C 1
ATOM 4850 O O . VAL A 1 618 ? -1.435 1.757 3.875 1.00 62.16 618 VAL A O 1
ATOM 4853 N N . GLU A 1 619 ? -0.637 3.781 4.384 1.00 71.75 619 GLU A N 1
ATOM 4854 C CA . GLU A 1 619 ? -1.414 3.891 5.615 1.00 71.75 619 GLU A CA 1
ATOM 4855 C C . GLU A 1 619 ? -2.859 4.274 5.268 1.00 71.75 619 GLU A C 1
ATOM 4857 O O . GLU A 1 619 ? -3.110 5.406 4.864 1.00 71.75 619 GLU A O 1
ATOM 4862 N N . LYS A 1 620 ? -3.793 3.323 5.406 1.00 83.81 620 LYS A N 1
ATOM 4863 C CA . LYS A 1 620 ? -5.233 3.546 5.188 1.00 83.81 620 LYS A CA 1
ATOM 4864 C C . LYS A 1 620 ? -5.991 3.821 6.479 1.00 83.81 620 LYS A C 1
ATOM 4866 O O . LYS A 1 620 ? -5.557 3.372 7.545 1.00 83.81 620 LYS A O 1
ATOM 4871 N N . GLY A 1 621 ? -7.132 4.497 6.363 1.00 83.88 621 GLY A N 1
ATOM 4872 C CA . GLY A 1 621 ? -8.081 4.760 7.447 1.00 83.88 621 GLY A CA 1
ATOM 4873 C C . GLY A 1 621 ? -8.457 6.226 7.633 1.00 83.88 621 GLY A C 1
ATOM 4874 O O . GLY A 1 621 ? -9.273 6.549 8.499 1.00 83.88 621 GLY A O 1
ATOM 4875 N N . SER A 1 622 ? -7.894 7.140 6.851 1.00 84.19 622 SER A N 1
ATOM 4876 C CA . SER A 1 622 ? -8.377 8.517 6.800 1.00 84.19 622 SER A CA 1
ATOM 4877 C C . SER A 1 622 ? -9.734 8.586 6.101 1.00 84.19 622 SER A C 1
ATOM 4879 O O . SER A 1 622 ? -10.023 7.821 5.179 1.00 84.19 622 SER A O 1
ATOM 4881 N N . ILE A 1 623 ? -10.579 9.508 6.564 1.00 82.81 623 ILE A N 1
ATOM 4882 C CA . ILE A 1 623 ? -11.898 9.753 5.980 1.00 82.81 623 ILE A CA 1
ATOM 4883 C C . ILE A 1 623 ? -11.818 11.063 5.210 1.00 82.81 623 ILE A C 1
ATOM 4885 O O . ILE A 1 623 ? -11.416 12.099 5.746 1.00 82.81 623 ILE A O 1
ATOM 4889 N N . GLU A 1 624 ? -12.197 11.012 3.941 1.00 73.12 624 GLU A N 1
ATOM 4890 C CA . GLU A 1 624 ? -12.258 12.176 3.081 1.00 73.12 624 GLU A CA 1
ATOM 4891 C C . GLU A 1 624 ? -13.702 12.646 2.926 1.00 73.12 624 GLU A C 1
ATOM 4893 O O . GLU A 1 624 ? -14.587 11.914 2.486 1.00 73.12 624 GLU A O 1
ATOM 4898 N N . ASP A 1 625 ? -13.912 13.916 3.258 1.00 62.25 625 ASP A N 1
ATOM 4899 C CA . ASP A 1 625 ? -15.165 14.631 3.053 1.00 62.25 625 ASP A CA 1
ATOM 4900 C C . ASP A 1 625 ? -14.891 15.827 2.135 1.00 62.25 625 ASP A C 1
ATOM 4902 O O . ASP A 1 625 ? -14.574 16.938 2.581 1.00 62.25 625 ASP A O 1
ATOM 4906 N N . LYS A 1 626 ? -14.870 15.566 0.823 1.00 52.03 626 LYS A N 1
ATOM 4907 C CA . LYS A 1 626 ? -14.740 16.605 -0.205 1.00 52.03 626 LYS A CA 1
ATOM 4908 C C . LYS A 1 626 ? -15.616 16.297 -1.422 1.00 52.03 626 LYS A C 1
ATOM 4910 O O . LYS A 1 626 ? -15.118 15.807 -2.430 1.00 52.03 626 LYS A O 1
ATOM 4915 N N . GLY A 1 627 ? -16.883 16.700 -1.366 1.00 49.69 627 GLY A N 1
ATOM 4916 C CA . GLY A 1 627 ? -17.618 17.100 -2.570 1.00 49.69 627 GLY A CA 1
ATOM 4917 C C . GLY A 1 627 ? -19.012 16.505 -2.749 1.00 49.69 627 GLY A C 1
ATOM 4918 O O . GLY A 1 627 ? -19.301 15.388 -2.337 1.00 49.69 627 GLY A O 1
ATOM 4919 N N . ASN A 1 628 ? -19.840 17.285 -3.443 1.00 47.78 628 ASN A N 1
ATOM 4920 C CA . ASN A 1 628 ? -21.269 17.121 -3.738 1.00 47.78 628 ASN A CA 1
ATOM 4921 C C . ASN A 1 628 ? -21.657 15.870 -4.565 1.00 47.78 628 ASN A C 1
ATOM 4923 O O . ASN A 1 628 ? -22.781 15.801 -5.047 1.00 47.78 628 ASN A O 1
ATOM 4927 N N . TYR A 1 629 ? -20.749 14.914 -4.793 1.00 54.09 629 TYR A N 1
ATOM 4928 C CA . TYR A 1 629 ? -21.011 13.745 -5.655 1.00 54.09 629 TYR A CA 1
ATOM 4929 C C . TYR A 1 629 ? -21.705 12.603 -4.914 1.00 54.09 629 TYR A C 1
ATOM 4931 O O . TYR A 1 629 ? -22.444 11.832 -5.522 1.00 54.09 629 TYR A O 1
ATOM 4939 N N . PHE A 1 630 ? -21.472 12.516 -3.604 1.00 61.25 630 PHE A N 1
ATOM 4940 C CA . PHE A 1 630 ? -22.119 11.569 -2.710 1.00 61.25 630 PHE A CA 1
ATOM 4941 C C . PHE A 1 630 ? -22.851 12.373 -1.634 1.00 61.25 630 PHE A C 1
ATOM 4943 O O . PHE A 1 630 ? -22.257 12.773 -0.631 1.00 61.25 630 PHE A O 1
ATOM 4950 N N . GLU A 1 631 ? -24.124 12.695 -1.868 1.00 62.25 631 GLU A N 1
ATOM 4951 C CA . GLU A 1 631 ? -24.928 13.401 -0.867 1.00 62.25 631 GLU A CA 1
ATOM 4952 C C . GLU A 1 631 ? -24.887 12.643 0.467 1.00 62.25 631 GLU A C 1
ATOM 4954 O O . GLU A 1 631 ? -25.168 11.449 0.535 1.00 62.25 631 GLU A O 1
ATOM 4959 N N . ASN A 1 632 ? -24.490 13.349 1.528 1.00 69.62 632 ASN A N 1
ATOM 4960 C CA . ASN A 1 632 ? -24.403 12.831 2.894 1.00 69.62 632 ASN A CA 1
ATOM 4961 C C . ASN A 1 632 ? -23.506 11.584 3.100 1.00 69.62 632 ASN A C 1
ATOM 4963 O O . ASN A 1 632 ? -23.699 10.840 4.063 1.00 69.62 632 ASN A O 1
ATOM 4967 N N . CYS A 1 633 ? -22.510 11.354 2.238 1.00 76.50 633 CYS A N 1
ATOM 4968 C CA . CYS A 1 633 ? -21.623 10.196 2.351 1.00 76.50 633 CYS A CA 1
ATOM 4969 C C . CYS A 1 633 ? -20.143 10.586 2.225 1.00 76.50 633 CYS A C 1
ATOM 4971 O O . CYS A 1 633 ? -19.726 11.226 1.261 1.00 76.50 633 CYS A O 1
ATOM 4973 N N . ALA A 1 634 ? -19.341 10.170 3.203 1.00 82.31 634 ALA A N 1
ATOM 4974 C CA . ALA A 1 634 ? -17.890 10.253 3.162 1.00 82.31 634 ALA A CA 1
ATOM 4975 C C . ALA A 1 634 ? -17.284 8.977 2.561 1.00 82.31 634 ALA A C 1
ATOM 4977 O O . ALA A 1 634 ? -17.901 7.906 2.567 1.00 82.31 634 ALA A O 1
ATOM 4978 N N . VAL A 1 635 ? -16.049 9.091 2.076 1.00 82.19 635 VAL A N 1
ATOM 4979 C CA . VAL A 1 635 ? -15.278 7.973 1.514 1.00 82.19 635 VAL A CA 1
ATOM 4980 C C . VAL A 1 635 ? -13.982 7.783 2.295 1.00 82.19 635 VAL A C 1
ATOM 4982 O O . VAL A 1 635 ? -13.517 8.689 2.988 1.00 82.19 635 VAL A O 1
ATOM 4985 N N . SER A 1 636 ? -13.382 6.600 2.201 1.00 84.00 636 SER A N 1
ATOM 4986 C CA . SER A 1 636 ? -12.037 6.377 2.731 1.00 84.00 636 SER A CA 1
ATOM 4987 C C . SER A 1 636 ? -10.961 6.832 1.757 1.00 84.00 636 SER A C 1
ATOM 4989 O O . SER A 1 636 ? -11.145 6.890 0.543 1.00 84.00 636 SER A O 1
ATOM 4991 N N . ASP A 1 637 ? -9.770 7.024 2.301 1.00 82.38 637 ASP A N 1
ATOM 4992 C CA . ASP A 1 637 ? -8.507 7.088 1.567 1.00 82.38 637 ASP A CA 1
ATOM 4993 C C . ASP A 1 637 ? -8.146 5.798 0.793 1.00 82.38 637 ASP A C 1
ATOM 4995 O O . ASP A 1 637 ? -7.092 5.739 0.159 1.00 82.38 637 ASP A O 1
ATOM 4999 N N . MET A 1 638 ? -8.995 4.762 0.802 1.00 86.19 638 MET A N 1
ATOM 5000 C CA . MET A 1 638 ? -8.929 3.627 -0.134 1.00 86.19 638 MET A CA 1
ATOM 5001 C C . MET A 1 638 ? -9.574 3.948 -1.492 1.00 86.19 638 MET A C 1
ATOM 5003 O O . MET A 1 638 ? -9.396 3.190 -2.445 1.00 86.19 638 MET A O 1
ATOM 5007 N N . GLY A 1 639 ? -10.278 5.077 -1.591 1.00 88.12 639 GLY A N 1
ATOM 5008 C CA . GLY A 1 639 ? -11.065 5.465 -2.753 1.00 88.12 639 GLY A CA 1
ATOM 5009 C C . GLY A 1 639 ? -12.510 4.986 -2.643 1.00 88.12 639 GLY A C 1
ATOM 5010 O O . GLY A 1 639 ? -13.023 4.816 -1.540 1.00 88.12 639 GLY A O 1
ATOM 5011 N N . PHE A 1 640 ? -13.182 4.801 -3.774 1.00 88.62 640 PHE A N 1
ATOM 5012 C CA . PHE A 1 640 ? -14.592 4.410 -3.836 1.00 88.62 640 PHE A CA 1
ATOM 5013 C C . PHE A 1 640 ? -14.873 3.621 -5.111 1.00 88.62 640 PHE A C 1
ATOM 5015 O O . PHE A 1 640 ? -14.118 3.708 -6.076 1.00 88.62 640 PHE A O 1
ATOM 5022 N N . ILE A 1 641 ? -15.991 2.901 -5.127 1.00 88.38 641 ILE A N 1
ATOM 5023 C CA . ILE A 1 641 ? -16.472 2.189 -6.306 1.00 88.38 641 ILE A CA 1
ATOM 5024 C C . ILE A 1 641 ? -17.940 2.526 -6.554 1.00 88.38 641 ILE A C 1
ATOM 5026 O O . ILE A 1 641 ? -18.764 2.483 -5.644 1.00 88.38 641 ILE A O 1
ATOM 5030 N N . MET A 1 642 ? -18.269 2.877 -7.793 1.00 87.75 642 MET A N 1
ATOM 5031 C CA . MET A 1 642 ? -19.636 3.107 -8.247 1.00 87.75 642 MET A CA 1
ATOM 5032 C C . MET A 1 642 ? -19.955 2.083 -9.324 1.00 87.75 642 MET A C 1
ATOM 5034 O O . MET A 1 642 ? -19.250 1.987 -10.325 1.00 87.75 642 MET A O 1
ATOM 5038 N N . ARG A 1 643 ? -21.006 1.300 -9.100 1.00 88.50 643 ARG A N 1
ATOM 5039 C CA . ARG A 1 643 ? -21.450 0.236 -10.005 1.00 88.50 643 ARG A CA 1
ATOM 5040 C C . ARG A 1 643 ? -22.753 0.645 -10.681 1.00 88.50 643 ARG A C 1
ATOM 5042 O O . ARG A 1 643 ? -23.458 1.514 -10.164 1.00 88.50 643 ARG A O 1
ATOM 5049 N N . SER A 1 644 ? -23.068 -0.007 -11.796 1.00 88.75 644 SER A N 1
ATOM 5050 C CA . SER A 1 644 ? -24.344 0.153 -12.500 1.00 88.75 644 SER A CA 1
ATOM 5051 C C . SER A 1 644 ? -24.661 1.606 -12.867 1.00 88.75 644 SER A C 1
ATOM 5053 O O . SER A 1 644 ? -25.779 2.094 -12.693 1.00 88.75 644 SER A O 1
ATOM 5055 N N . LEU A 1 645 ? -23.647 2.346 -13.329 1.00 90.31 645 LEU A N 1
ATOM 5056 C CA . LEU A 1 645 ? -23.831 3.707 -13.823 1.00 90.31 645 LEU A CA 1
ATOM 5057 C C . LEU A 1 645 ? -24.353 3.671 -15.258 1.00 90.31 645 LEU A C 1
ATOM 5059 O O . LEU A 1 645 ? -23.775 2.999 -16.106 1.00 90.31 645 LEU A O 1
ATOM 5063 N N . SER A 1 646 ? -25.393 4.453 -15.548 1.00 92.25 646 SER A N 1
ATOM 5064 C CA . SER A 1 646 ? -25.755 4.773 -16.930 1.00 92.25 646 SER A CA 1
ATOM 5065 C C . SER A 1 646 ? -24.728 5.723 -17.553 1.00 92.25 646 SER A C 1
ATOM 5067 O O . SER A 1 646 ? -24.030 6.451 -16.838 1.00 92.25 646 SER A O 1
ATOM 5069 N N . GLY A 1 647 ? -24.672 5.771 -18.887 1.00 89.00 647 GLY A N 1
ATOM 5070 C CA . GLY A 1 647 ? -23.788 6.692 -19.610 1.00 89.00 647 GLY A CA 1
ATOM 5071 C C . GLY A 1 647 ? -23.992 8.163 -19.225 1.00 89.00 647 GLY A C 1
ATOM 5072 O O . GLY A 1 647 ? -23.021 8.867 -18.944 1.00 89.00 647 GLY A O 1
ATOM 5073 N N . ASP A 1 648 ? -25.247 8.606 -19.099 1.00 88.69 648 ASP A N 1
ATOM 5074 C CA . ASP A 1 648 ? -25.580 9.974 -18.676 1.00 88.69 648 ASP A CA 1
ATOM 5075 C C . ASP A 1 648 ? -25.040 10.285 -17.277 1.00 88.69 648 ASP A C 1
ATOM 5077 O O . ASP A 1 648 ? -24.420 11.326 -17.040 1.00 88.69 648 ASP A O 1
ATOM 5081 N N . ARG A 1 649 ? -25.229 9.350 -16.337 1.00 89.81 649 ARG A N 1
ATOM 5082 C CA . ARG A 1 649 ? -24.778 9.515 -14.955 1.00 89.81 649 ARG A CA 1
ATOM 5083 C C . ARG A 1 649 ? -23.253 9.527 -14.868 1.00 89.81 649 ARG A C 1
ATOM 5085 O O . ARG A 1 649 ? -22.699 10.353 -14.143 1.00 89.81 649 ARG A O 1
ATOM 5092 N N . LEU A 1 650 ? -22.581 8.661 -15.628 1.00 90.94 650 LEU A N 1
ATOM 5093 C CA . LEU A 1 650 ? -21.123 8.637 -15.729 1.00 90.94 650 LEU A CA 1
ATOM 5094 C C . LEU A 1 650 ? -20.581 9.968 -16.272 1.00 90.94 650 LEU A C 1
ATOM 5096 O O . LEU A 1 650 ? -19.630 10.510 -15.709 1.00 90.94 650 LEU A O 1
ATOM 5100 N N . GLY A 1 651 ? -21.210 10.528 -17.310 1.00 87.62 651 GLY A N 1
ATOM 5101 C CA . GLY A 1 651 ? -20.837 11.825 -17.876 1.00 87.62 651 GLY A CA 1
ATOM 5102 C C . GLY A 1 651 ? -20.950 12.969 -16.866 1.00 87.62 651 GLY A C 1
ATOM 5103 O O . GLY A 1 651 ? -20.011 13.752 -16.715 1.00 87.62 651 GLY A O 1
ATOM 5104 N N . ILE A 1 652 ? -22.063 13.034 -16.127 1.00 88.06 652 ILE A N 1
ATOM 5105 C CA . ILE A 1 652 ? -22.302 14.058 -15.096 1.00 88.06 652 ILE A CA 1
ATOM 5106 C C . ILE A 1 652 ? -21.257 13.951 -13.983 1.00 88.06 652 ILE A C 1
ATOM 5108 O O . ILE A 1 652 ? -20.582 14.935 -13.679 1.00 88.06 652 ILE A O 1
ATOM 5112 N N . ILE A 1 653 ? -21.065 12.756 -13.417 1.00 87.00 653 ILE A N 1
ATOM 5113 C CA . ILE A 1 653 ? -20.094 12.532 -12.336 1.00 87.00 653 ILE A CA 1
ATOM 5114 C C . ILE A 1 653 ? -18.674 12.851 -12.821 1.00 87.00 653 ILE A C 1
ATOM 5116 O O . ILE A 1 653 ? -17.919 13.544 -12.137 1.00 87.00 653 ILE A O 1
ATOM 5120 N N . GLY A 1 654 ? -18.326 12.410 -14.032 1.00 85.12 654 GLY A N 1
ATOM 5121 C CA . GLY A 1 654 ? -17.000 12.584 -14.617 1.00 85.12 654 GLY A CA 1
ATOM 5122 C C . GLY A 1 654 ? -16.558 14.042 -14.757 1.00 85.12 654 GLY A C 1
ATOM 5123 O O . GLY A 1 654 ? -15.366 14.319 -14.643 1.00 85.12 654 GLY A O 1
ATOM 5124 N N . THR A 1 655 ? -17.484 14.993 -14.940 1.00 86.00 655 THR A N 1
ATOM 5125 C CA . THR A 1 655 ? -17.140 16.431 -15.004 1.00 86.00 655 THR A CA 1
ATOM 5126 C C . THR A 1 655 ? -16.589 16.998 -13.702 1.00 86.00 655 THR A C 1
ATOM 5128 O O . THR A 1 655 ? -15.860 17.989 -13.723 1.00 86.00 655 THR A O 1
ATOM 5131 N N . GLY A 1 656 ? -16.936 16.380 -12.579 1.00 81.88 656 GLY A N 1
ATOM 5132 C CA . GLY A 1 656 ? -16.588 16.864 -11.258 1.00 81.88 656 GLY A CA 1
ATOM 5133 C C . GLY A 1 656 ? -15.339 16.230 -10.646 1.00 81.88 656 GLY A C 1
ATOM 5134 O O . GLY A 1 656 ? -14.791 16.723 -9.653 1.00 81.88 656 GLY A O 1
ATOM 5135 N N . LEU A 1 657 ? -14.878 15.130 -11.237 1.00 88.00 657 LEU A N 1
ATOM 5136 C CA . LEU A 1 657 ? -13.762 14.348 -10.732 1.00 88.00 657 LEU A CA 1
ATOM 5137 C C . LEU A 1 657 ? -12.442 14.820 -11.340 1.00 88.00 657 LEU A C 1
ATOM 5139 O O . LEU A 1 657 ? -12.272 14.896 -12.555 1.00 88.00 657 LEU A O 1
ATOM 5143 N N . GLN A 1 658 ? -11.480 15.112 -10.466 1.00 86.81 658 GLN A N 1
ATOM 5144 C CA . GLN A 1 658 ? -10.131 15.514 -10.853 1.00 86.81 658 GLN A CA 1
ATOM 5145 C C . GLN A 1 658 ? -9.164 14.341 -10.730 1.00 86.81 658 GLN A C 1
ATOM 5147 O O . GLN A 1 658 ? -9.079 13.722 -9.664 1.00 86.81 658 GLN A O 1
ATOM 5152 N N . GLY A 1 659 ? -8.412 14.087 -11.800 1.00 89.69 659 GLY A N 1
ATOM 5153 C CA . GLY A 1 659 ? -7.403 13.035 -11.902 1.00 89.69 659 GLY A CA 1
ATOM 5154 C C . GLY A 1 659 ? -7.490 12.297 -13.236 1.00 89.69 659 GLY A C 1
ATOM 5155 O O . GLY A 1 659 ? -8.479 12.411 -13.959 1.00 89.69 659 GLY A O 1
ATOM 5156 N N . TYR A 1 660 ? -6.438 11.547 -13.545 1.00 94.06 660 TYR A N 1
ATOM 5157 C CA . TYR A 1 660 ? -6.342 10.723 -14.741 1.00 94.06 660 TYR A CA 1
ATOM 5158 C C . TYR A 1 660 ? -7.245 9.497 -14.635 1.00 94.06 660 TYR A C 1
ATOM 5160 O O . TYR A 1 660 ? -7.489 8.983 -13.539 1.00 94.06 660 TYR A O 1
ATOM 5168 N N . CYS A 1 661 ? -7.727 9.031 -15.783 1.00 95.81 661 CYS A N 1
ATOM 5169 C CA . CYS A 1 661 ? -8.636 7.901 -15.877 1.00 95.81 661 CYS A CA 1
ATOM 5170 C C . CYS A 1 661 ? -8.137 6.885 -16.905 1.00 95.81 661 CYS A C 1
ATOM 5172 O O . CYS A 1 661 ? -7.782 7.265 -18.017 1.00 95.81 661 CYS A O 1
ATOM 5174 N N . LEU A 1 662 ? -8.119 5.608 -16.533 1.00 95.12 662 LEU A N 1
ATOM 5175 C CA . LEU A 1 662 ? -7.890 4.490 -17.440 1.00 95.12 662 LEU A CA 1
ATOM 5176 C C . LEU A 1 662 ? -9.230 3.989 -17.980 1.00 95.12 662 LEU A C 1
ATOM 5178 O O . LEU A 1 662 ? -10.114 3.619 -17.207 1.00 95.12 662 LEU A O 1
ATOM 5182 N N . TYR A 1 663 ? -9.356 3.933 -19.300 1.00 93.94 663 TYR A N 1
ATOM 5183 C CA . TYR A 1 663 ? -10.483 3.300 -19.976 1.00 93.94 663 TYR A CA 1
ATOM 5184 C C . TYR A 1 663 ? -9.978 2.588 -21.230 1.00 93.94 663 TYR A C 1
ATOM 5186 O O . TYR A 1 663 ? -9.181 3.143 -21.979 1.00 93.94 663 TYR A O 1
ATOM 5194 N N . ASP A 1 664 ? -10.403 1.339 -21.422 1.00 89.88 664 ASP A N 1
ATOM 5195 C CA . ASP A 1 664 ? -10.091 0.533 -22.611 1.00 89.88 664 ASP A CA 1
ATOM 5196 C C . ASP A 1 664 ? -8.605 0.566 -23.047 1.00 89.88 664 ASP A C 1
ATOM 5198 O O . ASP A 1 664 ? -8.274 0.782 -24.210 1.00 89.88 664 ASP A O 1
ATOM 5202 N N . GLY A 1 665 ? -7.682 0.430 -22.085 1.00 88.56 665 GLY A N 1
ATOM 5203 C CA . GLY A 1 665 ? -6.234 0.428 -22.350 1.00 88.56 665 GLY A CA 1
ATOM 5204 C C . GLY A 1 665 ? -5.655 1.788 -22.762 1.00 88.56 665 GLY A C 1
ATOM 5205 O O . GLY A 1 665 ? -4.573 1.843 -23.334 1.00 88.56 665 GLY A O 1
ATOM 5206 N N . ASN A 1 666 ? -6.367 2.887 -22.508 1.00 92.19 666 ASN A N 1
ATOM 5207 C CA . ASN A 1 666 ? -5.912 4.248 -22.779 1.00 92.19 666 ASN A CA 1
ATOM 5208 C C . ASN A 1 666 ? -5.991 5.100 -21.503 1.00 92.19 666 ASN A C 1
ATOM 5210 O O . ASN A 1 666 ? -6.940 4.993 -20.719 1.00 92.19 666 ASN A O 1
ATOM 5214 N N . ILE A 1 667 ? -5.003 5.976 -21.312 1.00 94.81 667 ILE A N 1
ATOM 5215 C CA . ILE A 1 667 ? -4.961 6.942 -20.210 1.00 94.81 667 ILE A CA 1
ATOM 5216 C C . ILE A 1 667 ? -5.497 8.295 -20.691 1.00 94.81 667 ILE A C 1
ATOM 5218 O O . ILE A 1 667 ? -4.950 8.914 -21.603 1.00 94.81 667 ILE A O 1
ATOM 5222 N N . TYR A 1 668 ? -6.537 8.786 -20.024 1.00 95.50 668 TYR A N 1
ATOM 5223 C CA . TYR A 1 668 ? -7.165 10.085 -20.263 1.00 95.50 668 TYR A CA 1
ATOM 5224 C C . TYR A 1 668 ? -6.792 11.058 -19.145 1.00 95.50 668 TYR A C 1
ATOM 5226 O O . TYR A 1 668 ? -6.629 10.662 -17.987 1.00 95.50 668 TYR A O 1
ATOM 5234 N N . LYS A 1 669 ? -6.701 12.355 -19.464 1.00 93.06 669 LYS A N 1
ATOM 5235 C CA . LYS A 1 669 ? -6.324 13.393 -18.486 1.00 93.06 669 LYS A CA 1
ATOM 5236 C C . LYS A 1 669 ? -7.436 13.692 -17.483 1.00 93.06 669 LYS A C 1
ATOM 5238 O O . LYS A 1 669 ? -7.173 14.289 -16.440 1.00 93.06 669 LYS A O 1
ATOM 5243 N N . SER A 1 670 ? -8.670 13.303 -17.801 1.00 93.62 670 SER A N 1
ATOM 5244 C CA . SER A 1 670 ? -9.829 13.462 -16.928 1.00 93.62 670 SER A CA 1
ATOM 5245 C C . SER A 1 670 ? -10.826 12.313 -17.068 1.00 93.62 670 SER A C 1
ATOM 5247 O O . SER A 1 670 ? -10.931 11.682 -18.122 1.00 93.62 670 SER A O 1
ATOM 5249 N N . VAL A 1 671 ? -11.621 12.092 -16.017 1.00 93.38 671 VAL A N 1
ATOM 5250 C CA . VAL A 1 671 ? -12.753 11.148 -16.043 1.00 93.38 671 VAL A CA 1
ATOM 5251 C C . VAL A 1 671 ? -13.794 11.570 -17.078 1.00 93.38 671 VAL A C 1
ATOM 5253 O O . VAL A 1 671 ? -14.371 10.718 -17.740 1.00 93.38 671 VAL A O 1
ATOM 5256 N N . LYS A 1 672 ? -14.004 12.878 -17.270 1.00 93.88 672 LYS A N 1
ATOM 5257 C CA . LYS A 1 672 ? -14.912 13.419 -18.291 1.00 93.88 672 LYS A CA 1
ATOM 5258 C C . LYS A 1 672 ? -14.552 12.947 -19.704 1.00 93.88 672 LYS A C 1
ATOM 5260 O O . LYS A 1 672 ? -15.438 12.542 -20.449 1.00 93.88 672 LYS A O 1
ATOM 5265 N N . GLU A 1 673 ? -13.275 13.027 -20.075 1.00 94.62 673 GLU A N 1
ATOM 5266 C CA . GLU A 1 673 ? -12.798 12.599 -21.398 1.00 94.62 673 GLU A CA 1
ATOM 5267 C C . GLU A 1 673 ? -12.969 11.090 -21.589 1.00 94.62 673 GLU A C 1
ATOM 5269 O O . GLU A 1 673 ? -13.511 10.663 -22.606 1.00 94.62 673 GLU A O 1
ATOM 5274 N N . ALA A 1 674 ? -12.579 10.298 -20.586 1.00 94.88 674 ALA A N 1
ATOM 5275 C CA . ALA A 1 674 ? -12.753 8.849 -20.615 1.00 94.88 674 ALA A CA 1
ATOM 5276 C C . ALA A 1 674 ? -14.236 8.451 -20.696 1.00 94.88 674 ALA A C 1
ATOM 5278 O O . ALA A 1 674 ? -14.606 7.610 -21.507 1.00 94.88 674 ALA A O 1
ATOM 5279 N N . ALA A 1 675 ? -15.103 9.095 -19.909 1.00 94.00 675 ALA A N 1
ATOM 5280 C CA . ALA A 1 675 ? -16.545 8.867 -19.921 1.00 94.00 675 ALA A CA 1
ATOM 5281 C C . ALA A 1 675 ? -17.169 9.198 -21.281 1.00 94.00 675 ALA A C 1
ATOM 5283 O O . ALA A 1 675 ? -17.999 8.440 -21.776 1.00 94.00 675 ALA A O 1
ATOM 5284 N N . TYR A 1 676 ? -16.758 10.306 -21.904 1.00 92.88 676 TYR A N 1
ATOM 5285 C CA . TYR A 1 676 ? -17.233 10.668 -23.237 1.00 92.88 676 TYR A CA 1
ATOM 5286 C C . TYR A 1 676 ? -16.900 9.582 -24.266 1.00 92.88 676 TYR A C 1
ATOM 5288 O O . TYR A 1 676 ? -17.769 9.209 -25.055 1.00 92.88 676 TYR A O 1
ATOM 5296 N N . ASP A 1 677 ? -15.676 9.050 -24.238 1.00 91.88 677 ASP A N 1
ATOM 5297 C CA . ASP A 1 677 ? -15.261 7.975 -25.143 1.00 91.88 677 ASP A CA 1
ATOM 5298 C C . ASP A 1 677 ? -15.961 6.644 -24.822 1.00 91.88 677 ASP A C 1
ATOM 5300 O O . ASP A 1 677 ? -16.388 5.921 -25.721 1.00 91.88 677 ASP A O 1
ATOM 5304 N N . ALA A 1 678 ? -16.167 6.353 -23.536 1.00 90.56 678 ALA A N 1
ATOM 5305 C CA . ALA A 1 678 ? -16.850 5.148 -23.080 1.00 90.56 678 ALA A CA 1
ATOM 5306 C C . ALA A 1 678 ? -18.324 5.082 -23.508 1.00 90.56 678 ALA A C 1
ATOM 5308 O O . ALA A 1 678 ? -18.826 4.015 -23.877 1.00 90.56 678 ALA A O 1
ATOM 5309 N N . VAL A 1 679 ? -19.007 6.230 -23.493 1.00 89.31 679 VAL A N 1
ATOM 5310 C CA . VAL A 1 679 ? -20.417 6.353 -23.880 1.00 89.31 679 VAL A CA 1
ATOM 5311 C C . VAL A 1 679 ? -20.585 6.381 -25.396 1.00 89.31 679 VAL A C 1
ATOM 5313 O O . VAL A 1 679 ? -21.441 5.679 -25.926 1.00 89.31 679 VAL A O 1
ATOM 5316 N N . ASN A 1 680 ? -19.778 7.172 -26.105 1.00 84.81 680 ASN A N 1
ATOM 5317 C CA . ASN A 1 680 ? -19.986 7.399 -27.539 1.00 84.81 680 ASN A CA 1
ATOM 5318 C C . ASN A 1 680 ? -19.269 6.381 -28.434 1.00 84.81 680 ASN A C 1
ATOM 5320 O O . ASN A 1 680 ? -19.605 6.272 -29.614 1.00 84.81 680 ASN A O 1
ATOM 5324 N N . GLY A 1 681 ? -18.311 5.635 -27.873 1.00 72.69 681 GLY A N 1
ATOM 5325 C CA . GLY A 1 681 ? -17.417 4.744 -28.597 1.00 72.69 681 GLY A CA 1
ATOM 5326 C C . GLY A 1 681 ? -16.483 5.510 -29.535 1.00 72.69 681 GLY A C 1
ATOM 5327 O O . GLY A 1 681 ? -16.877 6.455 -30.225 1.00 72.69 681 GLY A O 1
ATOM 5328 N N . ARG A 1 682 ? -15.232 5.063 -29.671 1.00 53.22 682 ARG A N 1
ATOM 5329 C CA . ARG A 1 682 ? -14.443 5.488 -30.828 1.00 53.22 682 ARG A CA 1
ATOM 5330 C C . ARG A 1 682 ? -15.143 4.997 -32.101 1.00 53.22 682 ARG A C 1
ATOM 5332 O O . ARG A 1 682 ? -15.062 3.819 -32.445 1.00 53.22 682 ARG A O 1
ATOM 5339 N N . ARG A 1 683 ? -15.693 5.919 -32.899 1.00 42.34 683 ARG A N 1
ATOM 5340 C CA . ARG A 1 683 ? -15.609 5.791 -34.362 1.00 42.34 683 ARG A CA 1
ATOM 5341 C C . ARG A 1 683 ? -14.118 5.842 -34.720 1.00 42.34 683 ARG A C 1
ATOM 5343 O O . ARG A 1 683 ? -13.610 6.905 -35.057 1.00 42.34 683 ARG A O 1
ATOM 5350 N N . LYS A 1 684 ? -13.381 4.731 -34.587 1.00 39.41 684 LYS A N 1
ATOM 5351 C CA . LYS A 1 684 ? -12.048 4.628 -35.199 1.00 39.41 684 LYS A CA 1
ATOM 5352 C C . LYS A 1 684 ? -12.269 4.627 -36.711 1.00 39.41 684 LYS A C 1
ATOM 5354 O O . LYS A 1 684 ? -12.721 3.629 -37.265 1.00 39.41 684 LYS A O 1
ATOM 5359 N N . SER A 1 685 ? -11.993 5.752 -37.367 1.00 32.41 685 SER A N 1
ATOM 5360 C CA . SER A 1 685 ? -11.533 5.709 -38.751 1.00 32.41 685 SER A CA 1
ATOM 5361 C C . SER A 1 685 ? -10.238 4.899 -38.744 1.00 32.41 685 SER A C 1
ATOM 5363 O O . SER A 1 685 ? -9.283 5.300 -38.074 1.00 32.41 685 SER A O 1
ATOM 5365 N N . LEU A 1 686 ? -10.287 3.726 -39.377 1.00 32.03 686 LEU A N 1
ATOM 5366 C CA . LEU A 1 686 ? -9.120 2.917 -39.726 1.00 32.03 686 LEU A CA 1
ATOM 5367 C C . LEU A 1 686 ? -8.074 3.746 -40.473 1.00 32.03 686 LEU A C 1
ATOM 5369 O O . LEU A 1 686 ? -8.495 4.619 -41.270 1.00 32.03 686 LEU A O 1
#

Nearest PDB structures (foldseek):
  8tl0-assembly1_B  TM=7.306E-01  e=1.034E-08  Haliangium ochraceum
  4jqy-assembly1_A  TM=6.089E-01  e=1.098E-01  Homo sapiens
  4njo-assembly1_A  TM=5.975E-01  e=6.585E-01  Entamoeba histolytica
  4jqy-assembly1_B  TM=5.626E-01  e=7.340E-01  Homo sapiens
  4jqz-assembly1_B  TM=4.755E-01  e=5.907E-01  Homo sapiens

Organism: NCBI:txid2052831

pLDDT: mean 82.88, std 18.21, range [19.94, 98.31]

Mean predicted aligned error: 9.19 Å

Solvent-accessible surface area (backbone atoms only — not comparable to full-atom values): 36276 Å² total; per-residue (Å²): 136,86,87,84,88,79,88,82,88,72,96,68,85,74,84,78,70,65,61,82,72,96,71,90,78,57,88,47,96,52,84,45,79,45,86,92,81,87,64,42,57,81,33,82,42,32,37,53,45,73,40,34,60,48,56,41,68,26,61,46,41,33,42,24,38,67,92,44,72,51,40,68,39,58,49,34,62,47,79,45,81,43,70,73,44,50,35,33,42,37,33,36,57,70,40,44,36,36,40,36,37,74,47,41,34,38,37,40,30,56,77,47,42,35,36,38,37,32,84,75,62,61,40,65,32,42,40,27,36,27,73,60,50,81,51,72,48,35,23,43,71,48,65,67,44,46,45,19,44,51,11,36,67,18,43,46,95,66,62,59,45,41,58,42,31,27,54,86,50,50,68,78,45,47,44,47,45,80,36,60,77,95,65,28,52,87,52,73,50,71,96,76,62,59,31,36,38,29,28,45,96,41,54,59,54,52,54,21,41,42,34,39,28,43,70,66,41,16,31,52,46,80,32,92,63,37,30,37,43,34,69,96,53,78,68,46,79,50,59,59,85,76,57,30,41,57,49,34,40,49,50,39,54,47,56,42,51,52,24,42,27,32,50,40,26,54,74,70,73,30,28,33,57,73,49,55,56,43,82,74,64,78,41,54,38,60,60,62,48,72,40,53,51,51,57,47,51,58,58,58,68,74,52,66,62,67,71,63,50,70,48,45,45,69,46,65,37,33,33,31,40,38,72,48,63,76,49,57,50,50,44,48,66,37,41,72,49,58,30,32,35,41,70,29,33,31,37,85,56,54,68,71,53,39,44,58,59,36,61,42,90,75,46,85,92,59,77,74,93,76,68,92,61,79,69,39,72,64,66,54,55,72,86,35,50,27,42,56,72,80,76,87,38,75,36,42,34,35,53,48,66,28,45,42,46,86,26,28,37,22,79,48,42,68,61,73,80,45,70,63,62,62,54,57,71,62,74,29,53,31,36,36,39,38,41,51,35,84,89,49,56,65,46,54,53,51,37,46,58,42,39,69,78,46,92,53,46,74,48,80,39,70,55,38,35,53,62,56,51,42,50,53,36,43,69,29,25,14,31,36,37,41,34,30,52,48,55,102,67,24,41,48,32,68,79,45,58,44,37,50,85,77,40,94,52,54,43,22,35,24,39,36,45,55,32,36,46,33,44,65,44,46,46,43,39,23,32,71,53,17,47,20,33,35,18,12,70,35,77,74,56,69,72,47,48,41,45,28,48,32,44,22,32,46,30,25,46,75,20,31,33,51,46,60,13,46,58,57,10,28,58,45,24,62,52,24,48,36,48,33,43,35,37,48,71,79,39,67,28,59,56,34,67,43,54,71,49,46,41,34,35,49,48,77,57,90,79,30,30,34,45,38,37,38,34,63,73,67,74,51,46,35,42,45,83,84,66,90,85,42,81,68,40,32,36,44,49,53,30,42,53,44,68,78,30,45,56,69,55,42,39,59,55,17,69,75,48,78,35,40,15,39,37,93,51,41,83,28,81,25,31,34,60,36,34,50,44,70,61,69,47,79,84,71,81,128

Sequence (686 aa):
MLNFGIYYNQEDMPVSDQVHTPGKVAHEVENGLIDKKGSSFSVNRKYKKIADKLHLTGNRVFLLKARDINRVIPVGEGILHLAHDSYILVIESGDRTFLKFDSECTLNIDLPNIEIDFNHNNTVITVGIRNKDNRTIRISENTADILNCISYICSMPSERSPFKSHPLFRHSLPRIDIAKADRSRSILGPDHADIVIRLPEDLKYIYSASPLAYYLGAALETDKTPSIELKGHDRIRLSKWPEFETDMAGMIRLMFNMDCAVRCAAMTGKYFHGIDLLNLFDRSPTEIFSMSMQDRLALYSGVEIENVLKGIPVWHMASYLNPLPASVRSLPLLLPVMSAIHSARSYRLTDRDAIMLSIKKFLSSHAPAKIISGPVLGHSDKNEVCLPVLYDARSNHWPGDGYPVDAIKSGLSSSEYSESNYTRPKRKRRVAIICNDEFMKEAVVDICEPLSKTDLKVDLLMKADVEDVKDTFASGYGLVQFIGRHNAQGFMCADGFVKASDMDVVDASAFFLCTDSSYEEGACMVRKSSTCGIATLFPIYNEAALDVLKNFYIMIAAGYSVYTSIQAAKECSVEGKKYIFLGDNSCRGPAGAGSYRRFYRIDKDNEEFLLDCMIDGVEKGSIEDKGNYFENCAVSDMGFIMRSLSGDRLGIIGTGLQGYCLYDGNIYKSVKEAAYDAVNGRRKSL

Radius of gyration: 25.7 Å; Cα contacts (8 Å, |Δi|>4): 1534; chains: 1; bounding box: 63×67×89 Å